Protein AF-A0A8T4DE59-F1 (afdb_monomer_lite)

Sequence (389 aa):
MNEKIITVAIAFISAFVLLTTVASVTTLDCDCGNLSVNETGGWHDGGDLNLSCTPISHAVDNATAGETICVHSGTYYENVNVNKQLILLSVGTGGGKPVVDADGIGSAIRRSHDDLVLAGFAAINASNISMADDVVDELPFTPVADGEPPEAPIISSPTHPDENLSYCNSSPVFSWTTPVNQSGIACYSYVLDNSASTTPDETCDTSENTSSYTNLTFDTWYFHVRAKDDAENWGPAAHFRVQIANCDTHDGCYVYDDGCEDRDYYCSEGTCTYNYSNRHTDYYDGYVYYCSGDTVRKHQIFHDFYCDGGVCTEHTSWAEDQLVENCSDYDGWYCNGDLREYRDYYCSGGNCTYTVVSSDNCSDNDGCYVYGDGCEVRDYYCFEGSCTY

Radius of gyration: 52.92 Å; chains: 1; bounding box: 104×30×157 Å

pLDDT: mean 84.37, std 18.25, range [32.94, 98.75]

Foldseek 3Di:
DDDDDDDDDDDPPPPPPPPPPPPPPPQDADPDWQKEWECQAIAGGRGDGDGDLQHQQVRLVPDDAATEYEYEADERADAHENQGHYEYHYAYPPRAFYEQEPCQEAWSYHYNDDHYHYPRYHYDNHNDDDDDDDDNVCPPPPPPLLPPWFAEWDKAWPLFGDLPDEWQAQKTKMFTDQTDDSQGFDAKFKDKDQDQQDEGDLDGPGRHRMDMDHDHDQAKMKIKMWTAGPSGDIYTIDIGIYGHHAQQVVFFWDDDDQAIWTWGWDHDSGHIDTDIDPDDHKDWDDWDWDDDKQWIKIWIKIWHWYGDPRYTDTDIDIDDIGTDDRQQVVFAWDDDKQKIFTWRWGDDRRDIDTDTPDIDRLQVPFDWPDDDPGTDTFRWGDDPRDTHD

Structure (mmCIF, N/CA/C/O backbone):
data_AF-A0A8T4DE59-F1
#
_entry.id   AF-A0A8T4DE59-F1
#
loop_
_atom_site.group_PDB
_atom_site.id
_atom_site.type_symbol
_atom_site.label_atom_id
_atom_site.label_alt_id
_atom_site.label_comp_id
_atom_site.label_asym_id
_atom_site.label_entity_id
_atom_site.label_seq_id
_atom_site.pdbx_PDB_ins_code
_atom_site.Cartn_x
_atom_site.Cartn_y
_atom_site.Cartn_z
_atom_site.occupancy
_atom_site.B_iso_or_equiv
_atom_site.auth_seq_id
_atom_site.auth_comp_id
_atom_site.auth_asym_id
_atom_site.auth_atom_id
_atom_site.pdbx_PDB_model_num
ATOM 1 N N . MET A 1 1 ? 44.472 -5.633 50.986 1.00 38.28 1 MET A N 1
ATOM 2 C CA . MET A 1 1 ? 43.961 -6.711 50.114 1.00 38.28 1 MET A CA 1
ATOM 3 C C . MET A 1 1 ? 43.182 -5.986 49.022 1.00 38.28 1 MET A C 1
ATOM 5 O O . MET A 1 1 ? 42.167 -5.399 49.352 1.00 38.28 1 MET A O 1
ATOM 9 N N . ASN A 1 2 ? 43.817 -5.590 47.908 1.00 36.78 2 ASN A N 1
ATOM 10 C CA . ASN A 1 2 ? 43.907 -6.345 46.636 1.00 36.78 2 ASN A CA 1
ATOM 11 C C . ASN A 1 2 ? 42.568 -7.048 46.340 1.00 36.78 2 ASN A C 1
ATOM 13 O O . ASN A 1 2 ? 42.151 -7.849 47.161 1.00 36.78 2 ASN A O 1
ATOM 17 N N . GLU A 1 3 ? 41.836 -6.761 45.261 1.00 40.12 3 GLU A N 1
ATOM 18 C CA . GLU A 1 3 ? 42.236 -6.907 43.850 1.00 40.12 3 GLU A CA 1
ATOM 19 C C . GLU A 1 3 ? 41.445 -5.943 42.929 1.00 40.12 3 GLU A C 1
ATOM 21 O O . GLU A 1 3 ? 40.238 -5.789 43.052 1.00 40.12 3 GLU A O 1
ATOM 26 N N . LYS A 1 4 ? 42.156 -5.118 42.147 1.00 37.50 4 LYS A N 1
ATOM 27 C CA . LYS A 1 4 ? 42.242 -5.120 40.666 1.00 37.50 4 LYS A CA 1
ATOM 28 C C . LYS A 1 4 ? 40.920 -4.933 39.894 1.00 37.50 4 LYS A C 1
ATOM 30 O O . LYS A 1 4 ? 40.255 -5.887 39.513 1.00 37.50 4 LYS A O 1
ATOM 35 N N . ILE A 1 5 ? 40.658 -3.674 39.538 1.00 38.25 5 ILE A N 1
ATOM 36 C CA . ILE A 1 5 ? 39.778 -3.263 38.435 1.00 38.25 5 ILE A CA 1
ATOM 37 C C . ILE A 1 5 ? 40.467 -3.656 37.119 1.00 38.25 5 ILE A C 1
ATOM 39 O O . ILE A 1 5 ? 41.569 -3.186 36.830 1.00 38.25 5 ILE A O 1
ATOM 43 N N . ILE A 1 6 ? 39.846 -4.551 36.350 1.00 38.75 6 ILE A N 1
ATOM 44 C CA . ILE A 1 6 ? 40.306 -4.954 35.018 1.00 38.75 6 ILE A CA 1
ATOM 45 C C . ILE A 1 6 ? 39.776 -3.931 34.010 1.00 38.75 6 ILE A C 1
ATOM 47 O O . ILE A 1 6 ? 38.591 -3.899 33.693 1.00 38.75 6 ILE A O 1
ATOM 51 N N . THR A 1 7 ? 40.677 -3.087 33.514 1.00 36.16 7 THR A N 1
ATOM 52 C CA . THR A 1 7 ? 40.467 -2.237 32.340 1.00 36.16 7 THR A CA 1
ATOM 53 C C . THR A 1 7 ? 40.368 -3.122 31.097 1.00 36.16 7 THR A C 1
ATOM 55 O O . THR A 1 7 ? 41.347 -3.761 30.712 1.00 36.16 7 THR A O 1
ATOM 58 N N . VAL A 1 8 ? 39.199 -3.162 30.457 1.00 36.31 8 VAL A N 1
ATOM 59 C CA . VAL A 1 8 ? 39.017 -3.772 29.133 1.00 36.31 8 VAL A CA 1
ATOM 60 C C . VAL A 1 8 ? 39.560 -2.794 28.091 1.00 36.31 8 VAL A C 1
ATOM 62 O O . VAL A 1 8 ? 38.918 -1.805 27.752 1.00 36.31 8 VAL A O 1
ATOM 65 N N . ALA A 1 9 ? 40.777 -3.047 27.613 1.00 35.31 9 ALA A N 1
ATOM 66 C CA . ALA A 1 9 ? 41.328 -2.389 26.436 1.00 35.31 9 ALA A CA 1
ATOM 67 C C . ALA A 1 9 ? 40.810 -3.118 25.187 1.00 35.31 9 ALA A C 1
ATOM 69 O O . ALA A 1 9 ? 41.221 -4.242 24.902 1.00 35.31 9 ALA A O 1
ATOM 70 N N . ILE A 1 10 ? 39.892 -2.488 24.453 1.00 38.97 10 ILE A N 1
ATOM 71 C CA . ILE A 1 10 ? 39.489 -2.936 23.117 1.00 38.97 10 ILE A CA 1
ATOM 72 C C . ILE A 1 10 ? 40.647 -2.602 22.172 1.00 38.97 10 ILE A C 1
ATOM 74 O O . ILE A 1 10 ? 40.880 -1.443 21.831 1.00 38.97 10 ILE A O 1
ATOM 78 N N . ALA A 1 11 ? 41.414 -3.621 21.794 1.00 35.56 11 ALA A N 1
ATOM 79 C CA . ALA A 1 11 ? 42.428 -3.514 20.761 1.00 35.56 11 ALA A CA 1
ATOM 80 C C . ALA A 1 11 ? 41.736 -3.415 19.392 1.00 35.56 11 ALA A C 1
ATOM 82 O O . ALA A 1 11 ? 41.232 -4.409 18.873 1.00 35.56 11 ALA A O 1
ATOM 83 N N . PHE A 1 12 ? 41.721 -2.222 18.793 1.00 37.38 12 PHE A N 1
ATOM 84 C CA . PHE A 1 12 ? 41.472 -2.075 17.361 1.00 37.38 12 PHE A CA 1
ATOM 85 C C . PHE A 1 12 ? 42.681 -2.641 16.611 1.00 37.38 12 PHE A C 1
ATOM 87 O O . PHE A 1 12 ? 43.674 -1.951 16.376 1.00 37.38 12 PHE A O 1
ATOM 94 N N . ILE A 1 13 ? 42.616 -3.924 16.258 1.00 39.75 13 ILE A N 1
ATOM 95 C CA . ILE A 1 13 ? 43.500 -4.502 15.248 1.00 39.75 13 ILE A CA 1
ATOM 96 C C . ILE A 1 13 ? 43.056 -3.901 13.913 1.00 39.75 13 ILE A C 1
ATOM 98 O O . ILE A 1 13 ? 42.116 -4.372 13.279 1.00 39.75 13 ILE A O 1
ATOM 102 N N . SER A 1 14 ? 43.718 -2.818 13.512 1.00 44.12 14 SER A N 1
ATOM 103 C CA . SER A 1 14 ? 43.707 -2.324 12.138 1.00 44.12 14 SER A CA 1
ATOM 104 C C . SER A 1 14 ? 44.373 -3.383 11.259 1.00 44.12 14 SER A C 1
ATOM 106 O O . SER A 1 14 ? 45.581 -3.341 11.018 1.00 44.12 14 SER A O 1
ATOM 108 N N . ALA A 1 15 ? 43.589 -4.359 10.807 1.00 40.25 15 ALA A N 1
ATOM 109 C CA . ALA A 1 15 ? 43.963 -5.231 9.710 1.00 40.25 15 ALA A CA 1
ATOM 110 C C . ALA A 1 15 ? 43.989 -4.377 8.438 1.00 40.25 15 ALA A C 1
ATOM 112 O O . ALA A 1 15 ? 42.977 -4.180 7.770 1.00 40.25 15 ALA A O 1
ATOM 113 N N . PHE A 1 16 ? 45.160 -3.818 8.142 1.00 38.88 16 PHE A N 1
ATOM 114 C CA . PHE A 1 16 ? 45.462 -3.240 6.844 1.00 38.88 16 PHE A CA 1
ATOM 115 C C . PHE A 1 16 ? 45.519 -4.411 5.858 1.00 38.88 16 PHE A C 1
ATOM 117 O O . PHE A 1 16 ? 46.558 -5.046 5.678 1.00 38.88 16 PHE A O 1
ATOM 124 N N . VAL A 1 17 ? 44.361 -4.778 5.305 1.00 39.94 17 VAL A N 1
ATOM 125 C CA . VAL A 1 17 ? 44.288 -5.685 4.163 1.00 39.94 17 VAL A CA 1
ATOM 126 C C . VAL A 1 17 ? 45.012 -4.960 3.039 1.00 39.94 17 VAL A C 1
ATOM 128 O O . VAL A 1 17 ? 44.520 -3.957 2.525 1.00 39.94 17 VAL A O 1
ATOM 131 N N . LEU A 1 18 ? 46.217 -5.430 2.704 1.00 39.25 18 LEU A N 1
ATOM 132 C CA . LEU A 1 18 ? 46.866 -5.082 1.448 1.00 39.25 18 LEU A CA 1
ATOM 133 C C . LEU A 1 18 ? 45.937 -5.607 0.349 1.00 39.25 18 LEU A C 1
ATOM 135 O O . LEU A 1 18 ? 45.992 -6.776 -0.026 1.00 39.25 18 LEU A O 1
ATOM 139 N N . LEU A 1 19 ? 45.026 -4.754 -0.114 1.00 39.47 19 LEU A N 1
ATOM 140 C CA . LEU A 1 19 ? 44.291 -4.978 -1.341 1.00 39.47 19 LEU A CA 1
ATOM 141 C C . LEU A 1 19 ? 45.320 -4.806 -2.455 1.00 39.47 19 LEU A C 1
ATOM 143 O O . LEU A 1 19 ? 45.540 -3.710 -2.965 1.00 39.47 19 LEU A O 1
ATOM 147 N N . THR A 1 20 ? 46.032 -5.884 -2.774 1.00 40.06 20 THR A N 1
ATOM 148 C CA . THR A 1 20 ? 46.725 -5.975 -4.050 1.00 40.06 20 THR A CA 1
ATOM 149 C C . THR A 1 20 ? 45.625 -5.951 -5.096 1.00 40.06 20 THR A C 1
ATOM 151 O O . THR A 1 20 ? 44.969 -6.964 -5.335 1.00 40.06 20 THR A O 1
ATOM 154 N N . THR A 1 21 ? 45.364 -4.777 -5.666 1.00 32.94 21 THR A N 1
ATOM 155 C CA . THR A 1 21 ? 44.641 -4.679 -6.924 1.00 32.94 21 THR A CA 1
ATOM 156 C C . THR A 1 21 ? 45.405 -5.558 -7.899 1.00 32.94 21 THR A C 1
ATOM 158 O O . THR A 1 21 ? 46.524 -5.226 -8.294 1.00 32.94 21 THR A O 1
ATOM 161 N N . VAL A 1 22 ? 44.843 -6.715 -8.239 1.00 45.47 22 VAL A N 1
ATOM 162 C CA . VAL A 1 22 ? 45.206 -7.354 -9.494 1.00 45.47 22 VAL A CA 1
ATOM 163 C C . VAL A 1 22 ? 44.694 -6.357 -10.521 1.00 45.47 22 VAL A C 1
ATOM 165 O O . VAL A 1 22 ? 43.486 -6.206 -10.686 1.00 45.47 22 VAL A O 1
ATOM 168 N N . ALA A 1 23 ? 45.596 -5.559 -11.092 1.00 38.31 23 ALA A N 1
ATOM 169 C CA . ALA A 1 23 ? 45.271 -4.891 -12.333 1.00 38.31 23 ALA A CA 1
ATOM 170 C C . ALA A 1 23 ? 44.889 -6.028 -13.277 1.00 38.31 23 ALA A C 1
ATOM 172 O O . ALA A 1 23 ? 45.709 -6.915 -13.525 1.00 38.31 23 ALA A O 1
ATOM 173 N N . SER A 1 24 ? 43.627 -6.070 -13.698 1.00 42.12 24 SER A N 1
ATOM 174 C CA . SER A 1 24 ? 43.241 -6.886 -14.835 1.00 42.12 24 SER A CA 1
ATOM 175 C C . SER A 1 24 ? 44.161 -6.446 -15.963 1.00 42.12 24 SER A C 1
ATOM 177 O O . SER A 1 24 ? 44.066 -5.308 -16.422 1.00 42.12 24 SER A O 1
ATOM 179 N N . VAL A 1 25 ? 45.130 -7.291 -16.315 1.00 38.31 25 VAL A N 1
ATOM 180 C CA . VAL A 1 25 ? 45.929 -7.080 -17.514 1.00 38.31 25 VAL A CA 1
ATOM 181 C C . VAL A 1 25 ? 44.910 -7.159 -18.634 1.00 38.31 25 VAL A C 1
ATOM 183 O O . VAL A 1 25 ? 44.333 -8.219 -18.869 1.00 38.31 25 VAL A O 1
ATOM 186 N N . THR A 1 26 ? 44.585 -6.015 -19.226 1.00 43.47 26 THR A N 1
ATOM 187 C CA . THR A 1 26 ? 43.787 -5.955 -20.444 1.00 43.47 26 THR A CA 1
ATOM 188 C C . THR A 1 26 ? 44.668 -6.540 -21.532 1.00 43.47 26 THR A C 1
ATOM 190 O O . THR A 1 26 ? 45.462 -5.827 -22.142 1.00 43.47 26 THR A O 1
ATOM 193 N N . THR A 1 27 ? 44.625 -7.859 -21.678 1.00 49.62 27 THR A N 1
ATOM 194 C CA . THR A 1 27 ? 45.273 -8.551 -22.783 1.00 49.62 27 THR A CA 1
ATOM 195 C C . THR A 1 27 ? 44.619 -8.057 -24.060 1.00 49.62 27 THR A C 1
ATOM 197 O O . THR A 1 27 ? 43.392 -8.061 -24.164 1.00 49.62 27 THR A O 1
ATOM 200 N N . LEU A 1 28 ? 45.429 -7.551 -24.982 1.00 56.38 28 LEU A N 1
ATOM 201 C CA . LEU A 1 28 ? 44.932 -6.960 -26.211 1.00 56.38 28 LEU A CA 1
ATOM 202 C C . LEU A 1 28 ? 44.722 -8.104 -27.213 1.00 56.38 28 LEU A C 1
ATOM 204 O O . LEU A 1 28 ? 45.680 -8.759 -27.623 1.00 56.38 28 LEU A O 1
ATOM 208 N N . ASP A 1 29 ? 43.459 -8.406 -27.502 1.00 63.09 29 ASP A N 1
ATOM 209 C CA . ASP A 1 29 ? 43.060 -9.521 -28.368 1.00 63.09 29 ASP A CA 1
ATOM 210 C C . ASP A 1 29 ? 43.244 -9.149 -29.853 1.00 63.09 29 ASP A C 1
ATOM 212 O O . ASP A 1 29 ? 43.315 -7.964 -30.207 1.00 63.09 29 ASP A O 1
ATOM 216 N N . CYS A 1 30 ? 43.388 -10.149 -30.721 1.00 62.72 30 CYS A N 1
ATOM 217 C CA . CYS A 1 30 ? 43.500 -9.978 -32.170 1.00 62.72 30 CYS A CA 1
ATOM 218 C C . CYS A 1 30 ? 42.405 -10.783 -32.892 1.00 62.72 30 CYS A C 1
ATOM 220 O O . CYS A 1 30 ? 42.607 -11.939 -33.251 1.00 62.72 30 CYS A O 1
ATOM 222 N N . ASP A 1 31 ? 41.281 -10.146 -33.221 1.00 62.50 31 ASP A N 1
ATOM 223 C CA . ASP A 1 31 ? 40.097 -10.839 -33.769 1.00 62.50 31 ASP A CA 1
ATOM 224 C C . ASP A 1 31 ? 40.214 -11.284 -35.248 1.00 62.50 31 ASP A C 1
ATOM 226 O O . ASP A 1 31 ? 39.308 -11.907 -35.800 1.00 62.50 31 ASP A O 1
ATOM 230 N N . CYS A 1 32 ? 41.322 -10.976 -35.929 1.00 62.62 32 CYS A N 1
ATOM 231 C CA . CYS A 1 32 ? 41.485 -11.190 -37.377 1.00 62.62 32 CYS A CA 1
ATOM 232 C C . CYS A 1 32 ? 42.859 -11.734 -37.802 1.00 62.62 32 CYS A C 1
ATOM 234 O O . CYS A 1 32 ? 43.121 -11.883 -39.000 1.00 62.62 32 CYS A O 1
ATOM 236 N N . GLY A 1 33 ? 43.758 -12.012 -36.853 1.00 65.19 33 GLY A N 1
ATOM 237 C CA . GLY A 1 33 ? 45.136 -12.414 -37.138 1.00 65.19 33 GLY A CA 1
ATOM 238 C C . GLY A 1 33 ? 45.972 -12.612 -35.875 1.00 65.19 33 GLY A C 1
ATOM 239 O O . GLY A 1 33 ? 45.460 -12.565 -34.767 1.00 65.19 33 GLY A O 1
ATOM 240 N N . ASN A 1 34 ? 47.278 -12.831 -36.035 1.00 73.06 34 ASN A N 1
ATOM 241 C CA . ASN A 1 34 ? 48.183 -13.138 -34.916 1.00 73.06 34 ASN A CA 1
ATOM 242 C C . ASN A 1 34 ? 48.934 -11.905 -34.393 1.00 73.06 34 ASN A C 1
ATOM 244 O O . ASN A 1 34 ? 49.609 -11.992 -33.365 1.00 73.06 34 ASN A O 1
ATOM 248 N N . LEU A 1 35 ? 48.874 -10.791 -35.124 1.00 85.94 35 LEU A N 1
ATOM 249 C CA . LEU A 1 35 ? 49.543 -9.534 -34.810 1.00 85.94 35 LEU A CA 1
ATOM 250 C C . LEU A 1 35 ? 48.634 -8.373 -35.221 1.00 85.94 35 LEU A C 1
ATOM 252 O O . LEU A 1 35 ? 48.229 -8.301 -36.379 1.00 85.94 35 LEU A O 1
ATOM 256 N N . SER A 1 36 ? 48.349 -7.459 -34.300 1.00 87.06 36 SER A N 1
ATOM 257 C CA . SER A 1 36 ? 47.531 -6.267 -34.541 1.00 87.06 36 SER A CA 1
ATOM 258 C C . SER A 1 36 ? 48.337 -4.988 -34.358 1.00 87.06 36 SER A C 1
ATOM 260 O O . SER A 1 36 ? 49.342 -4.964 -33.645 1.00 87.06 36 SER A O 1
ATOM 262 N N . VAL A 1 37 ? 47.921 -3.927 -35.049 1.00 89.69 37 VAL A N 1
ATOM 263 C CA . VAL A 1 37 ? 48.642 -2.655 -35.143 1.00 89.69 37 VAL A CA 1
ATOM 264 C C . VAL A 1 37 ? 47.668 -1.484 -35.141 1.00 89.69 37 VAL A C 1
ATOM 266 O O . VAL A 1 37 ? 46.731 -1.445 -35.936 1.00 89.69 37 VAL A O 1
ATOM 269 N N . ASN A 1 38 ? 47.945 -0.470 -34.325 1.00 87.56 38 ASN A N 1
ATOM 270 C CA . ASN A 1 38 ? 47.283 0.836 -34.356 1.00 87.56 38 ASN A CA 1
ATOM 271 C C . ASN A 1 38 ? 48.324 1.961 -34.536 1.00 87.56 38 ASN A C 1
ATOM 273 O O . ASN A 1 38 ? 49.518 1.693 -34.659 1.00 87.56 38 ASN A O 1
ATOM 277 N N . GLU A 1 39 ? 47.898 3.224 -34.521 1.00 88.56 39 GLU A N 1
ATOM 278 C CA . GLU A 1 39 ? 48.786 4.392 -34.690 1.00 88.56 39 GLU A CA 1
ATOM 279 C C . GLU A 1 39 ? 49.876 4.518 -33.604 1.00 88.56 39 GLU A C 1
ATOM 281 O O . GLU A 1 39 ? 50.824 5.285 -33.762 1.00 88.56 39 GLU A O 1
ATOM 286 N N . THR A 1 40 ? 49.760 3.779 -32.495 1.00 87.19 40 THR A N 1
ATOM 287 C CA . THR A 1 40 ? 50.682 3.851 -31.350 1.00 87.19 40 THR A CA 1
ATOM 288 C C . THR A 1 40 ? 51.681 2.697 -31.279 1.00 87.19 40 THR A C 1
ATOM 290 O O . THR A 1 40 ? 52.700 2.824 -30.597 1.00 87.19 40 THR A O 1
ATOM 293 N N . GLY A 1 41 ? 51.428 1.572 -31.954 1.00 88.00 41 GLY A N 1
ATOM 294 C CA . GLY A 1 41 ? 52.251 0.369 -31.825 1.00 88.00 41 GLY A CA 1
ATOM 295 C C . GLY A 1 41 ? 51.571 -0.906 -32.321 1.00 88.00 41 GLY A C 1
ATOM 296 O O . GLY A 1 41 ? 50.494 -0.856 -32.912 1.00 88.00 41 GLY A O 1
ATOM 297 N N . GLY A 1 42 ? 52.203 -2.053 -32.063 1.00 89.25 42 GLY A N 1
ATOM 298 C CA . GLY A 1 42 ? 51.656 -3.371 -32.399 1.00 89.25 42 GLY A CA 1
ATOM 299 C C . GLY A 1 42 ? 51.774 -4.388 -31.264 1.00 89.25 42 GLY A C 1
ATOM 300 O O . GLY A 1 42 ? 52.626 -4.245 -30.389 1.00 89.25 42 GLY A O 1
ATOM 301 N N . TRP A 1 43 ? 50.915 -5.401 -31.268 1.00 89.38 43 TRP A N 1
ATOM 302 C CA . TRP A 1 43 ? 50.847 -6.455 -30.252 1.00 89.38 43 TRP A CA 1
ATOM 303 C C . TRP A 1 43 ? 50.463 -7.788 -30.886 1.00 89.38 43 TRP A C 1
ATOM 305 O O . TRP A 1 43 ? 49.755 -7.826 -31.890 1.00 89.38 43 TRP A O 1
ATOM 315 N N . HIS A 1 44 ? 50.938 -8.883 -30.298 1.00 86.75 44 HIS A N 1
ATOM 316 C CA . HIS A 1 44 ? 50.432 -10.219 -30.608 1.00 86.75 44 HIS A CA 1
ATOM 317 C C . HIS A 1 44 ? 49.192 -10.521 -29.771 1.00 86.75 44 HIS A C 1
ATOM 319 O O . HIS A 1 44 ? 49.004 -9.906 -28.721 1.00 86.75 44 HIS A O 1
ATOM 325 N N . ASP A 1 45 ? 48.395 -11.490 -30.215 1.00 80.56 45 ASP A N 1
ATOM 326 C CA . ASP A 1 45 ? 47.235 -11.974 -29.468 1.00 80.56 45 ASP A CA 1
ATOM 327 C C . ASP A 1 45 ? 47.601 -12.319 -28.009 1.00 80.56 45 ASP A C 1
ATOM 329 O O . ASP A 1 45 ? 48.585 -13.017 -27.735 1.00 80.56 45 ASP A O 1
ATOM 333 N N . GLY A 1 46 ? 46.847 -11.755 -27.065 1.00 71.56 46 GLY A N 1
ATOM 334 C CA . GLY A 1 46 ? 47.073 -11.898 -25.629 1.00 71.56 46 GLY A CA 1
ATOM 335 C C . GLY A 1 46 ? 48.326 -11.192 -25.087 1.00 71.56 46 GLY A C 1
ATOM 336 O O . GLY A 1 46 ? 48.654 -11.356 -23.910 1.00 71.56 46 GLY A O 1
ATOM 337 N N . GLY A 1 47 ? 49.046 -10.445 -25.927 1.00 81.12 47 GLY A N 1
ATOM 338 C CA . GLY A 1 47 ? 50.320 -9.797 -25.619 1.00 81.12 47 GLY A CA 1
ATOM 339 C C . GLY A 1 47 ? 50.211 -8.324 -25.215 1.00 81.12 47 GLY A C 1
ATOM 340 O O . GLY A 1 47 ? 49.153 -7.700 -25.293 1.00 81.12 47 GLY A O 1
ATOM 341 N N . ASP A 1 48 ? 51.345 -7.758 -24.792 1.00 84.19 48 ASP A N 1
ATOM 342 C CA . ASP A 1 48 ? 51.473 -6.336 -24.458 1.00 84.19 48 ASP A CA 1
ATOM 343 C C . ASP A 1 48 ? 51.707 -5.472 -25.712 1.00 84.19 48 ASP A C 1
ATOM 345 O O . ASP A 1 48 ? 52.385 -5.884 -26.660 1.00 84.19 48 ASP A O 1
ATOM 349 N N . LEU A 1 49 ? 51.207 -4.230 -25.684 1.00 85.19 49 LEU A N 1
ATOM 350 C CA . LEU A 1 49 ? 51.434 -3.232 -26.732 1.00 85.19 49 LEU A CA 1
ATOM 351 C C . LEU A 1 49 ? 52.913 -2.831 -26.816 1.00 85.19 49 LEU A C 1
ATOM 353 O O . LEU A 1 49 ? 53.470 -2.242 -25.887 1.00 85.19 49 LEU A O 1
ATOM 357 N N . ASN A 1 50 ? 53.525 -3.064 -27.975 1.00 86.88 50 ASN A N 1
ATOM 358 C CA . ASN A 1 50 ? 54.863 -2.588 -28.292 1.00 86.88 50 ASN A CA 1
ATOM 359 C C . ASN A 1 50 ? 54.786 -1.260 -29.058 1.00 86.88 50 ASN A C 1
ATOM 361 O O . ASN A 1 50 ? 54.388 -1.221 -30.226 1.00 86.88 50 ASN A O 1
ATOM 365 N N . LEU A 1 51 ? 55.140 -0.168 -28.374 1.00 88.94 51 LEU A N 1
ATOM 366 C CA . LEU A 1 51 ? 55.035 1.193 -28.896 1.00 88.94 51 LEU A CA 1
ATOM 367 C C . LEU A 1 51 ? 56.019 1.448 -30.042 1.00 88.94 51 LEU A C 1
ATOM 369 O O . LEU A 1 51 ? 57.211 1.159 -29.933 1.00 88.94 51 LEU A O 1
ATOM 373 N N . SER A 1 52 ? 55.535 2.070 -31.114 1.00 88.50 52 SER A N 1
ATOM 374 C CA . SER A 1 52 ? 56.352 2.406 -32.279 1.00 88.50 52 SER A CA 1
ATOM 375 C C . SER A 1 52 ? 55.809 3.635 -33.000 1.00 88.50 52 SER A C 1
ATOM 377 O O . SER A 1 52 ? 54.607 3.762 -33.202 1.00 88.50 52 SER A O 1
ATOM 379 N N . CYS A 1 53 ? 56.711 4.513 -33.446 1.00 85.75 53 CYS A N 1
ATOM 380 C CA . CYS A 1 53 ? 56.370 5.637 -34.326 1.00 85.75 53 CYS A CA 1
ATOM 381 C C . CYS A 1 53 ? 56.222 5.217 -35.801 1.00 85.75 53 CYS A C 1
ATOM 383 O O . CYS A 1 53 ? 55.814 6.026 -36.625 1.00 85.75 53 CYS A O 1
ATOM 385 N N . THR A 1 54 ? 56.582 3.975 -36.134 1.00 89.12 54 THR A N 1
ATOM 386 C CA . THR A 1 54 ? 56.383 3.336 -37.447 1.00 89.12 54 THR A CA 1
ATOM 387 C C . THR A 1 54 ? 55.756 1.961 -37.203 1.00 89.12 54 THR A C 1
ATOM 389 O O . THR A 1 54 ? 56.450 0.934 -37.234 1.00 89.12 54 THR A O 1
ATOM 392 N N . PRO A 1 55 ? 54.497 1.926 -36.748 1.00 90.94 55 PRO A N 1
ATOM 393 C CA . PRO A 1 55 ? 53.930 0.745 -36.118 1.00 90.94 55 PRO A CA 1
ATOM 394 C C . PRO A 1 55 ? 53.635 -0.374 -37.126 1.00 90.94 55 PRO A C 1
ATOM 396 O O . PRO A 1 55 ? 53.846 -1.538 -36.782 1.00 90.94 55 PRO A O 1
ATOM 399 N N . ILE A 1 56 ? 53.279 -0.067 -38.383 1.00 89.12 56 ILE A N 1
ATOM 400 C CA . ILE A 1 56 ? 53.095 -1.097 -39.418 1.00 89.12 56 ILE A CA 1
ATOM 401 C C . ILE A 1 56 ? 54.448 -1.688 -39.805 1.00 89.12 56 ILE A C 1
ATOM 403 O O . ILE A 1 56 ? 54.587 -2.907 -39.872 1.00 89.12 56 ILE A O 1
ATOM 407 N N . SER A 1 57 ? 55.474 -0.857 -40.001 1.00 90.69 57 SER A N 1
ATOM 408 C CA . SER A 1 57 ? 56.827 -1.341 -40.309 1.00 90.69 57 SER A CA 1
ATOM 409 C C . SER A 1 57 ? 57.383 -2.209 -39.180 1.00 90.69 57 SER A C 1
ATOM 411 O O . SER A 1 57 ? 57.932 -3.280 -39.423 1.00 90.69 57 SER A O 1
ATOM 413 N N . HIS A 1 58 ? 57.165 -1.791 -37.932 1.00 89.62 58 HIS A N 1
ATOM 414 C CA . HIS A 1 58 ? 57.570 -2.551 -36.755 1.00 89.62 58 HIS A CA 1
ATOM 415 C C . HIS A 1 58 ? 56.863 -3.911 -36.679 1.00 89.62 58 HIS A C 1
ATOM 417 O O . HIS A 1 58 ? 57.480 -4.922 -36.343 1.00 89.62 58 HIS A O 1
ATOM 423 N N . ALA A 1 59 ? 55.578 -3.966 -37.021 1.00 89.75 59 ALA A N 1
ATOM 424 C CA . ALA A 1 59 ? 54.841 -5.219 -37.094 1.00 89.75 59 ALA A CA 1
ATOM 425 C C . ALA A 1 59 ? 55.344 -6.122 -38.230 1.00 89.75 59 ALA A C 1
ATOM 427 O O . ALA A 1 59 ? 55.584 -7.308 -38.013 1.00 89.75 59 ALA A O 1
ATOM 428 N N . VAL A 1 60 ? 55.596 -5.556 -39.413 1.00 88.62 60 VAL A N 1
ATOM 429 C CA . VAL A 1 60 ? 56.188 -6.275 -40.549 1.00 88.62 60 VAL A CA 1
ATOM 430 C C . VAL A 1 60 ? 57.534 -6.881 -40.166 1.00 88.62 60 VAL A C 1
ATOM 432 O O . VAL A 1 60 ? 57.770 -8.047 -40.473 1.00 88.62 60 VAL A O 1
ATOM 435 N N . ASP A 1 61 ? 58.400 -6.144 -39.470 1.00 89.00 61 ASP A N 1
ATOM 436 C CA . ASP A 1 61 ? 59.724 -6.618 -39.057 1.00 89.00 61 ASP A CA 1
ATOM 437 C C . ASP A 1 61 ? 59.651 -7.781 -38.061 1.00 89.00 61 ASP A C 1
ATOM 439 O O . ASP A 1 61 ? 60.414 -8.743 -38.199 1.00 89.00 61 ASP A O 1
ATOM 443 N N . ASN A 1 62 ? 58.698 -7.742 -37.128 1.00 85.25 62 ASN A N 1
ATOM 444 C CA . ASN A 1 62 ? 58.529 -8.770 -36.100 1.00 85.25 62 ASN A CA 1
ATOM 445 C C . ASN A 1 62 ? 57.722 -9.992 -36.557 1.00 85.25 62 ASN A C 1
ATOM 447 O O . ASN A 1 62 ? 57.897 -11.066 -35.989 1.00 85.25 62 ASN A O 1
ATOM 451 N N . ALA A 1 63 ? 56.893 -9.861 -37.594 1.00 87.06 63 ALA A N 1
ATOM 452 C CA . ALA A 1 63 ? 56.067 -10.961 -38.074 1.00 87.06 63 ALA A CA 1
ATOM 453 C C . ALA A 1 63 ? 56.896 -12.126 -38.648 1.00 87.06 63 ALA A C 1
ATOM 455 O O . ALA A 1 63 ? 57.907 -11.932 -39.343 1.00 87.06 63 ALA A O 1
ATOM 456 N N . THR A 1 64 ? 56.436 -13.352 -38.417 1.00 87.19 64 THR A N 1
ATOM 457 C CA . THR A 1 64 ? 56.947 -14.547 -39.102 1.00 87.19 64 THR A CA 1
ATOM 458 C C . THR A 1 64 ? 56.438 -14.576 -40.545 1.00 87.19 64 THR A C 1
ATOM 460 O O . THR A 1 64 ? 55.337 -14.121 -40.845 1.00 87.19 64 THR A O 1
ATOM 463 N N . ALA A 1 65 ? 57.226 -15.120 -41.478 1.00 83.44 65 ALA A N 1
ATOM 464 C CA . ALA A 1 65 ? 56.768 -15.288 -42.857 1.00 83.44 65 ALA A CA 1
ATOM 465 C C . ALA A 1 65 ? 55.491 -16.156 -42.912 1.00 83.44 65 ALA A C 1
ATOM 467 O O . ALA A 1 65 ? 55.459 -17.251 -42.353 1.00 83.44 65 ALA A O 1
ATOM 468 N N . GLY A 1 66 ? 54.463 -15.659 -43.596 1.00 76.81 66 GLY A N 1
ATOM 469 C CA . GLY A 1 66 ? 53.132 -16.252 -43.71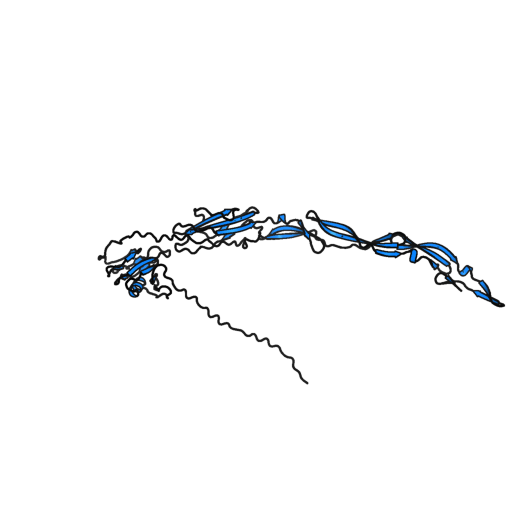1 1.00 76.81 66 GLY A CA 1
ATOM 470 C C . GLY A 1 66 ? 52.116 -15.746 -42.682 1.00 76.81 66 GLY A C 1
ATOM 471 O O . GLY A 1 66 ? 50.949 -16.114 -42.780 1.00 76.81 66 GLY A O 1
ATOM 472 N N . GLU A 1 67 ? 52.519 -14.915 -41.715 1.00 83.56 67 GLU A N 1
ATOM 473 C CA . GLU A 1 67 ? 51.591 -14.347 -40.732 1.00 83.56 67 GLU A CA 1
ATOM 474 C C . GLU A 1 67 ? 50.653 -13.291 -41.331 1.00 83.56 67 GLU A C 1
ATOM 476 O O . GLU A 1 67 ? 50.944 -12.642 -42.343 1.00 83.56 67 GLU A O 1
ATOM 481 N N . THR A 1 68 ? 49.512 -13.125 -40.660 1.00 83.38 68 THR A N 1
ATOM 482 C CA . THR A 1 68 ? 48.540 -12.063 -40.931 1.00 83.38 68 THR A CA 1
ATOM 483 C C . THR A 1 68 ? 48.698 -10.951 -39.905 1.00 83.38 68 THR A C 1
ATOM 485 O O . THR A 1 68 ? 48.645 -11.209 -38.700 1.00 83.38 68 THR A O 1
ATOM 488 N N . ILE A 1 69 ? 48.882 -9.729 -40.401 1.00 87.19 69 ILE A N 1
ATOM 489 C CA . ILE A 1 69 ? 48.969 -8.495 -39.626 1.00 87.19 69 ILE A CA 1
ATOM 490 C C . ILE A 1 69 ? 47.674 -7.709 -39.823 1.00 87.19 69 ILE A C 1
ATOM 492 O O . ILE A 1 69 ? 47.354 -7.298 -40.942 1.00 87.19 69 ILE A O 1
ATOM 496 N N . CYS A 1 70 ? 46.960 -7.473 -38.731 1.00 86.06 70 CYS A N 1
ATOM 497 C CA . CYS A 1 70 ? 45.760 -6.658 -38.680 1.00 86.06 70 CYS A CA 1
ATOM 498 C C . CYS A 1 70 ? 46.108 -5.194 -38.410 1.00 86.06 70 CYS A C 1
ATOM 500 O O . CYS A 1 70 ? 46.794 -4.879 -37.441 1.00 86.06 70 CYS A O 1
ATOM 502 N N . VAL A 1 71 ? 45.635 -4.281 -39.251 1.00 86.88 71 VAL A N 1
ATOM 503 C CA . VAL A 1 71 ? 45.915 -2.847 -39.122 1.00 86.88 71 VAL A CA 1
ATOM 504 C C . VAL A 1 71 ? 44.612 -2.094 -38.898 1.00 86.88 71 VAL A C 1
ATOM 506 O O . VAL A 1 71 ? 43.718 -2.131 -39.741 1.00 86.88 71 VAL A O 1
ATOM 509 N N . HIS A 1 72 ? 44.509 -1.429 -37.752 1.00 85.88 72 HIS A N 1
ATOM 510 C CA . HIS A 1 72 ? 43.321 -0.695 -37.322 1.00 85.88 72 HIS A CA 1
ATOM 511 C C . HIS A 1 72 ? 43.135 0.600 -38.128 1.00 85.88 72 HIS A C 1
ATOM 513 O O . HIS A 1 72 ? 44.063 1.099 -38.768 1.00 85.88 72 HIS A O 1
ATOM 519 N N . SER A 1 73 ? 41.930 1.171 -38.093 1.00 80.50 73 SER A N 1
ATOM 520 C CA . SER A 1 73 ? 41.665 2.487 -38.679 1.00 80.50 73 SER A CA 1
ATOM 521 C C . SER A 1 73 ? 42.616 3.547 -38.102 1.00 80.50 73 SER A C 1
ATOM 523 O O . SER A 1 73 ? 42.755 3.658 -36.886 1.00 80.50 73 SER A O 1
ATOM 525 N N . GLY A 1 74 ? 43.238 4.352 -38.967 1.00 83.19 74 GLY A N 1
ATOM 526 C CA . GLY A 1 74 ? 44.188 5.394 -38.564 1.00 83.19 74 GLY A CA 1
ATOM 527 C C . GLY A 1 74 ? 45.006 5.937 -39.736 1.00 83.19 74 GLY A C 1
ATOM 528 O O . GLY A 1 74 ? 44.950 5.388 -40.841 1.00 83.19 74 GLY A O 1
ATOM 529 N N . THR A 1 75 ? 45.759 7.014 -39.499 1.00 86.19 75 THR A N 1
ATOM 530 C CA . THR A 1 75 ? 46.736 7.565 -40.451 1.00 86.19 75 THR A CA 1
ATOM 531 C C . THR A 1 75 ? 48.156 7.299 -39.963 1.00 86.19 75 THR A C 1
ATOM 533 O O . THR A 1 75 ? 48.601 7.795 -38.932 1.00 86.19 75 THR A O 1
ATOM 536 N N . TYR A 1 76 ? 48.892 6.529 -40.749 1.00 88.94 76 TYR A N 1
ATOM 537 C CA . TYR A 1 76 ? 50.214 6.015 -40.445 1.00 88.94 76 TYR A CA 1
ATOM 538 C C . TYR A 1 76 ? 51.255 6.761 -41.272 1.00 88.94 76 TYR A C 1
ATOM 540 O O . TYR A 1 76 ? 51.364 6.549 -42.478 1.00 88.94 76 TYR A O 1
ATOM 548 N N . TYR A 1 77 ? 52.021 7.638 -40.628 1.00 89.12 77 TYR A N 1
ATOM 549 C CA . TYR A 1 77 ? 53.068 8.433 -41.275 1.00 89.12 77 TYR A CA 1
ATOM 550 C C . TYR A 1 77 ? 54.376 7.641 -41.367 1.00 89.12 77 TYR A C 1
ATOM 552 O O . TYR A 1 77 ? 55.278 7.800 -40.543 1.00 89.12 77 TYR A O 1
ATOM 560 N N . GLU A 1 78 ? 54.466 6.738 -42.341 1.00 88.88 78 GLU A N 1
ATOM 561 C CA . GLU A 1 78 ? 55.611 5.844 -42.500 1.00 88.88 78 GLU A CA 1
ATOM 562 C C . GLU A 1 78 ? 55.799 5.338 -43.941 1.00 88.88 78 GLU A C 1
ATOM 564 O O . GLU A 1 78 ? 54.927 5.451 -44.802 1.00 88.88 78 GLU A O 1
ATOM 569 N N . ASN A 1 79 ? 56.967 4.744 -44.206 1.00 85.00 79 ASN A N 1
ATOM 570 C CA . ASN A 1 79 ? 57.267 4.048 -45.456 1.00 85.00 79 ASN A CA 1
ATOM 571 C C . ASN A 1 79 ? 57.385 2.543 -45.188 1.00 85.00 79 ASN A C 1
ATOM 573 O O . ASN A 1 79 ? 58.437 2.060 -44.764 1.00 85.00 79 ASN A O 1
ATOM 577 N N . VAL A 1 80 ? 56.321 1.792 -45.464 1.00 86.62 80 VAL A N 1
ATOM 578 C CA . VAL A 1 80 ? 56.243 0.360 -45.156 1.00 86.62 80 VAL A CA 1
ATOM 579 C C . VAL A 1 80 ? 56.928 -0.455 -46.248 1.00 86.62 80 VAL A C 1
ATOM 581 O O . VAL A 1 80 ? 56.537 -0.399 -47.412 1.00 86.62 80 VAL A O 1
ATOM 584 N N . ASN A 1 81 ? 57.929 -1.262 -45.891 1.00 84.88 81 ASN A N 1
ATOM 585 C CA . ASN A 1 81 ? 58.595 -2.171 -46.824 1.00 84.88 81 ASN A CA 1
ATOM 586 C C . ASN A 1 81 ? 58.328 -3.631 -46.458 1.00 84.88 81 ASN A C 1
ATOM 588 O O . ASN A 1 81 ? 58.917 -4.153 -45.515 1.00 84.88 81 ASN A O 1
ATOM 592 N N . VAL A 1 82 ? 57.499 -4.314 -47.245 1.00 81.56 82 VAL A N 1
ATOM 593 C CA . VAL A 1 82 ? 57.187 -5.722 -46.999 1.00 81.56 82 VAL A CA 1
ATOM 594 C C . VAL A 1 82 ? 58.166 -6.612 -47.754 1.00 81.56 82 VAL A C 1
ATOM 596 O O . VAL A 1 82 ? 58.076 -6.788 -48.969 1.00 81.56 82 VAL A O 1
ATOM 599 N N . ASN A 1 83 ? 59.140 -7.143 -47.017 1.00 79.44 83 ASN A N 1
ATOM 600 C CA . ASN A 1 83 ? 60.275 -7.916 -47.532 1.00 79.44 83 ASN A CA 1
ATOM 601 C C . ASN A 1 83 ? 60.137 -9.440 -47.358 1.00 79.44 83 ASN A C 1
ATOM 603 O O . ASN A 1 83 ? 61.043 -10.182 -47.736 1.00 79.44 83 ASN A O 1
ATOM 607 N N . LYS A 1 84 ? 59.023 -9.904 -46.790 1.00 80.81 84 LYS A N 1
ATOM 608 C CA . LYS A 1 84 ? 58.722 -11.314 -46.519 1.00 80.81 84 LYS A CA 1
ATOM 609 C C . LYS A 1 84 ? 57.254 -11.600 -46.867 1.00 80.81 84 LYS A C 1
ATOM 611 O O . LYS A 1 84 ? 56.459 -10.666 -46.948 1.00 80.81 84 LYS A O 1
ATOM 616 N N . GLN A 1 85 ? 56.897 -12.864 -47.100 1.00 81.00 85 GLN A N 1
ATOM 617 C CA . GLN A 1 85 ? 55.505 -13.256 -47.361 1.00 81.00 85 GLN A CA 1
ATOM 618 C C . GLN A 1 85 ? 54.639 -12.913 -46.144 1.00 81.00 85 GLN A C 1
ATOM 620 O O . GLN A 1 85 ? 54.929 -13.403 -45.060 1.00 81.00 85 GLN A O 1
ATOM 625 N N . LEU A 1 86 ? 53.614 -12.077 -46.313 1.00 79.94 86 LEU A N 1
ATOM 626 C CA . LEU A 1 86 ? 52.694 -11.643 -45.255 1.00 79.94 86 LEU A CA 1
ATOM 627 C C . LEU A 1 86 ? 51.318 -11.339 -45.848 1.00 79.94 86 LEU A C 1
ATOM 629 O O . LEU A 1 86 ? 51.196 -11.049 -47.043 1.00 79.94 86 LEU A O 1
ATOM 633 N N . ILE A 1 87 ? 50.310 -11.336 -44.981 1.00 79.00 87 ILE A N 1
ATOM 634 C CA . ILE A 1 87 ? 48.982 -10.794 -45.268 1.00 79.00 87 ILE A CA 1
ATOM 635 C C . ILE A 1 87 ? 48.802 -9.541 -44.410 1.00 79.00 87 ILE A C 1
ATOM 637 O O . ILE A 1 87 ? 48.904 -9.613 -43.191 1.00 79.00 87 ILE A O 1
ATOM 641 N N . LEU A 1 88 ? 48.553 -8.391 -45.035 1.00 80.94 88 LEU A N 1
ATOM 642 C CA . LEU A 1 88 ? 48.161 -7.157 -44.350 1.00 80.94 88 LEU A CA 1
ATOM 643 C C . LEU A 1 88 ? 46.658 -6.961 -44.542 1.00 80.94 88 LEU A C 1
ATOM 645 O O . LEU A 1 88 ? 46.191 -6.806 -45.675 1.00 80.94 88 LEU A O 1
ATOM 649 N N . LEU A 1 89 ? 45.917 -6.970 -43.436 1.00 78.25 89 LEU A N 1
ATOM 650 C CA . LEU A 1 89 ? 44.460 -6.900 -43.411 1.00 78.25 89 LEU A CA 1
ATOM 651 C C . LEU A 1 89 ? 44.001 -5.649 -42.658 1.00 78.25 89 LEU A C 1
ATOM 653 O O . LEU A 1 89 ? 44.423 -5.410 -41.530 1.00 78.25 89 LEU A O 1
ATOM 657 N N . SER A 1 90 ? 43.131 -4.847 -43.267 1.00 75.75 90 SER A N 1
ATOM 658 C CA . SER A 1 90 ? 42.505 -3.711 -42.586 1.00 75.75 90 SER A CA 1
ATOM 659 C C . SER A 1 90 ? 41.433 -4.162 -41.588 1.00 75.75 90 SER A C 1
ATOM 661 O O . SER A 1 90 ? 40.600 -4.999 -41.938 1.00 75.75 90 SER A O 1
ATOM 663 N N . VAL A 1 91 ? 41.372 -3.523 -40.420 1.00 70.75 91 VAL A N 1
ATOM 664 C CA . VAL A 1 91 ? 40.308 -3.679 -39.416 1.00 70.75 91 VAL A CA 1
ATOM 665 C C . VAL A 1 91 ? 39.632 -2.333 -39.193 1.00 70.75 91 VAL A C 1
ATOM 667 O O . VAL A 1 91 ? 40.295 -1.341 -38.887 1.00 70.75 91 VAL A O 1
ATOM 670 N N . GLY A 1 92 ? 38.312 -2.288 -39.365 1.00 63.81 92 GLY A N 1
ATOM 671 C CA . GLY A 1 92 ? 37.527 -1.088 -39.100 1.00 63.81 92 GLY A CA 1
ATOM 672 C C . GLY A 1 92 ? 37.311 -0.904 -37.601 1.00 63.81 92 GLY A C 1
ATOM 673 O O . GLY A 1 92 ? 36.708 -1.756 -36.967 1.00 63.81 92 GLY A O 1
ATOM 674 N N . THR A 1 93 ? 37.769 0.213 -37.041 1.00 59.97 93 THR A N 1
ATOM 675 C CA . THR A 1 93 ? 37.544 0.576 -35.627 1.00 59.97 93 THR A CA 1
ATOM 676 C C . THR A 1 93 ? 36.851 1.938 -35.497 1.00 59.97 93 THR A C 1
ATOM 678 O O . THR A 1 93 ? 37.158 2.719 -34.600 1.00 59.97 93 THR A O 1
ATOM 681 N N . GLY A 1 94 ? 35.968 2.269 -36.448 1.00 51.09 94 GLY A N 1
ATOM 682 C CA . GLY A 1 94 ? 35.200 3.525 -36.475 1.00 51.09 94 GLY A CA 1
ATOM 683 C C . GLY A 1 94 ? 35.863 4.716 -37.189 1.00 51.09 94 GLY A C 1
ATOM 684 O O . GLY A 1 94 ? 35.274 5.791 -37.238 1.00 51.09 94 GLY A O 1
ATOM 685 N N . GLY A 1 95 ? 37.063 4.553 -37.772 1.00 54.62 95 GLY A N 1
ATOM 686 C CA . GLY A 1 95 ? 37.830 5.640 -38.418 1.00 54.62 95 GLY A CA 1
ATOM 687 C C . GLY A 1 95 ? 37.977 5.558 -39.947 1.00 54.62 95 GLY A C 1
ATOM 688 O O . GLY A 1 95 ? 38.707 6.355 -40.532 1.00 54.62 95 GLY A O 1
ATOM 689 N N . GLY A 1 96 ? 37.322 4.599 -40.611 1.00 66.31 96 GLY A N 1
ATOM 690 C CA . GLY A 1 96 ? 37.506 4.319 -42.045 1.00 66.31 96 GLY A CA 1
ATOM 691 C C . GLY A 1 96 ? 38.676 3.367 -42.345 1.00 66.31 96 GLY A C 1
ATOM 692 O O . GLY A 1 96 ? 39.194 2.700 -41.450 1.00 66.31 96 GLY A O 1
ATOM 693 N N . LYS A 1 97 ? 39.080 3.253 -43.618 1.00 68.94 97 LYS A N 1
ATOM 694 C CA . LYS A 1 97 ? 40.202 2.387 -44.035 1.00 68.94 97 LYS A CA 1
ATOM 695 C C . LYS A 1 97 ? 41.543 2.940 -43.509 1.00 68.94 97 LYS A C 1
ATOM 697 O O . LYS A 1 97 ? 41.716 4.158 -43.550 1.00 68.94 97 LYS A O 1
ATOM 702 N N . PRO A 1 98 ? 42.500 2.099 -43.075 1.00 81.31 98 PRO A N 1
ATOM 703 C CA . PRO A 1 98 ? 43.840 2.550 -42.696 1.00 81.31 98 PRO A CA 1
ATOM 704 C C . PRO A 1 98 ? 44.530 3.301 -43.843 1.00 81.31 98 PRO A C 1
ATOM 706 O O . PRO A 1 98 ? 44.512 2.845 -44.991 1.00 81.31 98 PRO A O 1
ATOM 709 N N . VAL A 1 99 ? 45.154 4.439 -43.535 1.00 84.38 99 VAL A N 1
ATOM 710 C CA . VAL A 1 99 ? 45.856 5.297 -44.499 1.00 84.38 99 VAL A CA 1
ATOM 711 C C . VAL A 1 99 ? 47.348 5.284 -44.192 1.00 84.38 99 VAL A C 1
ATOM 713 O O . VAL A 1 99 ? 47.747 5.697 -43.113 1.00 84.38 99 VAL A O 1
ATOM 716 N N . VAL A 1 100 ? 48.187 4.861 -45.134 1.00 84.19 100 VAL A N 1
ATOM 717 C CA . VAL A 1 100 ? 49.648 4.984 -45.041 1.00 84.19 100 VAL A CA 1
ATOM 718 C C . VAL A 1 100 ? 50.089 6.229 -45.806 1.00 84.19 100 VAL A C 1
ATOM 720 O O . VAL A 1 100 ? 49.930 6.313 -47.025 1.00 84.19 100 VAL A O 1
ATOM 723 N N . ASP A 1 101 ? 50.624 7.209 -45.090 1.00 83.94 101 ASP A N 1
ATOM 724 C CA . ASP A 1 101 ? 51.063 8.500 -45.608 1.00 83.94 101 ASP A CA 1
ATOM 725 C C . ASP A 1 101 ? 52.597 8.550 -45.686 1.00 83.94 101 ASP A C 1
ATOM 727 O O . ASP A 1 101 ? 53.291 8.438 -44.678 1.00 83.94 101 ASP A O 1
ATOM 731 N N . ALA A 1 102 ? 53.134 8.721 -46.898 1.00 81.56 102 ALA A N 1
ATOM 732 C CA . ALA A 1 102 ? 54.576 8.799 -47.138 1.00 81.56 102 ALA A CA 1
ATOM 733 C C . ALA A 1 102 ? 55.194 10.185 -46.867 1.00 81.56 102 ALA A C 1
ATOM 735 O O . ALA A 1 102 ? 56.392 10.357 -47.097 1.00 81.56 102 ALA A O 1
ATOM 736 N N . ASP A 1 103 ? 54.402 11.182 -46.463 1.00 85.75 103 ASP A N 1
ATOM 737 C CA . ASP A 1 103 ? 54.847 12.546 -46.128 1.00 85.75 103 ASP A CA 1
ATOM 738 C C . ASP A 1 103 ? 55.727 13.210 -47.213 1.00 85.75 103 ASP A C 1
ATOM 740 O O . ASP A 1 103 ? 56.670 13.959 -46.959 1.00 85.75 103 ASP A O 1
ATOM 744 N N . GLY A 1 104 ? 55.465 12.897 -48.485 1.00 77.62 104 GLY A N 1
ATOM 745 C CA . GLY A 1 104 ? 56.222 13.424 -49.621 1.00 77.62 104 GLY A CA 1
ATOM 746 C C . GLY A 1 104 ? 57.592 12.774 -49.839 1.00 77.62 104 GLY A C 1
ATOM 747 O O . GLY A 1 104 ? 58.350 13.243 -50.692 1.00 77.62 104 GLY A O 1
ATOM 748 N N . ILE A 1 105 ? 57.948 11.699 -49.129 1.00 75.81 105 ILE A N 1
ATOM 749 C CA . ILE A 1 105 ? 59.258 11.036 -49.218 1.00 75.81 105 ILE A CA 1
ATOM 750 C C . ILE A 1 105 ? 59.085 9.552 -49.568 1.00 75.81 105 ILE A C 1
ATOM 752 O O . ILE A 1 105 ? 58.504 8.775 -48.824 1.00 75.81 105 ILE A O 1
ATOM 756 N N . GLY A 1 106 ? 59.644 9.120 -50.703 1.00 75.38 106 GLY A N 1
ATOM 757 C CA . GLY A 1 106 ? 59.680 7.702 -51.074 1.00 75.38 106 GLY A CA 1
ATOM 758 C C . GLY A 1 106 ? 58.318 7.149 -51.503 1.00 75.38 106 GLY A C 1
ATOM 759 O O . GLY A 1 106 ? 57.562 7.830 -52.197 1.00 75.38 106 GLY A O 1
ATOM 760 N N . SER A 1 107 ? 58.040 5.896 -51.145 1.00 78.31 107 SER A N 1
ATOM 761 C CA . SER A 1 107 ? 56.772 5.204 -51.414 1.00 78.31 107 SER A CA 1
ATOM 762 C C . SER A 1 107 ? 56.097 4.858 -50.087 1.00 78.31 107 SER A C 1
ATOM 764 O O . SER A 1 107 ? 56.784 4.453 -49.152 1.00 78.31 107 SER A O 1
ATOM 766 N N . ALA A 1 108 ? 54.773 4.999 -50.002 1.00 77.81 108 ALA A N 1
ATOM 767 C CA . ALA A 1 108 ? 54.014 4.704 -48.781 1.00 77.81 108 ALA A CA 1
ATOM 768 C C . ALA A 1 108 ? 54.072 3.213 -48.421 1.00 77.81 108 ALA A C 1
ATOM 770 O O . ALA A 1 108 ? 54.426 2.857 -47.303 1.00 77.81 108 ALA A O 1
ATOM 771 N N . ILE A 1 109 ? 53.815 2.333 -49.394 1.00 80.75 109 ILE A N 1
ATOM 772 C CA . ILE A 1 109 ? 53.956 0.882 -49.235 1.00 80.75 109 ILE A CA 1
ATOM 773 C C . ILE A 1 109 ? 54.785 0.345 -50.398 1.00 80.75 109 ILE A C 1
ATOM 775 O O . ILE A 1 109 ? 54.491 0.605 -51.565 1.00 80.75 109 ILE A O 1
ATOM 779 N N . ARG A 1 110 ? 55.833 -0.413 -50.082 1.00 78.81 110 ARG A N 1
ATOM 780 C CA . ARG A 1 110 ? 56.718 -1.062 -51.044 1.00 78.81 110 ARG A CA 1
ATOM 781 C C . ARG A 1 110 ? 56.625 -2.576 -50.896 1.00 78.81 110 ARG A C 1
ATOM 783 O O . ARG A 1 110 ? 56.962 -3.128 -49.850 1.00 78.81 110 ARG A O 1
ATOM 790 N N . ARG A 1 111 ? 56.232 -3.247 -51.981 1.00 72.06 111 ARG A N 1
ATOM 791 C CA . ARG A 1 111 ? 56.308 -4.709 -52.103 1.00 72.06 111 ARG A CA 1
ATOM 792 C C . ARG A 1 111 ? 57.738 -5.091 -52.492 1.00 72.06 111 ARG A C 1
ATOM 794 O O . ARG A 1 111 ? 58.227 -4.653 -53.530 1.00 72.06 111 ARG A O 1
ATOM 801 N N . SER A 1 112 ? 58.410 -5.878 -51.657 1.00 70.12 112 SER A N 1
ATOM 802 C CA . SER A 1 112 ? 59.755 -6.419 -51.921 1.00 70.12 112 SER A CA 1
ATOM 803 C C . SER A 1 112 ? 59.787 -7.956 -51.870 1.00 70.12 112 SER A C 1
ATOM 805 O O . SER A 1 112 ? 60.866 -8.542 -51.817 1.00 70.12 112 SER A O 1
ATOM 807 N N . HIS A 1 113 ? 58.614 -8.599 -51.889 1.00 67.94 113 HIS A N 1
ATOM 808 C CA . HIS A 1 113 ? 58.412 -10.047 -51.959 1.00 67.94 113 HIS A CA 1
ATOM 809 C C . HIS A 1 113 ? 57.157 -10.341 -52.803 1.00 67.94 113 HIS A C 1
ATOM 811 O O . HIS A 1 113 ? 56.188 -9.581 -52.739 1.00 67.94 113 HIS A O 1
ATOM 817 N N . ASP A 1 114 ? 57.168 -11.426 -53.579 1.00 59.59 114 ASP A N 1
ATOM 818 C CA . ASP A 1 114 ? 56.186 -11.656 -54.654 1.00 59.59 114 ASP A CA 1
ATOM 819 C C . ASP A 1 114 ? 54.756 -11.958 -54.131 1.00 59.59 114 ASP A C 1
ATOM 821 O O . ASP A 1 114 ? 53.768 -11.550 -54.745 1.00 59.59 114 ASP A O 1
ATOM 825 N N . ASP A 1 115 ? 54.640 -12.529 -52.926 1.00 64.06 115 ASP A N 1
ATOM 826 C CA . ASP A 1 115 ? 53.383 -13.019 -52.324 1.00 64.06 115 ASP A CA 1
ATOM 827 C C . ASP A 1 115 ? 52.769 -12.126 -51.213 1.00 64.06 115 ASP A C 1
ATOM 829 O O . ASP A 1 115 ? 52.153 -12.635 -50.278 1.00 64.06 115 ASP A O 1
ATOM 833 N N . LEU A 1 116 ? 52.939 -10.797 -51.252 1.00 66.12 116 LEU A N 1
ATOM 834 C CA . LEU A 1 116 ? 52.224 -9.895 -50.324 1.00 66.12 116 LEU A CA 1
ATOM 835 C C . LEU A 1 116 ? 50.738 -9.740 -50.707 1.00 66.12 116 LEU A C 1
ATOM 837 O O . LEU A 1 116 ? 50.441 -9.206 -51.775 1.00 66.12 116 LEU A O 1
ATOM 841 N N . VAL A 1 117 ? 49.818 -10.083 -49.810 1.00 65.31 117 VAL A N 1
ATOM 842 C CA . VAL A 1 117 ? 48.393 -9.732 -49.943 1.00 65.31 117 VAL A CA 1
ATOM 843 C C . VAL A 1 117 ? 48.117 -8.453 -49.149 1.00 65.31 117 VAL A C 1
ATOM 845 O O . VAL A 1 117 ? 48.400 -8.403 -47.953 1.00 65.31 117 VAL A O 1
ATOM 848 N N . LEU A 1 118 ? 47.587 -7.418 -49.808 1.00 67.25 118 LEU A N 1
ATOM 849 C CA . LEU A 1 118 ? 47.231 -6.135 -49.193 1.00 67.25 118 LEU A CA 1
ATOM 850 C C . LEU A 1 118 ? 45.728 -5.892 -49.386 1.00 67.25 118 LEU A C 1
ATOM 852 O O . LEU A 1 118 ? 45.284 -5.752 -50.523 1.00 67.25 118 LEU A O 1
ATOM 856 N N . ALA A 1 119 ? 44.947 -5.844 -48.305 1.00 63.81 119 ALA A N 1
ATOM 857 C CA . ALA A 1 119 ? 43.490 -5.707 -48.382 1.00 63.81 119 ALA A CA 1
ATOM 858 C C . ALA A 1 119 ? 42.985 -4.505 -47.569 1.00 63.81 119 ALA A C 1
ATOM 860 O O . ALA A 1 119 ? 43.170 -4.457 -46.357 1.00 63.81 119 ALA A O 1
ATOM 861 N N . GLY A 1 120 ? 42.326 -3.547 -48.236 1.00 65.56 120 GLY A N 1
ATOM 862 C CA . GLY A 1 120 ? 41.576 -2.474 -47.567 1.00 65.56 120 GLY A CA 1
ATOM 863 C C . GLY A 1 120 ? 42.381 -1.263 -47.075 1.00 65.56 120 GLY A C 1
ATOM 864 O O . GLY A 1 120 ? 41.932 -0.586 -46.158 1.00 65.56 120 GLY A O 1
ATOM 865 N N . PHE A 1 121 ? 43.519 -0.942 -47.698 1.00 74.62 121 PHE A N 1
ATOM 866 C CA . PHE A 1 121 ? 44.383 0.191 -47.325 1.00 74.62 121 PHE A CA 1
ATOM 867 C C . PHE A 1 121 ? 44.293 1.353 -48.316 1.00 74.62 121 PHE A C 1
ATOM 869 O O . PHE A 1 121 ? 44.089 1.149 -49.513 1.00 74.62 121 PHE A O 1
ATOM 876 N N . ALA A 1 122 ? 44.527 2.568 -47.830 1.00 79.69 122 ALA A N 1
ATOM 877 C CA . ALA A 1 122 ? 44.860 3.722 -48.655 1.00 79.69 122 ALA A CA 1
ATOM 878 C C . ALA A 1 122 ? 46.351 4.051 -48.507 1.00 79.69 122 ALA A C 1
ATOM 880 O O . ALA A 1 122 ? 46.912 3.937 -47.423 1.00 79.69 122 ALA A O 1
ATOM 881 N N . ALA A 1 123 ? 46.994 4.480 -49.590 1.00 78.88 123 ALA A N 1
ATOM 882 C CA . ALA A 1 123 ? 48.394 4.892 -49.600 1.00 78.88 123 ALA A CA 1
ATOM 883 C C . ALA A 1 123 ? 48.508 6.267 -50.275 1.00 78.88 123 ALA A C 1
ATOM 885 O O . ALA A 1 123 ? 48.067 6.420 -51.416 1.00 78.88 123 ALA A O 1
ATOM 886 N N . ILE A 1 124 ? 49.058 7.271 -49.583 1.00 78.25 124 ILE A N 1
ATOM 887 C CA . ILE A 1 124 ? 49.045 8.679 -50.025 1.00 78.25 124 ILE A CA 1
ATOM 888 C C . ILE A 1 124 ? 50.429 9.355 -49.944 1.00 78.25 124 ILE A C 1
ATOM 890 O O . ILE A 1 124 ? 51.361 8.837 -49.334 1.00 78.25 124 ILE A O 1
ATOM 894 N N . ASN A 1 125 ? 50.560 10.513 -50.608 1.00 75.88 125 ASN A N 1
ATOM 895 C CA . ASN A 1 125 ? 51.713 11.432 -50.569 1.00 75.88 125 ASN A CA 1
ATOM 896 C C . ASN A 1 125 ? 53.103 10.827 -50.883 1.00 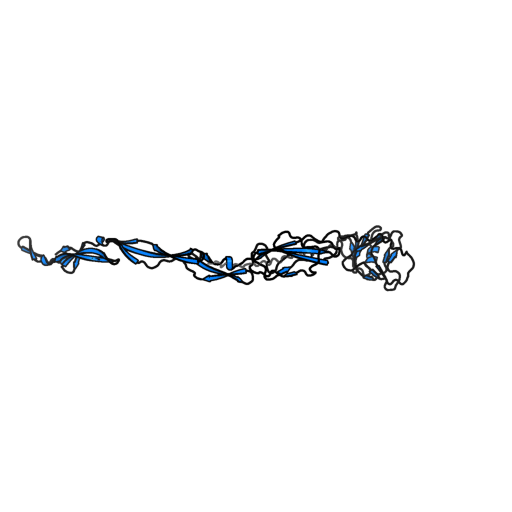75.88 125 ASN A C 1
ATOM 898 O O . ASN A 1 125 ? 54.115 11.293 -50.369 1.00 75.88 125 ASN A O 1
ATOM 902 N N . ALA A 1 126 ? 53.201 9.823 -51.756 1.00 76.56 126 ALA A N 1
ATOM 903 C CA . ALA A 1 126 ? 54.490 9.286 -52.218 1.00 76.56 126 ALA A CA 1
ATOM 904 C C . ALA A 1 126 ? 55.187 10.214 -53.241 1.00 76.56 126 ALA A C 1
ATOM 906 O O . ALA A 1 126 ? 54.538 10.722 -54.156 1.00 76.56 126 ALA A O 1
ATOM 907 N N . SER A 1 127 ? 56.515 10.394 -53.151 1.00 74.19 127 SER A N 1
ATOM 908 C CA . SER A 1 127 ? 57.313 11.158 -54.138 1.00 74.19 127 SER A CA 1
ATOM 909 C C . SER A 1 127 ? 57.992 10.312 -55.215 1.00 74.19 127 SER A C 1
ATOM 911 O O . SER A 1 127 ? 58.428 10.862 -56.226 1.00 74.19 127 SER A O 1
ATOM 913 N N . ASN A 1 128 ? 58.046 8.987 -55.046 1.00 65.62 128 ASN A N 1
ATOM 914 C CA . ASN A 1 128 ? 58.500 8.047 -56.072 1.00 65.62 128 ASN A CA 1
ATOM 915 C C . ASN A 1 128 ? 57.373 7.065 -56.427 1.00 65.62 128 ASN A C 1
ATOM 917 O O . ASN A 1 128 ? 57.079 6.141 -55.667 1.00 65.62 128 ASN A O 1
ATOM 921 N N . ILE A 1 129 ? 56.781 7.234 -57.613 1.00 56.47 129 ILE A N 1
ATOM 922 C CA . ILE A 1 129 ? 55.942 6.220 -58.269 1.00 56.47 129 ILE A CA 1
ATOM 923 C C . ILE A 1 129 ? 56.868 5.400 -59.177 1.00 56.47 129 ILE A C 1
ATOM 925 O O . ILE A 1 129 ? 57.088 5.746 -60.335 1.00 56.47 129 ILE A O 1
ATOM 929 N N . SER A 1 130 ? 57.473 4.331 -58.653 1.00 44.41 130 SER A N 1
ATOM 930 C CA . SER A 1 130 ? 58.132 3.317 -59.488 1.00 44.41 130 SER A CA 1
ATOM 931 C C . SER A 1 130 ? 57.634 1.917 -59.123 1.00 44.41 130 SER A C 1
ATOM 933 O O . SER A 1 130 ? 58.178 1.255 -58.245 1.00 44.41 130 SER A O 1
ATOM 935 N N . MET A 1 131 ? 56.549 1.548 -59.804 1.00 46.44 131 MET A N 1
ATOM 936 C CA . MET A 1 131 ? 56.012 0.219 -60.131 1.00 46.44 131 MET A CA 1
ATOM 937 C C . MET A 1 131 ? 56.449 -0.974 -59.257 1.00 46.44 131 MET A C 1
ATOM 939 O O . M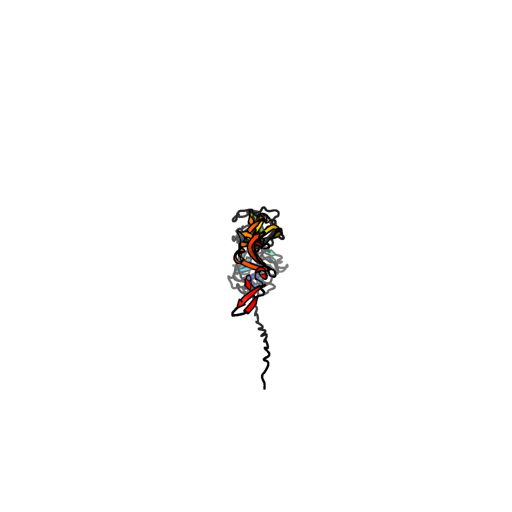ET A 1 131 ? 57.421 -1.662 -59.556 1.00 46.44 131 MET A O 1
ATOM 943 N N . ALA A 1 132 ? 55.629 -1.284 -58.257 1.00 41.31 132 ALA A N 1
ATOM 944 C CA . ALA A 1 132 ? 54.723 -2.429 -58.377 1.00 41.31 132 ALA A CA 1
ATOM 945 C C . ALA A 1 132 ? 53.304 -1.824 -58.341 1.00 41.31 132 ALA A C 1
ATOM 947 O O . ALA A 1 132 ? 52.918 -1.267 -57.321 1.00 41.31 132 ALA A O 1
ATOM 948 N N . ASP A 1 133 ? 52.723 -1.540 -59.511 1.00 43.59 133 ASP A N 1
ATOM 949 C CA . ASP A 1 133 ? 51.531 -2.270 -59.983 1.00 43.59 133 ASP A CA 1
ATOM 950 C C . ASP A 1 133 ? 50.359 -2.012 -59.015 1.00 43.59 133 ASP A C 1
ATOM 952 O O . ASP A 1 133 ? 50.208 -2.687 -58.007 1.00 43.59 133 ASP A O 1
ATOM 956 N N . ASP A 1 134 ? 49.634 -0.895 -59.092 1.00 45.03 134 ASP A N 1
ATOM 957 C CA . ASP A 1 134 ? 48.590 -0.571 -60.086 1.00 45.03 134 ASP A CA 1
ATOM 958 C C . ASP A 1 134 ? 47.761 -1.752 -60.616 1.00 45.03 134 ASP A C 1
ATOM 960 O O . ASP A 1 134 ? 47.267 -1.702 -61.730 1.00 45.03 134 ASP A O 1
ATOM 964 N N . VAL A 1 135 ? 47.562 -2.783 -59.793 1.00 42.47 135 VAL A N 1
ATOM 965 C CA . VAL A 1 135 ? 46.285 -3.489 -59.655 1.00 42.47 135 VAL A CA 1
ATOM 966 C C . VAL A 1 135 ? 46.230 -3.915 -58.191 1.00 42.47 135 VAL A C 1
ATOM 968 O O . VAL A 1 135 ? 46.814 -4.918 -57.785 1.00 42.47 135 VAL A O 1
ATOM 971 N N . VAL A 1 136 ? 45.537 -3.124 -57.370 1.00 45.81 136 VAL A N 1
ATOM 972 C CA . VAL A 1 136 ? 44.830 -3.710 -56.232 1.00 45.81 136 VAL A CA 1
ATOM 973 C C . VAL A 1 136 ? 43.937 -4.737 -56.910 1.00 45.81 136 VAL A C 1
ATOM 975 O O . VAL A 1 136 ? 43.017 -4.343 -57.630 1.00 45.81 136 VAL A O 1
ATOM 978 N N . ASP A 1 137 ? 44.272 -6.027 -56.840 1.00 41.56 137 ASP A N 1
ATOM 979 C CA . ASP A 1 137 ? 43.280 -7.040 -57.163 1.00 41.56 137 ASP A CA 1
ATOM 980 C C . ASP A 1 137 ? 42.256 -6.837 -56.053 1.00 41.56 137 ASP A C 1
ATOM 982 O O . ASP A 1 137 ? 42.408 -7.320 -54.931 1.00 41.56 137 ASP A O 1
ATOM 986 N N . GLU A 1 138 ? 41.293 -5.956 -56.324 1.00 43.25 138 GLU A N 1
ATOM 987 C CA . GLU A 1 138 ? 40.029 -5.877 -55.629 1.00 43.25 138 GLU A CA 1
ATOM 988 C C . GLU A 1 138 ? 39.390 -7.242 -55.905 1.00 43.25 138 GLU A C 1
ATOM 990 O O . GLU A 1 138 ? 38.444 -7.376 -56.681 1.00 43.25 138 GLU A O 1
ATOM 995 N N . LEU A 1 139 ? 39.901 -8.290 -55.237 1.00 40.16 139 LEU A N 1
ATOM 996 C CA . LEU A 1 139 ? 39.004 -9.267 -54.661 1.00 40.16 139 LEU A CA 1
ATOM 997 C C . LEU A 1 139 ? 37.936 -8.393 -54.027 1.00 40.16 139 LEU A C 1
ATOM 999 O O . LEU A 1 139 ? 38.322 -7.532 -53.224 1.00 40.16 139 LEU A O 1
ATOM 1003 N N . PRO A 1 140 ? 36.666 -8.490 -54.465 1.00 38.00 140 PRO A N 1
ATOM 1004 C CA . PRO A 1 140 ? 35.633 -7.650 -53.911 1.00 38.00 140 PRO A CA 1
ATOM 1005 C C . PRO A 1 140 ? 35.813 -7.768 -52.414 1.00 38.00 140 PRO A C 1
ATOM 1007 O O . PRO A 1 140 ? 35.744 -8.871 -51.865 1.00 38.00 140 PRO A O 1
ATOM 1010 N N . PHE A 1 141 ? 36.142 -6.646 -51.777 1.00 39.09 141 PHE A N 1
ATOM 1011 C CA . PHE A 1 141 ? 35.894 -6.510 -50.369 1.00 39.09 141 PHE A CA 1
ATOM 1012 C C . PHE A 1 141 ? 34.383 -6.680 -50.305 1.00 39.09 141 PHE A C 1
ATOM 1014 O O . PHE A 1 141 ? 33.622 -5.731 -50.460 1.00 39.09 141 PHE A O 1
ATOM 1021 N N . THR A 1 142 ? 33.928 -7.925 -50.165 1.00 36.41 142 THR A N 1
ATOM 1022 C CA . THR A 1 142 ? 32.827 -8.156 -49.271 1.00 36.41 142 THR A CA 1
ATOM 1023 C C . THR A 1 142 ? 33.364 -7.516 -48.003 1.00 36.41 142 THR A C 1
ATOM 1025 O O . THR A 1 142 ? 34.353 -8.046 -47.474 1.00 36.41 142 THR A O 1
ATOM 1028 N N . PRO A 1 143 ? 32.828 -6.364 -47.540 1.00 44.38 143 PRO A N 1
ATOM 1029 C CA . PRO A 1 143 ? 32.943 -6.095 -46.120 1.00 44.38 143 PRO A CA 1
ATOM 1030 C C . PRO A 1 143 ? 32.696 -7.434 -45.450 1.00 44.38 143 PRO A C 1
ATOM 1032 O O . PRO A 1 143 ? 31.828 -8.191 -45.910 1.00 44.38 143 PRO A O 1
ATOM 1035 N N . VAL A 1 144 ? 33.517 -7.800 -44.467 1.00 44.38 144 VAL A N 1
ATOM 1036 C CA . VAL A 1 144 ? 33.003 -8.757 -43.498 1.00 44.38 144 VAL A CA 1
ATOM 1037 C C . VAL A 1 144 ? 31.723 -8.072 -43.054 1.00 44.38 144 VAL A C 1
ATOM 1039 O O . VAL A 1 144 ? 31.777 -7.035 -42.401 1.00 44.38 144 VAL A O 1
ATOM 1042 N N . ALA A 1 145 ? 30.604 -8.502 -43.642 1.00 48.56 145 ALA A N 1
ATOM 1043 C CA . ALA A 1 145 ? 29.301 -8.103 -43.215 1.00 48.56 145 ALA A CA 1
ATOM 1044 C C . ALA A 1 145 ? 29.365 -8.603 -41.795 1.00 48.56 145 ALA A C 1
ATOM 1046 O O . ALA A 1 145 ? 29.475 -9.814 -41.576 1.00 48.56 145 ALA A O 1
ATOM 1047 N N . ASP A 1 146 ? 29.480 -7.664 -40.867 1.00 54.88 146 ASP A N 1
ATOM 1048 C CA . ASP A 1 146 ? 29.037 -7.931 -39.531 1.00 54.88 146 ASP A CA 1
ATOM 1049 C C . ASP A 1 146 ? 27.608 -8.424 -39.729 1.00 54.88 146 ASP A C 1
ATOM 1051 O O . ASP A 1 146 ? 26.722 -7.679 -40.132 1.00 54.88 146 ASP A O 1
ATOM 1055 N N . GLY A 1 147 ? 27.461 -9.743 -39.749 1.00 62.78 147 GLY A N 1
ATOM 1056 C CA . GLY A 1 147 ? 26.175 -10.403 -39.851 1.00 62.78 147 GLY A CA 1
ATOM 1057 C C . GLY A 1 147 ? 25.617 -10.625 -38.458 1.00 62.78 147 GLY A C 1
ATOM 1058 O O . GLY A 1 147 ? 24.565 -11.251 -38.337 1.00 62.78 147 GLY A O 1
ATOM 1059 N N . GLU A 1 148 ? 26.343 -10.191 -37.423 1.00 79.12 148 GLU A N 1
ATOM 1060 C CA . GLU A 1 148 ? 25.922 -10.301 -36.050 1.00 79.12 148 GLU A CA 1
ATOM 1061 C C . GLU A 1 148 ? 25.166 -9.025 -35.674 1.00 79.12 148 GLU A C 1
ATOM 1063 O O . GLU A 1 148 ? 25.763 -7.965 -35.490 1.00 79.12 148 GLU A O 1
ATOM 1068 N N . PRO A 1 149 ? 23.829 -9.097 -35.573 1.00 85.00 149 PRO A N 1
ATOM 1069 C CA . PRO A 1 149 ? 23.064 -7.959 -35.109 1.00 85.00 149 PRO A CA 1
ATOM 1070 C C . PRO A 1 149 ? 23.475 -7.589 -33.675 1.00 85.00 149 PRO A C 1
ATOM 1072 O O . PRO A 1 149 ? 23.890 -8.461 -32.905 1.00 85.00 149 PRO A O 1
ATOM 1075 N N . PRO A 1 150 ? 23.317 -6.318 -33.273 1.00 89.69 150 PRO A N 1
ATOM 1076 C CA . PRO A 1 150 ? 23.669 -5.882 -31.928 1.00 89.69 150 PRO A CA 1
ATOM 1077 C C . PRO A 1 150 ? 22.847 -6.625 -30.867 1.00 89.69 150 PRO A C 1
ATOM 1079 O O . PRO A 1 150 ? 21.698 -7.002 -31.106 1.00 89.69 150 PRO A O 1
ATOM 1082 N N . GLU A 1 151 ? 23.408 -6.797 -29.666 1.00 89.88 151 GLU A N 1
ATOM 1083 C CA . GLU A 1 151 ? 22.660 -7.340 -28.526 1.00 89.88 151 GLU A CA 1
ATOM 1084 C C . GLU A 1 151 ? 21.478 -6.434 -28.123 1.00 89.88 151 GLU A C 1
ATOM 1086 O O . GLU A 1 151 ? 21.400 -5.255 -28.482 1.00 89.88 151 GLU A O 1
ATOM 1091 N N . ALA A 1 152 ? 20.542 -6.979 -27.339 1.00 93.06 152 ALA A N 1
ATOM 1092 C CA . ALA A 1 152 ? 19.429 -6.200 -26.803 1.00 93.06 152 ALA A CA 1
ATOM 1093 C C . ALA A 1 152 ? 19.937 -5.092 -25.851 1.00 93.06 152 ALA A C 1
ATOM 1095 O O . ALA A 1 152 ? 20.747 -5.376 -24.964 1.00 93.06 152 ALA A O 1
ATOM 1096 N N . PRO A 1 153 ? 19.436 -3.846 -25.957 1.00 95.75 153 PRO A N 1
ATOM 1097 C CA . PRO A 1 153 ? 19.712 -2.808 -24.965 1.00 95.75 153 PRO A CA 1
ATOM 1098 C C . PRO A 1 153 ? 19.251 -3.210 -23.558 1.00 95.75 153 PRO A C 1
ATOM 1100 O O . PRO A 1 153 ? 18.227 -3.866 -23.396 1.00 95.75 153 PRO A O 1
ATOM 1103 N N . ILE A 1 154 ? 19.943 -2.759 -22.512 1.00 96.38 154 ILE A N 1
ATOM 1104 C CA . ILE A 1 154 ? 19.479 -2.945 -21.130 1.00 96.38 154 ILE A CA 1
ATOM 1105 C C . ILE A 1 154 ? 18.691 -1.704 -20.728 1.00 96.38 154 ILE A C 1
ATOM 1107 O O . ILE A 1 154 ? 19.255 -0.613 -20.664 1.00 96.38 154 ILE A O 1
ATOM 1111 N N . ILE A 1 155 ? 17.395 -1.866 -20.461 1.00 98.38 155 ILE A N 1
ATOM 1112 C CA . ILE A 1 155 ? 16.489 -0.770 -20.102 1.00 98.38 155 ILE A CA 1
ATOM 1113 C C . ILE A 1 155 ? 16.493 -0.549 -18.584 1.00 98.38 155 ILE A C 1
ATOM 1115 O O . ILE A 1 155 ? 16.559 -1.486 -17.793 1.00 98.38 155 ILE A O 1
ATOM 1119 N N . SER A 1 156 ? 16.372 0.710 -18.177 1.00 97.62 156 SER A N 1
ATOM 1120 C CA . SER A 1 156 ? 16.130 1.153 -16.807 1.00 97.62 156 SER A CA 1
ATOM 1121 C C . SER A 1 156 ? 15.157 2.334 -16.795 1.00 97.62 156 SER A C 1
ATOM 1123 O O . SER A 1 156 ? 15.020 3.059 -17.785 1.00 97.62 156 SER A O 1
ATOM 1125 N N . SER A 1 157 ? 14.495 2.572 -15.663 1.00 98.12 157 SER A N 1
ATOM 1126 C CA . SER A 1 157 ? 13.677 3.770 -15.467 1.00 98.12 157 SER A CA 1
ATOM 1127 C C . SER A 1 157 ? 14.022 4.454 -14.144 1.00 98.12 157 SER A C 1
ATOM 1129 O O . SER A 1 157 ? 13.817 3.862 -13.088 1.00 98.12 157 SER A O 1
ATOM 1131 N N . PRO A 1 158 ? 14.481 5.720 -14.143 1.00 96.44 158 PRO A N 1
ATOM 1132 C CA . PRO A 1 158 ? 14.679 6.465 -12.897 1.00 96.44 158 PRO A CA 1
ATOM 1133 C C . PRO A 1 158 ? 13.359 6.773 -12.174 1.00 96.44 158 PRO A C 1
ATOM 1135 O O . PRO A 1 158 ? 13.346 6.967 -10.964 1.00 96.44 158 PRO A O 1
ATOM 1138 N N . THR A 1 159 ? 12.247 6.826 -12.910 1.00 96.50 159 THR A N 1
ATOM 1139 C CA . THR A 1 159 ? 10.904 7.089 -12.363 1.00 96.50 159 THR A CA 1
ATOM 1140 C C . THR A 1 159 ? 10.171 5.832 -11.895 1.00 96.50 159 THR A C 1
ATOM 1142 O O . THR A 1 159 ? 9.293 5.937 -11.046 1.00 96.50 159 THR A O 1
ATOM 1145 N N . HIS A 1 160 ? 10.514 4.673 -12.464 1.00 96.94 160 HIS A N 1
ATOM 1146 C CA . HIS A 1 160 ? 9.878 3.376 -12.223 1.00 96.94 160 HIS A CA 1
ATOM 1147 C C . HIS A 1 160 ? 10.964 2.290 -12.090 1.00 96.94 160 HIS A C 1
ATOM 1149 O O . HIS A 1 160 ? 11.070 1.420 -12.951 1.00 96.94 160 HIS A O 1
ATOM 1155 N N . PRO A 1 161 ? 11.842 2.374 -11.074 1.00 96.50 161 PRO A N 1
ATOM 1156 C CA . PRO A 1 161 ? 13.067 1.573 -11.020 1.00 96.50 161 PRO A CA 1
ATOM 1157 C C . PRO A 1 161 ? 12.852 0.066 -10.844 1.00 96.50 161 PRO A C 1
ATOM 1159 O O . PRO A 1 161 ? 13.757 -0.696 -11.173 1.00 96.50 161 PRO A O 1
ATOM 1162 N N . ASP A 1 162 ? 11.698 -0.366 -10.329 1.00 96.06 162 ASP A N 1
ATOM 1163 C CA . ASP A 1 162 ? 11.377 -1.781 -10.124 1.00 96.06 162 ASP A CA 1
ATOM 1164 C C . ASP A 1 162 ? 10.124 -2.173 -10.914 1.00 96.06 162 ASP A C 1
ATOM 1166 O O . ASP A 1 162 ? 9.017 -1.707 -10.637 1.00 96.06 162 ASP A O 1
ATOM 1170 N N . GLU A 1 163 ? 10.296 -3.082 -11.871 1.00 97.12 163 GLU A N 1
ATOM 1171 C CA . GLU A 1 163 ? 9.233 -3.604 -12.734 1.00 97.12 163 GLU A CA 1
ATOM 1172 C C . GLU A 1 163 ? 8.144 -4.380 -11.973 1.00 97.12 163 GLU A C 1
ATOM 1174 O O . GLU A 1 163 ? 7.071 -4.644 -12.525 1.00 97.12 163 GLU A O 1
ATOM 1179 N N . ASN A 1 164 ? 8.394 -4.772 -10.719 1.00 95.12 164 ASN A N 1
ATOM 1180 C CA . ASN A 1 164 ? 7.448 -5.512 -9.881 1.00 95.12 164 ASN A CA 1
ATOM 1181 C C . ASN A 1 164 ? 6.570 -4.603 -9.014 1.00 95.12 164 ASN A C 1
ATOM 1183 O O . ASN A 1 164 ? 5.602 -5.085 -8.421 1.00 95.12 164 ASN A O 1
ATOM 1187 N N . LEU A 1 165 ? 6.880 -3.307 -8.941 1.00 94.50 165 LEU A N 1
ATOM 1188 C CA . LEU A 1 165 ? 6.136 -2.343 -8.137 1.00 94.50 165 LEU A CA 1
ATOM 1189 C C . LEU A 1 165 ? 5.125 -1.556 -8.974 1.00 94.50 165 LEU A C 1
ATOM 1191 O O . LEU A 1 165 ? 5.247 -1.409 -10.188 1.00 94.50 165 LEU A O 1
ATOM 1195 N N . SER A 1 166 ? 4.095 -1.060 -8.290 1.00 94.88 166 SER A N 1
ATOM 1196 C CA . SER A 1 166 ? 3.098 -0.153 -8.862 1.00 94.88 166 SER A CA 1
ATOM 1197 C C . SER A 1 166 ? 3.399 1.276 -8.441 1.00 94.88 166 SER A C 1
ATOM 1199 O O . SER A 1 166 ? 3.675 1.534 -7.270 1.00 94.88 166 SER A O 1
ATOM 1201 N N . TYR A 1 167 ? 3.304 2.199 -9.388 1.00 96.56 167 TYR A N 1
ATOM 1202 C CA . TYR A 1 167 ? 3.566 3.618 -9.189 1.00 96.56 167 TYR A CA 1
ATOM 1203 C C . TYR A 1 167 ? 2.341 4.415 -9.608 1.00 96.56 167 TYR A C 1
ATOM 1205 O O . TYR A 1 167 ? 1.611 4.016 -10.506 1.00 96.56 167 TYR A O 1
ATOM 1213 N N . CYS A 1 168 ? 2.115 5.566 -8.991 1.00 96.81 168 CYS A N 1
ATOM 1214 C CA . CYS A 1 168 ? 1.054 6.475 -9.432 1.00 96.81 168 CYS A CA 1
ATOM 1215 C C . CYS A 1 168 ? 1.568 7.553 -10.393 1.00 96.81 168 CYS A C 1
ATOM 1217 O O . CYS A 1 168 ? 0.792 8.349 -10.920 1.00 96.81 168 CYS A O 1
ATOM 1219 N N . ASN A 1 169 ? 2.884 7.586 -10.630 1.00 97.06 169 ASN A N 1
ATOM 1220 C CA . ASN A 1 169 ? 3.492 8.471 -11.610 1.00 97.06 169 ASN A CA 1
ATOM 1221 C C . ASN A 1 169 ? 3.066 8.073 -13.032 1.00 97.06 169 ASN A C 1
ATOM 1223 O O . ASN A 1 169 ? 3.554 7.099 -13.590 1.00 97.06 169 ASN A O 1
ATOM 1227 N N . SER A 1 170 ? 2.206 8.870 -13.661 1.00 97.12 170 SER A N 1
ATOM 1228 C CA . SER A 1 170 ? 1.751 8.644 -15.040 1.00 97.12 170 SER A CA 1
ATOM 1229 C C . SER A 1 170 ? 2.732 9.127 -16.119 1.00 97.12 170 SER A C 1
ATOM 1231 O O . SER A 1 170 ? 2.392 9.156 -17.303 1.00 97.12 170 SER A O 1
ATOM 1233 N N . SER A 1 171 ? 3.937 9.549 -15.725 1.00 97.31 171 SER A N 1
ATOM 1234 C CA . SER A 1 171 ? 4.951 10.133 -16.608 1.00 97.31 171 SER A CA 1
ATOM 1235 C C . SER A 1 171 ? 6.285 9.383 -16.500 1.00 97.31 171 SER A C 1
ATOM 1237 O O . SER A 1 171 ? 7.219 9.867 -15.849 1.00 97.31 171 SER A O 1
ATOM 1239 N N . PRO A 1 172 ? 6.390 8.168 -17.073 1.00 97.75 172 PRO A N 1
ATOM 1240 C CA . PRO A 1 172 ? 7.618 7.395 -17.021 1.00 97.75 172 PRO A CA 1
ATOM 1241 C C . PRO A 1 172 ? 8.714 7.999 -17.904 1.00 97.75 172 PRO A C 1
ATOM 1243 O O . PRO A 1 172 ? 8.472 8.491 -19.008 1.00 97.75 172 PRO A O 1
ATOM 1246 N N . VAL A 1 173 ? 9.944 7.890 -17.415 1.00 98.12 173 VAL A N 1
ATOM 1247 C CA . VAL A 1 173 ? 11.178 8.158 -18.154 1.00 98.12 173 VAL A CA 1
ATOM 1248 C C . VAL A 1 173 ? 11.935 6.848 -18.292 1.00 98.12 173 VAL A C 1
ATOM 1250 O O . VAL A 1 173 ? 12.128 6.145 -17.300 1.00 98.12 173 VAL A O 1
ATOM 1253 N N . PHE A 1 174 ? 12.384 6.533 -19.497 1.00 98.50 174 PHE A N 1
ATOM 1254 C CA . PHE A 1 174 ? 13.178 5.350 -19.802 1.00 98.50 174 PHE A CA 1
ATOM 1255 C C . PHE A 1 174 ? 14.580 5.764 -20.243 1.00 98.50 174 PHE A C 1
ATOM 1257 O O . PHE A 1 174 ? 14.769 6.790 -20.902 1.00 98.50 174 PHE A O 1
ATOM 1264 N N . SER A 1 175 ? 15.563 4.959 -19.861 1.00 97.56 175 SER A N 1
ATOM 1265 C CA . SER A 1 175 ? 16.954 5.073 -20.286 1.00 97.56 175 SER A CA 1
ATOM 1266 C C . SER A 1 175 ? 17.491 3.682 -20.583 1.00 97.56 175 SER A C 1
ATOM 1268 O O . SER A 1 175 ? 17.138 2.735 -19.880 1.00 97.56 175 SER A O 1
ATOM 1270 N N . TRP A 1 176 ? 18.331 3.533 -21.599 1.00 98.25 176 TRP A N 1
ATOM 1271 C CA . TRP A 1 176 ? 18.904 2.235 -21.953 1.00 98.25 176 TRP A CA 1
ATOM 1272 C C . TRP A 1 176 ? 20.385 2.319 -22.294 1.00 98.25 176 TRP A C 1
ATOM 1274 O O . TRP A 1 176 ? 20.891 3.357 -22.714 1.00 98.25 176 TRP A O 1
ATOM 1284 N N . THR A 1 177 ? 21.100 1.212 -22.117 1.00 91.81 177 THR A N 1
ATOM 1285 C CA . THR A 1 177 ? 22.521 1.121 -22.470 1.00 91.81 177 THR A CA 1
ATOM 1286 C C . THR A 1 177 ? 22.716 1.027 -23.980 1.00 91.81 177 THR A C 1
ATOM 1288 O O . THR A 1 177 ? 21.883 0.456 -24.680 1.00 91.81 177 THR A O 1
ATOM 1291 N N . THR A 1 178 ? 23.852 1.517 -24.473 1.00 90.88 178 THR A N 1
ATOM 1292 C CA . THR A 1 178 ? 24.333 1.210 -25.827 1.00 90.88 178 THR A CA 1
ATOM 1293 C C . THR A 1 178 ? 24.948 -0.193 -25.826 1.00 90.88 178 THR A C 1
ATOM 1295 O O . THR A 1 178 ? 25.921 -0.396 -25.094 1.00 90.88 178 THR A O 1
ATOM 1298 N N . PRO A 1 179 ? 24.390 -1.169 -26.569 1.00 85.38 179 PRO A N 1
ATOM 1299 C CA . PRO A 1 179 ? 24.971 -2.505 -26.682 1.00 85.38 179 PRO A CA 1
ATOM 1300 C C . PRO A 1 179 ? 26.372 -2.460 -27.296 1.00 85.38 179 PRO A C 1
ATOM 1302 O O . PRO A 1 179 ? 26.675 -1.583 -28.107 1.00 85.38 179 PRO A O 1
ATOM 1305 N N . VAL A 1 180 ? 27.218 -3.421 -26.931 1.00 74.81 180 VAL A N 1
ATOM 1306 C CA . VAL A 1 180 ? 28.505 -3.615 -27.607 1.00 74.81 180 VAL A CA 1
ATOM 1307 C C . VAL A 1 180 ? 28.233 -4.306 -28.942 1.00 74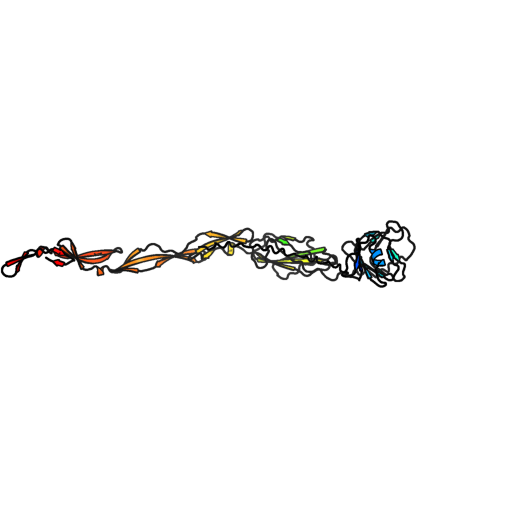.81 180 VAL A C 1
ATOM 1309 O O . VAL A 1 180 ? 27.564 -5.333 -28.983 1.00 74.81 180 VAL A O 1
ATOM 1312 N N . ASN A 1 181 ? 28.737 -3.738 -30.032 1.00 76.56 181 ASN A N 1
ATOM 1313 C CA . ASN A 1 181 ? 28.703 -4.335 -31.364 1.00 76.56 181 ASN A CA 1
ATOM 1314 C C . ASN A 1 181 ? 29.949 -3.877 -32.138 1.00 76.56 181 ASN A C 1
ATOM 1316 O O . ASN A 1 181 ? 30.414 -2.751 -31.940 1.00 76.56 181 ASN A O 1
ATOM 1320 N N . GLN A 1 182 ? 30.505 -4.755 -32.976 1.00 65.12 182 GLN A N 1
ATOM 1321 C CA . GLN A 1 182 ? 31.767 -4.511 -33.686 1.00 65.12 182 GLN A CA 1
ATOM 1322 C C . GLN A 1 182 ? 31.652 -3.373 -34.708 1.00 65.12 182 GLN A C 1
ATOM 1324 O O . GLN A 1 182 ? 32.610 -2.624 -34.902 1.00 65.12 182 GLN A O 1
ATOM 1329 N N . SER A 1 183 ? 30.475 -3.205 -35.312 1.00 71.12 183 SER A N 1
ATOM 1330 C CA . SER A 1 183 ? 30.186 -2.130 -36.263 1.00 71.12 183 SER A CA 1
ATOM 1331 C C . SER A 1 183 ? 29.815 -0.804 -35.600 1.00 71.12 183 SER A C 1
ATOM 1333 O O . SER A 1 183 ? 29.886 0.226 -36.258 1.00 71.12 183 SER A O 1
ATOM 1335 N N . GLY A 1 184 ? 29.474 -0.800 -34.308 1.00 78.75 184 GLY A N 1
ATOM 1336 C CA . GLY A 1 184 ? 28.900 0.366 -33.633 1.00 78.75 184 GLY A CA 1
ATOM 1337 C C . GLY A 1 184 ? 27.379 0.451 -33.797 1.00 78.75 184 GLY A C 1
ATOM 1338 O O . GLY A 1 184 ? 26.775 -0.301 -34.557 1.00 78.75 184 GLY A O 1
ATOM 1339 N N . ILE A 1 185 ? 26.735 1.339 -33.034 1.00 88.56 185 ILE A N 1
ATOM 1340 C CA . ILE A 1 185 ? 25.271 1.490 -33.025 1.00 88.56 185 ILE A CA 1
ATOM 1341 C C . ILE A 1 185 ? 24.871 2.754 -33.784 1.00 88.56 185 ILE A C 1
ATOM 1343 O O . ILE A 1 185 ? 25.209 3.861 -33.366 1.00 88.56 185 ILE A O 1
ATOM 1347 N N . ALA A 1 186 ? 24.086 2.579 -34.846 1.00 87.88 186 ALA A N 1
ATOM 1348 C CA . ALA A 1 186 ? 23.587 3.662 -35.683 1.00 87.88 186 ALA A CA 1
ATOM 1349 C C . ALA A 1 186 ? 22.392 4.387 -35.045 1.00 87.88 186 ALA A C 1
ATOM 1351 O O . ALA A 1 186 ? 22.328 5.618 -35.034 1.00 87.88 186 ALA A O 1
ATOM 1352 N N . CYS A 1 187 ? 21.399 3.632 -34.559 1.00 92.31 187 CYS A N 1
ATOM 1353 C CA . CYS A 1 187 ? 20.152 4.188 -34.027 1.00 92.31 187 CYS A CA 1
ATOM 1354 C C . CYS A 1 187 ? 19.361 3.176 -33.180 1.00 92.31 187 CYS A C 1
ATOM 1356 O O . CYS A 1 187 ? 19.698 1.993 -33.109 1.00 92.31 187 CYS A O 1
ATOM 1358 N N . TYR A 1 188 ? 18.256 3.641 -32.595 1.00 97.94 188 TYR A N 1
ATOM 1359 C CA . TYR A 1 188 ? 17.274 2.818 -31.894 1.00 97.94 188 TYR A CA 1
ATOM 1360 C C . TYR A 1 188 ? 15.873 2.996 -32.484 1.00 97.94 188 TYR A C 1
ATOM 1362 O O . TYR A 1 188 ? 15.512 4.093 -32.919 1.00 97.94 188 TYR A O 1
ATOM 1370 N N . SER A 1 189 ? 15.075 1.929 -32.429 1.00 98.50 189 SER A N 1
ATOM 1371 C CA . SER A 1 189 ? 13.617 1.985 -32.581 1.00 98.50 189 SER A CA 1
ATOM 1372 C C . SER A 1 189 ? 12.956 1.600 -31.268 1.00 98.50 189 SER A C 1
ATOM 1374 O O . SER A 1 189 ? 13.418 0.663 -30.603 1.00 98.50 189 SER A O 1
ATOM 1376 N N . TYR A 1 190 ? 11.893 2.305 -30.886 1.00 98.44 190 TYR A N 1
ATOM 1377 C CA . TYR A 1 190 ? 11.178 2.032 -29.646 1.00 98.44 190 TYR A CA 1
ATOM 1378 C C . TYR A 1 190 ? 9.668 2.242 -29.751 1.00 98.44 190 TYR A C 1
ATOM 1380 O O . TYR A 1 190 ? 9.167 3.083 -30.488 1.00 98.44 190 TYR A O 1
ATOM 1388 N N . VAL A 1 191 ? 8.924 1.490 -28.944 1.00 98.44 191 VAL A N 1
ATOM 1389 C CA . VAL A 1 191 ? 7.469 1.619 -28.826 1.00 98.44 191 VAL A CA 1
ATOM 1390 C C . VAL A 1 191 ? 7.042 1.380 -27.381 1.00 98.44 191 VAL A C 1
ATOM 1392 O O . VAL A 1 191 ? 7.659 0.598 -26.661 1.00 98.44 191 VAL A O 1
ATOM 1395 N N . LEU A 1 192 ? 5.998 2.085 -26.950 1.00 98.56 192 LEU A N 1
ATOM 1396 C CA . LEU A 1 192 ? 5.348 1.890 -25.659 1.00 98.56 192 LEU A CA 1
ATOM 1397 C C . LEU A 1 192 ? 3.910 1.440 -25.910 1.00 98.56 192 LEU A C 1
ATOM 1399 O O . LEU A 1 192 ? 3.137 2.172 -26.531 1.00 98.56 192 LEU A O 1
ATOM 1403 N N . ASP A 1 193 ? 3.551 0.259 -25.422 1.00 98.38 193 ASP A N 1
ATOM 1404 C CA . ASP A 1 193 ? 2.198 -0.282 -25.544 1.00 98.38 193 ASP A CA 1
ATOM 1405 C C . ASP A 1 193 ? 1.835 -1.186 -24.347 1.00 98.38 193 ASP A C 1
ATOM 1407 O O . ASP A 1 193 ? 2.495 -1.153 -23.309 1.00 98.38 193 ASP A O 1
ATOM 1411 N N . ASN A 1 194 ? 0.745 -1.952 -24.451 1.00 97.94 194 ASN A N 1
ATOM 1412 C CA . ASN A 1 194 ? 0.268 -2.862 -23.400 1.00 97.94 194 ASN A CA 1
ATOM 1413 C C . ASN A 1 194 ? 0.594 -4.346 -23.679 1.00 97.94 194 ASN A C 1
ATOM 1415 O O . ASN A 1 194 ? 0.047 -5.237 -23.028 1.00 97.94 194 ASN A O 1
ATOM 1419 N N . SER A 1 195 ? 1.446 -4.642 -24.660 1.00 98.00 195 SER A N 1
ATOM 1420 C CA . SER A 1 195 ? 1.796 -5.992 -25.099 1.00 98.00 195 SER A CA 1
ATOM 1421 C C . SER A 1 195 ? 3.215 -6.340 -24.661 1.00 98.00 195 SER A C 1
ATOM 1423 O O . SER A 1 195 ? 4.190 -5.803 -25.158 1.00 98.00 195 SER A O 1
ATOM 1425 N N . ALA A 1 196 ? 3.356 -7.326 -23.776 1.00 97.31 196 ALA A N 1
ATOM 1426 C CA . ALA A 1 196 ? 4.647 -7.673 -23.173 1.00 97.31 196 ALA A CA 1
ATOM 1427 C C . ALA A 1 196 ? 5.755 -8.096 -24.161 1.00 97.31 196 ALA A C 1
ATOM 1429 O O . ALA A 1 196 ? 6.921 -8.137 -23.777 1.00 97.31 196 ALA A O 1
ATOM 1430 N N . SER A 1 197 ? 5.406 -8.448 -25.401 1.00 96.25 197 SER A N 1
ATOM 1431 C CA . SER A 1 197 ? 6.325 -9.019 -26.390 1.00 96.25 197 SER A CA 1
ATOM 1432 C C . SER A 1 197 ? 6.382 -8.235 -27.701 1.00 96.25 197 SER A C 1
ATOM 1434 O O . SER A 1 197 ? 6.789 -8.795 -28.722 1.00 96.25 197 SER A O 1
ATOM 1436 N N . THR A 1 198 ? 5.928 -6.977 -27.728 1.00 98.25 198 THR A N 1
ATOM 1437 C CA . THR A 1 198 ? 5.989 -6.189 -28.963 1.00 98.25 198 THR A CA 1
ATOM 1438 C C . THR A 1 198 ? 7.440 -5.999 -29.392 1.00 98.25 198 THR A C 1
ATOM 1440 O O . THR A 1 198 ? 8.311 -5.638 -28.602 1.00 98.25 198 THR A O 1
ATOM 1443 N N . THR A 1 199 ? 7.699 -6.259 -30.671 1.00 97.94 199 THR A N 1
ATOM 1444 C CA . THR A 1 199 ? 8.967 -5.919 -31.318 1.00 97.94 199 THR A CA 1
ATOM 1445 C C . THR A 1 199 ? 8.773 -4.578 -32.034 1.00 97.94 199 THR A C 1
ATOM 1447 O O . THR A 1 199 ? 7.857 -4.502 -32.857 1.00 97.94 199 THR A O 1
ATOM 1450 N N . PRO A 1 200 ? 9.570 -3.532 -31.727 1.00 98.25 200 PRO A N 1
ATOM 1451 C CA . PRO A 1 200 ? 9.540 -2.262 -32.462 1.00 98.25 200 PRO A CA 1
ATOM 1452 C C . PRO A 1 200 ? 9.764 -2.469 -33.967 1.00 98.25 200 PRO A C 1
ATOM 1454 O O . PRO A 1 200 ? 10.265 -3.518 -34.367 1.00 98.25 200 PRO A O 1
ATOM 1457 N N . ASP A 1 201 ? 9.415 -1.498 -34.812 1.00 97.56 201 ASP A N 1
ATOM 1458 C CA . ASP A 1 201 ? 9.612 -1.610 -36.265 1.00 97.56 201 ASP A CA 1
ATOM 1459 C C . ASP A 1 201 ? 11.065 -1.313 -36.696 1.00 97.56 201 ASP A C 1
ATOM 1461 O O . ASP A 1 201 ? 11.953 -1.156 -35.857 1.00 97.56 201 ASP A O 1
ATOM 1465 N N . GLU A 1 202 ? 11.386 -1.467 -37.987 1.00 96.38 202 GLU A N 1
ATOM 1466 C CA . GLU A 1 202 ? 12.759 -1.328 -38.529 1.00 96.38 202 GLU A CA 1
ATOM 1467 C C . GLU A 1 202 ? 13.069 0.110 -38.974 1.00 96.38 202 GLU A C 1
ATOM 1469 O O . GLU A 1 202 ? 13.835 0.335 -39.915 1.00 96.38 202 GLU A O 1
ATOM 1474 N N . THR A 1 203 ? 12.475 1.094 -38.299 1.00 95.81 203 THR A N 1
ATOM 1475 C CA . THR A 1 203 ? 12.671 2.521 -38.558 1.00 95.81 203 THR A CA 1
ATOM 1476 C C . THR A 1 203 ? 13.395 3.167 -37.385 1.00 95.81 203 THR A C 1
ATOM 1478 O O . THR A 1 203 ? 13.010 3.006 -36.235 1.00 95.81 203 THR A O 1
ATOM 1481 N N . CYS A 1 204 ? 14.454 3.927 -37.662 1.00 94.44 204 CYS A N 1
ATOM 1482 C CA . CYS A 1 204 ? 15.144 4.682 -36.619 1.00 94.44 204 CYS A CA 1
ATOM 1483 C C . CYS A 1 204 ? 14.232 5.772 -36.034 1.00 94.44 204 CYS A C 1
ATOM 1485 O O . CYS A 1 204 ? 13.822 6.678 -36.763 1.00 94.44 204 CYS A O 1
ATOM 1487 N N . ASP A 1 205 ? 14.007 5.733 -34.721 1.00 97.00 205 ASP A N 1
ATOM 1488 C CA . ASP A 1 205 ? 13.270 6.760 -33.977 1.00 97.00 205 ASP A CA 1
ATOM 1489 C C . ASP A 1 205 ? 14.213 7.793 -33.341 1.00 97.00 205 ASP A C 1
ATOM 1491 O O . ASP A 1 205 ? 13.893 8.980 -33.266 1.00 97.00 205 ASP A O 1
ATOM 1495 N N . THR A 1 206 ? 15.383 7.355 -32.858 1.00 95.56 206 THR A N 1
ATOM 1496 C CA . THR A 1 206 ? 16.345 8.219 -32.156 1.00 95.56 206 THR A CA 1
ATOM 1497 C C . THR A 1 206 ? 17.776 7.675 -32.204 1.00 95.56 206 THR A C 1
ATOM 1499 O O . THR A 1 206 ? 17.988 6.475 -32.371 1.00 95.56 206 THR A O 1
ATOM 1502 N N . SER A 1 207 ? 18.759 8.556 -32.011 1.00 92.69 207 SER A N 1
ATOM 1503 C CA . SER A 1 207 ? 20.152 8.204 -31.686 1.00 92.69 207 SER A CA 1
ATOM 1504 C C . SER A 1 207 ? 20.471 8.358 -30.193 1.00 92.69 207 SER A C 1
ATOM 1506 O O . SER A 1 207 ? 21.552 7.987 -29.752 1.00 92.69 207 SER A O 1
ATOM 1508 N N . GLU A 1 208 ? 19.555 8.941 -29.418 1.00 94.69 208 GLU A N 1
ATOM 1509 C CA . GLU A 1 208 ? 19.699 9.135 -27.975 1.00 94.69 208 GLU A CA 1
ATOM 1510 C C . GLU A 1 208 ? 19.337 7.861 -27.201 1.00 94.69 208 GLU A C 1
ATOM 1512 O O . GLU A 1 208 ? 18.580 7.017 -27.674 1.00 94.69 208 GLU A O 1
ATOM 1517 N N . ASN A 1 209 ? 19.806 7.765 -25.959 1.00 95.06 209 ASN A N 1
ATOM 1518 C CA . ASN A 1 209 ? 19.577 6.618 -25.076 1.00 95.06 209 ASN A CA 1
ATOM 1519 C C . ASN A 1 209 ? 18.426 6.832 -24.073 1.00 95.06 209 ASN A C 1
ATOM 1521 O O . ASN A 1 209 ? 18.431 6.254 -22.986 1.00 95.06 209 ASN A O 1
ATOM 1525 N N . THR A 1 210 ? 17.462 7.704 -24.383 1.00 97.25 210 THR A N 1
ATOM 1526 C CA . THR A 1 210 ? 16.359 8.036 -23.470 1.00 97.25 210 THR A CA 1
ATOM 1527 C C . THR A 1 210 ? 15.063 8.387 -24.194 1.00 97.25 210 THR A C 1
ATOM 1529 O O . THR A 1 210 ? 15.072 8.895 -25.315 1.00 97.25 210 THR A O 1
ATOM 1532 N N . SER A 1 211 ? 13.935 8.135 -23.528 1.00 97.62 211 SER A N 1
ATOM 1533 C CA . SER A 1 211 ? 12.598 8.549 -23.957 1.00 97.62 211 SER A CA 1
ATOM 1534 C C . SER A 1 211 ? 11.720 8.858 -22.740 1.00 97.62 211 SER A C 1
ATOM 1536 O O . SER A 1 211 ? 11.936 8.313 -21.654 1.00 97.62 211 SER A O 1
ATOM 1538 N N . SER A 1 212 ? 10.738 9.750 -22.891 1.00 97.56 212 SER A N 1
ATOM 1539 C CA . SER A 1 212 ? 9.800 10.096 -21.817 1.00 97.56 212 SER A CA 1
ATOM 1540 C C . SER A 1 212 ? 8.368 10.229 -22.318 1.00 97.56 212 SER A C 1
ATOM 1542 O O . SER A 1 212 ? 8.116 10.639 -23.451 1.00 97.56 212 SER A O 1
ATOM 1544 N N . TYR A 1 213 ? 7.428 9.886 -21.441 1.00 97.94 213 TYR A N 1
ATOM 1545 C CA . TYR A 1 213 ? 5.992 9.953 -21.687 1.00 97.94 213 TYR A CA 1
ATOM 1546 C C . TYR A 1 213 ? 5.312 10.736 -20.568 1.00 97.94 213 TYR A C 1
ATOM 1548 O O . TYR A 1 213 ? 5.870 10.913 -19.486 1.00 97.94 213 TYR A O 1
ATOM 1556 N N . THR A 1 214 ? 4.096 11.217 -20.824 1.00 97.44 214 THR A N 1
ATOM 1557 C CA . THR A 1 214 ? 3.285 11.932 -19.829 1.00 97.44 214 THR A CA 1
ATOM 1558 C C . THR A 1 214 ? 1.829 11.514 -19.929 1.00 97.44 214 THR A C 1
ATOM 1560 O O . THR A 1 214 ? 1.362 11.164 -21.013 1.00 97.44 214 THR A O 1
ATOM 1563 N N . ASN A 1 215 ? 1.105 11.604 -18.811 1.00 94.81 215 ASN A N 1
ATOM 1564 C CA . ASN A 1 215 ? -0.338 11.360 -18.737 1.00 94.81 215 ASN A CA 1
ATOM 1565 C C . ASN A 1 215 ? -0.772 9.992 -19.292 1.00 94.81 215 ASN A C 1
ATOM 1567 O O . ASN A 1 215 ? -1.819 9.884 -19.934 1.00 94.81 215 ASN A O 1
ATOM 1571 N N . LEU A 1 216 ? 0.025 8.950 -19.054 1.00 97.06 216 LEU A N 1
ATOM 1572 C CA . LEU A 1 216 ? -0.389 7.586 -19.360 1.00 97.06 216 LEU A CA 1
ATOM 1573 C C . LEU A 1 216 ? -1.574 7.177 -18.483 1.00 97.06 216 LEU A C 1
ATOM 1575 O O . LEU A 1 216 ? -1.692 7.583 -17.325 1.00 97.06 216 LEU A O 1
ATOM 1579 N N . THR A 1 217 ? -2.459 6.359 -19.044 1.00 97.44 217 THR A N 1
ATOM 1580 C CA . THR A 1 217 ? -3.588 5.802 -18.299 1.00 97.44 217 THR A CA 1
ATOM 1581 C C . THR A 1 217 ? -3.109 4.790 -17.263 1.00 97.44 217 THR A C 1
ATOM 1583 O O . THR A 1 217 ? -2.060 4.164 -17.435 1.00 97.44 217 THR A O 1
ATOM 1586 N N . PHE A 1 218 ? -3.909 4.605 -16.209 1.00 96.44 218 PHE A N 1
ATOM 1587 C CA . PHE A 1 218 ? -3.691 3.569 -15.201 1.00 96.44 218 PHE A CA 1
ATOM 1588 C C . PHE A 1 218 ? -3.821 2.183 -15.837 1.00 96.44 218 PHE A C 1
ATOM 1590 O O . PHE A 1 218 ? -4.930 1.712 -16.084 1.00 96.44 218 PHE A O 1
ATOM 1597 N N . ASP A 1 219 ? -2.687 1.571 -16.157 1.00 97.31 219 ASP A N 1
ATOM 1598 C CA . ASP A 1 219 ? -2.596 0.238 -16.739 1.00 97.31 219 ASP A CA 1
ATOM 1599 C C . ASP A 1 219 ? -1.161 -0.301 -16.605 1.00 97.31 219 ASP A C 1
ATOM 1601 O O . ASP A 1 219 ? -0.259 0.362 -16.076 1.00 97.31 219 ASP A O 1
ATOM 1605 N N . THR A 1 220 ? -0.949 -1.515 -17.099 1.00 97.88 220 THR A N 1
ATOM 1606 C CA . THR A 1 220 ? 0.372 -2.088 -17.340 1.00 97.88 220 THR A CA 1
ATOM 1607 C C . THR A 1 220 ? 0.873 -1.644 -18.703 1.00 97.88 220 THR A C 1
ATOM 1609 O O . THR A 1 220 ? 0.260 -1.961 -19.721 1.00 97.88 220 THR A O 1
ATOM 1612 N N . TRP A 1 221 ? 2.013 -0.970 -18.730 1.00 98.44 221 TRP A N 1
ATOM 1613 C CA . TRP A 1 221 ? 2.690 -0.580 -19.958 1.00 98.44 221 TRP A CA 1
ATOM 1614 C C . TRP A 1 221 ? 4.014 -1.319 -20.095 1.00 98.44 221 TRP A C 1
ATOM 1616 O O . TRP A 1 221 ? 4.671 -1.637 -19.102 1.00 98.44 221 TRP A O 1
ATOM 1626 N N . TYR A 1 222 ? 4.417 -1.559 -21.334 1.00 98.56 222 TYR A N 1
ATOM 1627 C CA . TYR A 1 222 ? 5.687 -2.161 -21.686 1.00 98.56 222 TYR A CA 1
ATOM 1628 C C . TYR A 1 222 ? 6.416 -1.240 -22.654 1.00 98.56 222 TYR A C 1
ATOM 1630 O O . TYR A 1 222 ? 5.903 -0.891 -23.717 1.00 98.56 222 TYR A O 1
ATOM 1638 N N . PHE A 1 223 ? 7.603 -0.799 -22.248 1.00 98.75 223 PHE A N 1
ATOM 1639 C CA . PHE A 1 223 ? 8.513 -0.067 -23.111 1.00 98.75 223 PHE A CA 1
ATOM 1640 C C . PHE A 1 223 ? 9.417 -1.056 -23.829 1.00 98.75 223 PHE A C 1
ATOM 1642 O O . PHE A 1 223 ? 9.990 -1.953 -23.205 1.00 98.75 223 PHE A O 1
ATOM 1649 N N . HIS A 1 224 ? 9.548 -0.881 -25.134 1.00 98.69 224 HIS A N 1
ATOM 1650 C CA . HIS A 1 224 ? 10.309 -1.760 -26.000 1.00 98.69 224 HIS A CA 1
ATOM 1651 C C . HIS A 1 224 ? 11.338 -0.962 -26.762 1.00 98.69 224 HIS A C 1
ATOM 1653 O O . HIS A 1 224 ? 10.993 0.064 -27.336 1.00 98.69 224 HIS A O 1
ATOM 1659 N N . VAL A 1 225 ? 12.576 -1.443 -26.810 1.00 98.62 225 VAL A N 1
ATOM 1660 C CA . VAL A 1 225 ? 13.632 -0.814 -27.605 1.00 98.62 225 VAL A CA 1
ATOM 1661 C C . VAL A 1 225 ? 14.528 -1.869 -28.231 1.00 98.62 225 VAL A C 1
ATOM 1663 O O . VAL A 1 225 ? 14.820 -2.898 -27.621 1.00 98.62 225 VAL A O 1
ATOM 1666 N N . ARG A 1 226 ? 14.973 -1.608 -29.456 1.00 97.81 226 ARG A N 1
ATOM 1667 C CA . ARG A 1 226 ? 16.007 -2.387 -30.139 1.00 97.81 226 ARG A CA 1
ATOM 1668 C C . ARG A 1 226 ? 16.974 -1.472 -30.872 1.00 97.81 226 ARG A C 1
ATOM 1670 O O . ARG A 1 226 ? 16.613 -0.351 -31.232 1.00 97.81 226 ARG A O 1
ATOM 1677 N N . ALA A 1 227 ? 18.188 -1.959 -31.081 1.00 96.69 227 ALA A N 1
ATOM 1678 C CA . ALA A 1 227 ? 19.256 -1.219 -31.738 1.00 96.69 227 ALA A CA 1
ATOM 1679 C C . ALA A 1 227 ? 19.433 -1.660 -33.199 1.00 96.69 227 ALA A C 1
ATOM 1681 O O . ALA A 1 227 ? 19.224 -2.831 -33.526 1.00 96.69 227 ALA A O 1
ATOM 1682 N N . LYS A 1 228 ? 19.846 -0.715 -34.045 1.00 93.94 228 LYS A N 1
ATOM 1683 C CA . LYS A 1 228 ? 20.378 -0.946 -35.390 1.00 93.94 228 LYS A CA 1
ATOM 1684 C C . LYS A 1 228 ? 21.869 -0.628 -35.369 1.00 93.94 228 LYS A C 1
ATOM 1686 O O . LYS A 1 228 ? 22.242 0.437 -34.873 1.00 93.94 228 LYS A O 1
ATOM 1691 N N . ASP A 1 229 ? 22.702 -1.518 -35.889 1.00 85.75 229 ASP A N 1
ATOM 1692 C CA . ASP A 1 229 ? 24.131 -1.243 -36.066 1.00 85.75 229 ASP A CA 1
ATOM 1693 C C . ASP A 1 229 ? 24.417 -0.405 -37.334 1.00 85.75 229 ASP A C 1
ATOM 1695 O O . ASP A 1 229 ? 23.525 -0.138 -38.149 1.00 85.75 229 ASP A O 1
ATOM 1699 N N . ASP A 1 230 ? 25.666 0.033 -37.506 1.00 83.31 230 ASP A N 1
ATOM 1700 C CA . ASP A 1 230 ? 26.110 0.755 -38.712 1.00 83.31 230 ASP A CA 1
ATOM 1701 C C . ASP A 1 230 ? 26.182 -0.138 -39.973 1.00 83.31 230 ASP A C 1
ATOM 1703 O O . ASP A 1 230 ? 26.261 0.378 -41.092 1.00 83.31 230 ASP A O 1
ATOM 1707 N N . ALA A 1 231 ? 26.111 -1.466 -39.815 1.00 80.06 231 ALA A N 1
ATOM 1708 C CA . ALA A 1 231 ? 26.024 -2.453 -40.898 1.00 80.06 231 ALA A CA 1
ATOM 1709 C C . ALA A 1 231 ? 24.573 -2.746 -41.344 1.00 80.06 231 ALA A C 1
ATOM 1711 O O . ALA A 1 231 ? 24.338 -3.551 -42.245 1.00 80.06 231 ALA A O 1
ATOM 1712 N N . GLU A 1 232 ? 23.610 -2.025 -40.770 1.00 85.56 232 GLU A N 1
ATOM 1713 C CA . GLU A 1 232 ? 22.172 -2.119 -40.994 1.00 85.56 232 GLU A CA 1
ATOM 1714 C C . GLU A 1 232 ? 21.448 -3.357 -40.452 1.00 85.56 232 GLU A C 1
ATOM 1716 O O . GLU A 1 232 ? 20.296 -3.599 -40.828 1.00 85.56 232 GLU A O 1
ATOM 1721 N N . ASN A 1 233 ? 22.042 -4.090 -39.513 1.00 87.69 233 ASN A N 1
ATOM 1722 C CA . ASN A 1 233 ? 21.373 -5.197 -38.841 1.00 87.69 233 ASN A CA 1
ATOM 1723 C C . ASN A 1 233 ? 20.601 -4.728 -37.605 1.00 87.69 233 ASN A C 1
ATOM 1725 O O . ASN A 1 233 ? 21.064 -3.904 -36.813 1.00 87.69 233 ASN A O 1
ATOM 1729 N N . TRP A 1 234 ? 19.416 -5.309 -37.410 1.00 94.62 234 TRP A N 1
ATOM 1730 C CA . TRP A 1 234 ? 18.572 -5.062 -36.244 1.00 94.62 234 TRP A CA 1
ATOM 1731 C C . TRP A 1 234 ? 18.743 -6.145 -35.184 1.00 94.62 234 TRP A C 1
ATOM 1733 O O . TRP A 1 234 ? 18.560 -7.333 -35.451 1.00 94.62 234 TRP A O 1
ATOM 1743 N N . GLY A 1 235 ? 19.027 -5.703 -33.961 1.00 93.38 235 GLY A N 1
ATOM 1744 C CA . GLY A 1 235 ? 19.078 -6.538 -32.768 1.00 93.38 235 GLY A CA 1
ATOM 1745 C C . GLY A 1 235 ? 17.706 -7.006 -32.271 1.00 93.38 235 GLY A C 1
ATOM 1746 O O . GLY A 1 235 ? 16.659 -6.500 -32.703 1.00 93.38 235 GLY A O 1
ATOM 1747 N N . PRO A 1 236 ? 17.686 -7.960 -31.322 1.00 96.25 236 PRO A N 1
ATOM 1748 C CA . PRO A 1 236 ? 16.475 -8.326 -30.602 1.00 96.25 236 PRO A CA 1
ATOM 1749 C C . PRO A 1 236 ? 15.935 -7.150 -29.771 1.00 96.25 236 PRO A C 1
ATOM 1751 O O . PRO A 1 236 ? 16.664 -6.233 -29.390 1.00 96.25 236 PRO A O 1
ATOM 1754 N N . ALA A 1 237 ? 14.635 -7.191 -29.472 1.00 97.75 237 ALA A N 1
ATOM 1755 C CA . ALA A 1 237 ? 13.994 -6.211 -28.605 1.00 97.75 237 ALA A CA 1
ATOM 1756 C C . ALA A 1 237 ? 14.255 -6.511 -27.127 1.00 97.75 237 ALA A C 1
ATOM 1758 O O . ALA A 1 237 ? 14.155 -7.652 -26.677 1.00 97.75 237 ALA A O 1
ATOM 1759 N N . ALA A 1 238 ? 14.542 -5.457 -26.373 1.00 98.19 238 ALA A N 1
ATOM 1760 C CA . ALA A 1 238 ? 14.420 -5.441 -24.928 1.00 98.19 238 ALA A CA 1
ATOM 1761 C C . ALA A 1 238 ? 13.028 -4.945 -24.534 1.00 98.19 238 ALA A C 1
ATOM 1763 O O . ALA A 1 238 ? 12.415 -4.153 -25.254 1.00 98.19 238 ALA A O 1
ATOM 1764 N N . HIS A 1 239 ? 12.539 -5.384 -23.377 1.00 98.38 239 HIS A N 1
ATOM 1765 C CA . HIS A 1 239 ? 11.223 -5.021 -22.859 1.00 98.38 239 HIS A CA 1
ATOM 1766 C C . HIS A 1 239 ? 11.356 -4.603 -21.387 1.00 98.38 239 HIS A C 1
ATOM 1768 O O . HIS A 1 239 ? 12.121 -5.222 -20.652 1.00 98.38 239 HIS A O 1
ATOM 1774 N N . PHE A 1 240 ? 10.625 -3.569 -20.965 1.00 98.44 240 PHE A N 1
ATOM 1775 C CA . PHE A 1 240 ? 10.599 -3.084 -19.582 1.00 98.44 240 PHE A CA 1
ATOM 1776 C C . PHE A 1 240 ? 9.168 -2.764 -19.160 1.00 98.44 240 PHE A C 1
ATOM 1778 O O . PHE A 1 240 ? 8.493 -1.955 -19.802 1.00 98.44 240 PHE A O 1
ATOM 1785 N N . ARG A 1 241 ? 8.694 -3.393 -18.088 1.00 98.56 241 ARG A N 1
ATOM 1786 C CA . ARG A 1 241 ? 7.333 -3.231 -17.572 1.00 98.56 241 ARG A CA 1
ATOM 1787 C C . ARG A 1 241 ? 7.246 -2.048 -16.610 1.00 98.56 241 ARG A C 1
ATOM 1789 O O . ARG A 1 241 ? 8.031 -1.932 -15.677 1.00 98.56 241 ARG A O 1
ATOM 1796 N N . VAL A 1 242 ? 6.201 -1.236 -16.752 1.00 97.94 242 VAL A N 1
ATOM 1797 C CA . VAL A 1 242 ? 5.775 -0.269 -15.730 1.00 97.94 242 VAL A CA 1
ATOM 1798 C C . VAL A 1 242 ? 4.302 -0.466 -15.397 1.00 97.94 242 VAL A C 1
ATOM 1800 O O . VAL A 1 242 ? 3.459 -0.605 -16.281 1.00 97.94 242 VAL A O 1
ATOM 1803 N N . GLN A 1 243 ? 3.982 -0.485 -14.105 1.00 97.19 243 GLN A N 1
ATOM 1804 C CA . GLN A 1 243 ? 2.607 -0.560 -13.624 1.00 97.19 243 GLN A CA 1
ATOM 1805 C C . GLN A 1 243 ? 2.183 0.803 -13.085 1.00 97.19 243 GLN A C 1
ATOM 1807 O O . GLN A 1 243 ? 2.720 1.258 -12.074 1.00 97.19 243 GLN A O 1
ATOM 1812 N N . ILE A 1 244 ? 1.194 1.420 -13.733 1.00 97.00 244 ILE A N 1
ATOM 1813 C CA . ILE A 1 244 ? 0.645 2.711 -13.317 1.00 97.00 244 ILE A CA 1
ATOM 1814 C C . ILE A 1 244 ? -0.689 2.459 -12.616 1.00 97.00 244 ILE A C 1
ATOM 1816 O O . ILE A 1 244 ? -1.618 1.910 -13.209 1.00 97.00 244 ILE A O 1
ATOM 1820 N N . ALA A 1 245 ? -0.778 2.823 -11.342 1.00 95.56 245 ALA A N 1
ATOM 1821 C CA . ALA A 1 245 ? -1.923 2.561 -10.482 1.00 95.56 245 ALA A CA 1
ATOM 1822 C C . ALA A 1 245 ? -2.628 3.854 -10.070 1.00 95.56 245 ALA A C 1
ATOM 1824 O O . ALA A 1 245 ? -1.998 4.892 -9.863 1.00 95.56 245 ALA A O 1
ATOM 1825 N N . ASN A 1 246 ? -3.948 3.762 -9.920 1.00 95.75 246 ASN A N 1
ATOM 1826 C CA . ASN A 1 246 ? -4.745 4.817 -9.318 1.00 95.75 246 ASN A CA 1
ATOM 1827 C C . ASN A 1 246 ? -4.682 4.679 -7.789 1.00 95.75 246 ASN A C 1
ATOM 1829 O O . ASN A 1 246 ? -5.027 3.623 -7.261 1.00 95.75 246 ASN A O 1
ATOM 1833 N N . CYS A 1 247 ? -4.229 5.710 -7.076 1.00 95.56 247 CYS A N 1
ATOM 1834 C CA . CYS A 1 247 ? -4.160 5.647 -5.614 1.00 95.56 247 CYS A CA 1
ATOM 1835 C C . CYS A 1 247 ? -5.553 5.660 -4.991 1.00 95.56 247 CYS A C 1
ATOM 1837 O O . CYS A 1 247 ? -5.796 4.845 -4.108 1.00 95.56 247 CYS A O 1
ATOM 1839 N N . ASP A 1 248 ? -6.469 6.447 -5.552 1.00 93.94 248 ASP A N 1
ATOM 1840 C CA . ASP A 1 248 ? -7.834 6.658 -5.064 1.00 93.94 248 ASP A CA 1
ATOM 1841 C C . ASP A 1 248 ? -8.655 5.351 -4.993 1.00 93.94 248 ASP A C 1
ATOM 1843 O O . ASP A 1 248 ? -9.650 5.247 -4.284 1.00 93.94 248 ASP A O 1
ATOM 1847 N N . THR A 1 249 ? -8.256 4.285 -5.704 1.00 94.81 249 THR A N 1
ATOM 1848 C CA . THR A 1 249 ? -8.916 2.969 -5.563 1.00 94.81 249 THR A CA 1
ATOM 1849 C C . THR A 1 249 ? -8.646 2.297 -4.216 1.00 94.81 249 THR A C 1
ATOM 1851 O O . THR A 1 249 ? -9.251 1.268 -3.923 1.00 94.81 249 THR A O 1
ATOM 1854 N N . HIS A 1 250 ? -7.707 2.832 -3.439 1.00 93.69 250 HIS A N 1
ATOM 1855 C CA . HIS A 1 250 ? -7.402 2.412 -2.075 1.00 93.69 250 HIS A CA 1
ATOM 1856 C C . HIS A 1 250 ? -8.128 3.279 -1.040 1.00 93.69 250 HIS A C 1
ATOM 1858 O O . HIS A 1 250 ? -7.949 3.066 0.154 1.00 93.69 250 HIS A O 1
ATOM 1864 N N . ASP A 1 251 ? -8.942 4.246 -1.464 1.00 96.31 251 ASP A N 1
ATOM 1865 C CA . ASP A 1 251 ? -9.718 5.053 -0.534 1.00 96.31 251 ASP A CA 1
ATOM 1866 C C . ASP A 1 251 ? -10.711 4.187 0.230 1.00 96.31 251 ASP A C 1
ATOM 1868 O O . ASP A 1 251 ? -11.415 3.342 -0.336 1.00 96.31 251 ASP A O 1
ATOM 1872 N N . GLY A 1 252 ? -10.788 4.431 1.532 1.00 96.62 252 GLY A N 1
ATOM 1873 C CA . GLY A 1 252 ? -11.778 3.804 2.387 1.00 96.62 252 GLY A CA 1
ATOM 1874 C C . GLY A 1 252 ? -11.283 3.561 3.799 1.00 96.62 252 GLY A C 1
ATOM 1875 O O . GLY A 1 252 ? -10.273 4.100 4.250 1.00 96.62 252 GLY A O 1
ATOM 1876 N N . CYS A 1 253 ? -12.036 2.733 4.504 1.00 98.00 253 CYS A N 1
ATOM 1877 C CA . CYS A 1 253 ? -11.785 2.415 5.893 1.00 98.00 253 CYS A CA 1
ATOM 1878 C C . CYS A 1 253 ? -10.782 1.272 6.061 1.00 98.00 253 CYS A C 1
ATOM 1880 O O . CYS A 1 253 ? -10.854 0.239 5.389 1.00 98.00 253 CYS A O 1
ATOM 1882 N N . TYR A 1 254 ? -9.886 1.442 7.028 1.00 97.75 254 TYR A N 1
ATOM 1883 C CA . TYR A 1 254 ? -8.886 0.468 7.431 1.00 97.75 254 TYR A CA 1
ATOM 1884 C C . TYR A 1 254 ? -8.934 0.237 8.939 1.00 97.75 254 TYR A C 1
ATOM 1886 O O . TYR A 1 254 ? -9.232 1.142 9.715 1.00 97.75 254 TYR A O 1
ATOM 1894 N N . VAL A 1 255 ? -8.586 -0.981 9.354 1.00 97.31 255 VAL A N 1
ATOM 1895 C CA . VAL A 1 255 ? -8.417 -1.313 10.773 1.00 97.31 255 VAL A CA 1
ATOM 1896 C C . VAL A 1 255 ? -7.280 -0.479 11.359 1.00 97.31 255 VAL A C 1
ATOM 1898 O O . VAL A 1 255 ? -6.197 -0.380 10.766 1.00 97.31 255 VAL A O 1
ATOM 1901 N N . TYR A 1 256 ? -7.529 0.086 12.535 1.00 96.75 256 TYR A N 1
ATOM 1902 C CA . TYR A 1 256 ? -6.563 0.845 13.314 1.00 96.75 256 TYR A CA 1
ATOM 1903 C C . TYR A 1 256 ? -6.660 0.407 14.779 1.00 96.75 256 TYR A C 1
ATOM 1905 O O . TYR A 1 256 ? -7.677 0.634 15.422 1.00 96.75 256 TYR A O 1
ATOM 1913 N N . ASP A 1 257 ? -5.602 -0.222 15.298 1.00 97.06 257 ASP A N 1
ATOM 1914 C CA . ASP A 1 257 ? -5.592 -0.872 16.616 1.00 97.06 257 ASP A CA 1
ATOM 1915 C C . ASP A 1 257 ? -6.756 -1.872 16.784 1.00 97.06 257 ASP A C 1
ATOM 1917 O O . ASP A 1 257 ? -6.808 -2.858 16.044 1.00 97.06 257 ASP A O 1
ATOM 1921 N N . ASP A 1 258 ? -7.650 -1.655 17.750 1.00 96.81 258 ASP A N 1
ATOM 1922 C CA . ASP A 1 258 ? -8.882 -2.428 17.942 1.00 96.81 258 ASP A CA 1
ATOM 1923 C C . ASP A 1 258 ? -10.105 -1.811 17.247 1.00 96.81 258 ASP A C 1
ATOM 1925 O O . ASP A 1 258 ? -11.137 -2.464 17.207 1.00 96.81 258 ASP A O 1
ATOM 1929 N N . GLY A 1 259 ? -9.966 -0.626 16.639 1.00 97.00 259 GLY A N 1
ATOM 1930 C CA . GLY A 1 259 ? -11.037 0.072 15.934 1.00 97.00 259 GLY A CA 1
ATOM 1931 C C . GLY A 1 259 ? -10.764 0.298 14.439 1.00 97.00 259 GLY A C 1
ATOM 1932 O O . GLY A 1 259 ? -10.276 -0.579 13.710 1.00 97.00 259 GLY A O 1
ATOM 1933 N N . CYS A 1 260 ? -11.056 1.510 13.953 1.00 98.06 260 CYS A N 1
ATOM 1934 C CA . CYS A 1 260 ? -10.938 1.866 12.539 1.00 98.06 260 CYS A CA 1
ATOM 1935 C C . CYS A 1 260 ? -10.508 3.313 12.259 1.00 98.06 260 CYS A C 1
ATOM 1937 O O . CYS A 1 260 ? -10.525 4.186 13.125 1.00 98.06 260 CYS A O 1
ATOM 1939 N N . GLU A 1 261 ? -10.109 3.567 11.012 1.00 97.94 261 GLU A N 1
ATOM 1940 C CA . GLU A 1 261 ? -9.867 4.902 10.466 1.00 97.94 261 GLU A CA 1
ATOM 1941 C C . GLU A 1 261 ? -10.194 4.975 8.973 1.00 97.94 261 GLU A C 1
ATOM 1943 O O . GLU A 1 261 ? -10.045 3.989 8.250 1.00 97.94 261 GLU A O 1
ATOM 1948 N N . ASP A 1 262 ? -10.548 6.164 8.493 1.00 97.81 262 ASP A N 1
ATOM 1949 C CA . ASP A 1 262 ? -10.734 6.434 7.068 1.00 97.81 262 ASP A CA 1
ATOM 1950 C C . ASP A 1 262 ? -9.424 6.948 6.456 1.00 97.81 262 ASP A C 1
ATOM 1952 O O . ASP A 1 262 ? -8.810 7.884 6.983 1.00 97.81 262 ASP A O 1
ATOM 1956 N N . ARG A 1 263 ? -8.997 6.356 5.336 1.00 97.94 263 ARG A N 1
ATOM 1957 C CA . ARG A 1 263 ? -7.800 6.741 4.578 1.00 97.94 263 ARG A CA 1
ATOM 1958 C C . ARG A 1 263 ? -8.176 7.225 3.182 1.00 97.94 263 ARG A C 1
ATOM 1960 O O . ARG A 1 263 ? -8.916 6.556 2.468 1.00 97.94 263 ARG A O 1
ATOM 1967 N N . ASP A 1 264 ? -7.613 8.368 2.814 1.00 96.94 264 ASP A N 1
ATOM 1968 C CA . ASP A 1 264 ? -7.738 9.007 1.501 1.00 96.94 264 ASP A CA 1
ATOM 1969 C C . ASP A 1 264 ? -6.354 8.972 0.839 1.00 96.94 264 ASP A C 1
ATOM 1971 O O . ASP A 1 264 ? -5.425 9.659 1.291 1.00 96.94 264 ASP A O 1
ATOM 1975 N N . TYR A 1 265 ? -6.191 8.070 -0.130 1.00 97.12 265 TYR A N 1
ATOM 1976 C CA . TYR A 1 265 ? -4.952 7.777 -0.832 1.00 97.12 265 TYR A CA 1
ATOM 1977 C C . TYR A 1 265 ? -4.814 8.656 -2.073 1.00 97.12 265 TYR A C 1
ATOM 1979 O O . TYR A 1 265 ? -5.620 8.624 -2.988 1.00 97.12 265 TYR A O 1
ATOM 1987 N N . TYR A 1 266 ? -3.688 9.350 -2.176 1.00 95.25 266 TYR A N 1
ATOM 1988 C CA . TYR A 1 266 ? -3.366 10.236 -3.283 1.00 95.25 266 TYR A CA 1
ATOM 1989 C C . TYR A 1 266 ? -1.947 9.988 -3.793 1.00 95.25 266 TYR A C 1
ATOM 1991 O O . TYR A 1 266 ? -1.074 9.439 -3.109 1.00 95.25 266 TYR A O 1
ATOM 1999 N N . CYS A 1 267 ? -1.695 10.424 -5.024 1.00 95.50 267 CYS A N 1
ATOM 2000 C CA . CYS A 1 267 ? -0.365 10.337 -5.603 1.00 95.50 267 CYS A CA 1
ATOM 2001 C C . CYS A 1 267 ? 0.548 11.448 -5.074 1.00 95.50 267 CYS A C 1
ATOM 2003 O O . CYS A 1 267 ? 0.262 12.633 -5.251 1.00 95.50 267 CYS A O 1
ATOM 2005 N N . SER A 1 268 ? 1.680 11.070 -4.480 1.00 94.38 268 SER A N 1
ATOM 2006 C CA . SER A 1 268 ? 2.718 12.001 -4.034 1.00 94.38 268 SER A CA 1
ATOM 2007 C C . SER A 1 268 ? 4.096 11.454 -4.379 1.00 94.38 268 SER A C 1
ATOM 2009 O O . SER A 1 268 ? 4.419 10.309 -4.070 1.00 94.38 268 SER A O 1
ATOM 2011 N N . GLU A 1 269 ? 4.906 12.267 -5.061 1.00 91.50 269 GLU A N 1
ATOM 2012 C CA . GLU A 1 269 ? 6.259 11.888 -5.507 1.00 91.50 269 GLU A CA 1
ATOM 2013 C C . GLU A 1 269 ? 6.300 10.557 -6.290 1.00 91.50 269 GLU A C 1
ATOM 2015 O O . GLU A 1 269 ? 7.269 9.807 -6.242 1.00 91.50 269 GLU A O 1
ATOM 2020 N N . GLY A 1 270 ? 5.226 10.248 -7.026 1.00 89.50 270 GLY A N 1
ATOM 2021 C CA . GLY A 1 270 ? 5.110 9.030 -7.831 1.00 89.50 270 GLY A CA 1
ATOM 2022 C C . GLY A 1 270 ? 4.746 7.758 -7.064 1.00 89.50 270 GLY A C 1
ATOM 2023 O O . GLY A 1 270 ? 4.653 6.690 -7.672 1.00 89.50 270 GLY A O 1
ATOM 2024 N N . THR A 1 271 ? 4.467 7.869 -5.765 1.00 91.50 271 THR A N 1
ATOM 2025 C CA . THR A 1 271 ? 4.023 6.764 -4.904 1.00 91.50 271 THR A CA 1
ATOM 2026 C C . THR A 1 271 ? 2.687 7.077 -4.233 1.00 91.50 271 THR A C 1
ATOM 2028 O O . THR A 1 271 ? 2.341 8.243 -4.030 1.00 91.50 271 THR A O 1
ATOM 2031 N N . CYS A 1 272 ? 1.915 6.043 -3.892 1.00 94.31 272 CYS A N 1
ATOM 2032 C CA . CYS A 1 272 ? 0.659 6.246 -3.177 1.00 94.31 272 CYS A CA 1
ATOM 2033 C C . CYS A 1 272 ? 0.923 6.557 -1.703 1.00 94.31 272 CYS A C 1
ATOM 2035 O O . CYS A 1 272 ? 1.530 5.767 -0.983 1.00 94.31 272 CYS A O 1
ATOM 2037 N N . THR A 1 273 ? 0.446 7.718 -1.271 1.00 95.44 273 THR A N 1
ATOM 2038 C CA . THR A 1 273 ? 0.474 8.208 0.112 1.00 95.44 273 THR A CA 1
ATOM 2039 C C . THR A 1 273 ? -0.962 8.441 0.564 1.00 95.44 273 THR A C 1
ATOM 2041 O O . THR A 1 273 ? -1.834 8.553 -0.285 1.00 95.44 273 THR A O 1
ATOM 2044 N N . TYR A 1 274 ? -1.237 8.509 1.868 1.00 97.06 274 TYR A N 1
ATOM 2045 C CA . TYR A 1 274 ? -2.588 8.776 2.357 1.00 97.06 274 TYR A CA 1
ATOM 2046 C C . TYR A 1 274 ? -2.624 9.783 3.503 1.00 97.06 274 TYR A C 1
ATOM 2048 O O . TYR A 1 274 ? -1.682 9.890 4.291 1.00 97.06 274 TYR A O 1
ATOM 2056 N N . ASN A 1 275 ? -3.748 10.487 3.608 1.00 97.50 275 ASN A N 1
ATOM 2057 C CA . ASN A 1 275 ? -4.160 11.182 4.822 1.00 97.50 275 ASN A CA 1
ATOM 2058 C C . ASN A 1 275 ? -5.169 10.313 5.571 1.00 97.50 275 ASN A C 1
ATOM 2060 O O . ASN A 1 275 ? -5.865 9.504 4.961 1.00 97.50 275 ASN A O 1
ATOM 2064 N N . TYR A 1 276 ? -5.254 10.482 6.889 1.00 97.00 276 TYR A N 1
ATOM 2065 C CA . TYR A 1 276 ? -6.227 9.767 7.710 1.00 97.00 276 TYR A CA 1
ATOM 2066 C C . TYR A 1 276 ? -7.222 10.727 8.361 1.00 97.00 276 TYR A C 1
ATOM 2068 O O . TYR A 1 276 ? -6.899 11.877 8.674 1.00 97.00 276 TYR A O 1
ATOM 2076 N N . SER A 1 277 ? -8.431 10.232 8.591 1.00 97.06 277 SER A N 1
ATOM 2077 C CA . SER A 1 277 ? -9.498 10.919 9.314 1.00 97.06 277 SER A CA 1
ATOM 2078 C C . SER A 1 277 ? -10.377 9.903 10.046 1.00 97.06 277 SER A C 1
ATOM 2080 O O . SER A 1 277 ? -10.170 8.701 9.894 1.00 97.06 277 SER A O 1
ATOM 2082 N N . ASN A 1 278 ? -11.316 10.381 10.873 1.00 96.06 278 ASN A N 1
ATOM 2083 C CA . ASN A 1 278 ? -12.304 9.527 11.547 1.00 96.06 278 ASN A CA 1
ATOM 2084 C C . ASN A 1 278 ? -11.671 8.311 12.262 1.00 96.06 278 ASN A C 1
ATOM 2086 O O . ASN A 1 278 ? -12.137 7.184 12.146 1.00 96.06 278 ASN A O 1
ATOM 2090 N N . ARG A 1 279 ? -10.531 8.536 12.928 1.00 97.69 279 ARG A N 1
ATOM 2091 C CA . ARG A 1 279 ? -9.760 7.490 13.605 1.00 97.69 279 ARG A CA 1
ATOM 2092 C C . ARG A 1 279 ? -10.310 7.269 15.006 1.00 97.69 279 ARG A C 1
ATOM 2094 O O . ARG A 1 279 ? -10.255 8.184 15.831 1.00 97.69 279 ARG A O 1
ATOM 2101 N N . HIS A 1 280 ? -10.737 6.045 15.278 1.00 97.50 280 HIS A N 1
ATOM 2102 C CA . HIS A 1 280 ? -11.321 5.630 16.543 1.00 97.50 280 HIS A CA 1
ATOM 2103 C C . HIS A 1 280 ? -10.782 4.268 16.985 1.00 97.50 280 HIS A C 1
ATOM 2105 O O . HIS A 1 280 ? -10.380 3.443 16.168 1.00 97.50 280 HIS A O 1
ATOM 2111 N N . THR A 1 281 ? -10.768 4.065 18.296 1.00 98.00 281 THR A N 1
ATOM 2112 C CA . THR A 1 281 ? -10.449 2.801 18.968 1.00 98.00 281 THR A CA 1
ATOM 2113 C C . THR A 1 281 ? -11.637 2.417 19.830 1.00 98.00 281 THR A C 1
ATOM 2115 O O . THR A 1 281 ? -12.367 3.304 20.289 1.00 98.00 281 THR A O 1
ATOM 2118 N N . ASP A 1 282 ? -11.802 1.131 20.089 1.00 97.81 282 ASP A N 1
ATOM 2119 C CA . ASP A 1 282 ? -12.912 0.633 20.891 1.00 97.81 282 ASP A CA 1
ATOM 2120 C C . ASP A 1 282 ? -12.803 1.118 22.339 1.00 97.81 282 ASP A C 1
ATOM 2122 O O . ASP A 1 282 ? -11.715 1.215 22.919 1.00 97.81 282 ASP A O 1
ATOM 2126 N N . TYR A 1 283 ? -13.940 1.444 22.957 1.00 97.31 283 TYR A N 1
ATOM 2127 C CA . TYR A 1 283 ? -13.950 1.849 24.361 1.00 97.31 283 TYR A CA 1
ATOM 2128 C C . TYR A 1 283 ? -15.277 1.570 25.062 1.00 97.31 283 TYR A C 1
ATOM 2130 O O . TYR A 1 283 ? -16.319 1.334 24.452 1.00 97.31 283 TYR A O 1
ATOM 2138 N N . TYR A 1 284 ? -15.222 1.611 26.392 1.00 97.75 284 TYR A N 1
ATOM 2139 C CA . TYR A 1 284 ? -16.391 1.519 27.253 1.00 97.75 284 TYR A CA 1
ATOM 2140 C C . TYR A 1 284 ? -16.704 2.874 27.880 1.00 97.75 284 TYR A C 1
ATOM 2142 O O . TYR A 1 284 ? -15.804 3.593 28.322 1.00 97.75 284 TYR A O 1
ATOM 2150 N N . ASP A 1 285 ? -17.992 3.178 27.966 1.00 97.69 285 ASP A N 1
ATOM 2151 C CA . ASP A 1 285 ? -18.516 4.269 28.779 1.00 97.69 285 ASP A CA 1
ATOM 2152 C C . ASP A 1 285 ? -18.477 3.926 30.282 1.00 97.69 285 ASP A C 1
ATOM 2154 O O . ASP A 1 285 ? -17.986 2.883 30.716 1.00 97.69 285 ASP A O 1
ATOM 2158 N N . GLY A 1 286 ? -19.020 4.818 31.114 1.00 95.94 286 GLY A N 1
ATOM 2159 C CA . GLY A 1 286 ? -19.222 4.550 32.537 1.00 95.94 286 GLY A CA 1
ATOM 2160 C C . GLY A 1 286 ? -20.367 3.567 32.819 1.00 95.94 286 GLY A C 1
ATOM 2161 O O . GLY A 1 286 ? -21.366 3.517 32.101 1.00 95.94 286 GLY A O 1
ATOM 2162 N N . TYR A 1 287 ? -20.258 2.834 33.932 1.00 97.88 287 TYR A N 1
ATOM 2163 C CA . TYR A 1 287 ? -21.334 1.964 34.411 1.00 97.88 287 TYR A CA 1
ATOM 2164 C C . TYR A 1 287 ? -22.602 2.747 34.774 1.00 97.88 287 TYR A C 1
ATOM 2166 O O . TYR A 1 287 ? -22.566 3.724 35.527 1.00 97.88 287 TYR A O 1
ATOM 2174 N N . VAL A 1 288 ? -23.738 2.226 34.321 1.00 97.31 288 VAL A N 1
ATOM 2175 C CA . VAL A 1 288 ? -25.088 2.626 34.716 1.00 97.31 288 VAL A CA 1
ATOM 2176 C C . VAL A 1 288 ? -25.661 1.561 35.647 1.00 97.31 288 VAL A C 1
ATOM 2178 O O . VAL A 1 288 ? -25.541 0.366 35.382 1.00 97.31 288 VAL A O 1
ATOM 2181 N N . TYR A 1 289 ? -26.282 1.997 36.742 1.00 97.62 289 TYR A N 1
ATOM 2182 C CA . TYR A 1 289 ? -26.903 1.119 37.733 1.00 97.62 289 TYR A CA 1
ATOM 2183 C C . TYR A 1 289 ? -28.412 1.056 37.505 1.00 97.62 289 TYR A C 1
ATOM 2185 O O . TYR A 1 289 ? -29.054 2.078 37.255 1.00 97.62 289 TYR A O 1
ATOM 2193 N N . TYR A 1 290 ? -28.990 -0.135 37.609 1.00 96.75 290 TYR A N 1
ATOM 2194 C CA . TYR A 1 290 ? -30.415 -0.363 37.400 1.00 96.75 290 TYR A CA 1
ATOM 2195 C C . TYR A 1 290 ? -30.944 -1.473 38.315 1.00 96.75 290 TYR A C 1
ATOM 2197 O O . TYR A 1 290 ? -30.179 -2.218 38.925 1.00 96.75 290 TYR A O 1
ATOM 2205 N N . CYS A 1 291 ? -32.269 -1.568 38.423 1.00 97.94 291 CYS A N 1
ATOM 2206 C CA . CYS A 1 291 ? -32.935 -2.576 39.244 1.00 97.94 291 CYS A CA 1
ATOM 2207 C C . CYS A 1 291 ? -33.469 -3.731 38.399 1.00 97.94 291 CYS A C 1
ATOM 2209 O O . CYS A 1 291 ? -34.131 -3.507 37.385 1.00 97.94 291 CYS A O 1
ATOM 2211 N N . SER A 1 292 ? -33.240 -4.960 38.860 1.00 96.88 292 SER A N 1
ATOM 2212 C CA . SER A 1 292 ? -33.886 -6.170 38.348 1.00 96.88 292 SER A CA 1
ATOM 2213 C C . SER A 1 292 ? -34.506 -6.924 39.523 1.00 96.88 292 SER A C 1
ATOM 2215 O O . SER A 1 292 ? -33.810 -7.621 40.267 1.00 96.88 292 SER A O 1
ATOM 2217 N N . GLY A 1 293 ? -35.807 -6.710 39.744 1.00 95.75 293 GLY A N 1
ATOM 2218 C CA . GLY A 1 293 ? -36.444 -7.054 41.020 1.00 95.75 293 GLY A CA 1
ATOM 2219 C C . GLY A 1 293 ? -35.782 -6.288 42.168 1.00 95.75 293 GLY A C 1
ATOM 2220 O O . GLY A 1 293 ? -35.502 -5.099 42.021 1.00 95.75 293 GLY A O 1
ATOM 2221 N N . ASP A 1 294 ? -35.458 -6.989 43.253 1.00 96.56 294 ASP A N 1
ATOM 2222 C CA . ASP A 1 294 ? -34.770 -6.419 44.419 1.00 96.56 294 ASP A CA 1
ATOM 2223 C C . ASP A 1 294 ? -33.243 -6.399 44.281 1.00 96.56 294 ASP A C 1
ATOM 2225 O O . ASP A 1 294 ? -32.539 -5.983 45.195 1.00 96.56 294 ASP A O 1
ATOM 2229 N N . THR A 1 295 ? -32.700 -6.796 43.126 1.00 97.69 295 THR A N 1
ATOM 2230 C CA . THR A 1 295 ? -31.255 -6.727 42.883 1.00 97.69 295 THR A CA 1
ATOM 2231 C C . THR A 1 295 ? -30.847 -5.425 42.208 1.00 97.69 295 THR A C 1
ATOM 2233 O O . THR A 1 295 ? -31.440 -5.018 41.204 1.00 97.69 295 THR A O 1
ATOM 2236 N N . VAL A 1 296 ? -29.785 -4.805 42.723 1.00 98.25 296 VAL A N 1
ATOM 2237 C CA . VAL A 1 296 ? -29.060 -3.736 42.035 1.00 98.25 296 VAL A CA 1
ATOM 2238 C C . VAL A 1 296 ? -28.070 -4.391 41.078 1.00 98.25 296 VAL A C 1
ATOM 2240 O O . VAL A 1 296 ? -27.247 -5.224 41.469 1.00 98.25 296 VAL A O 1
ATOM 2243 N N . ARG A 1 297 ? -28.138 -4.013 39.806 1.00 98.00 297 ARG A N 1
ATOM 2244 C CA . ARG A 1 297 ? -27.240 -4.473 38.743 1.00 98.00 297 ARG A CA 1
ATOM 2245 C C . ARG A 1 297 ? -26.567 -3.281 38.083 1.00 98.00 297 ARG A C 1
ATOM 2247 O O . ARG A 1 297 ? -27.047 -2.154 38.194 1.00 98.00 297 ARG A O 1
ATOM 2254 N N . LYS A 1 298 ? -25.465 -3.529 37.385 1.00 97.62 298 LYS A N 1
ATOM 2255 C CA . LYS A 1 298 ? -24.789 -2.526 36.563 1.00 97.62 298 LYS A CA 1
ATOM 2256 C C . LYS A 1 298 ? -24.405 -3.094 35.204 1.00 97.62 298 LYS A C 1
ATOM 2258 O O . LYS A 1 298 ? -24.118 -4.280 35.091 1.00 97.62 298 LYS A O 1
ATOM 2263 N N . HIS A 1 299 ? -24.371 -2.224 34.208 1.00 97.31 299 HIS A N 1
ATOM 2264 C CA . HIS A 1 299 ? -23.902 -2.491 32.848 1.00 97.31 299 HIS A CA 1
ATOM 2265 C C . HIS A 1 299 ? -23.286 -1.213 32.268 1.00 97.31 299 HIS A C 1
ATOM 2267 O O . HIS A 1 299 ? -23.502 -0.131 32.815 1.00 97.31 299 HIS A O 1
ATOM 2273 N N . GLN A 1 300 ? -22.509 -1.312 31.196 1.00 97.75 300 GLN A N 1
ATOM 2274 C CA . GLN A 1 300 ? -21.904 -0.154 30.525 1.00 97.75 300 GLN A CA 1
ATOM 2275 C C . GLN A 1 300 ? -22.090 -0.258 29.011 1.00 97.75 300 GLN A C 1
ATOM 2277 O O . GLN A 1 300 ? -22.332 -1.350 28.492 1.00 97.75 300 GLN A O 1
ATOM 2282 N N . ILE A 1 301 ? -22.029 0.871 28.306 1.00 97.94 301 ILE A N 1
ATOM 2283 C CA . ILE A 1 301 ? -22.085 0.884 26.840 1.00 97.94 301 ILE A CA 1
ATOM 2284 C C . ILE A 1 301 ? -20.687 0.564 26.310 1.00 97.94 301 ILE A C 1
ATOM 2286 O O . ILE A 1 301 ? -19.700 1.132 26.772 1.00 97.94 301 ILE A O 1
ATOM 2290 N N . PHE A 1 302 ? -20.616 -0.364 25.365 1.00 98.12 302 PHE A N 1
ATOM 2291 C CA . PHE A 1 302 ? -19.441 -0.651 24.560 1.00 98.12 302 PHE A CA 1
ATOM 2292 C C . PHE A 1 302 ? -19.600 0.010 23.193 1.00 98.12 302 PHE A C 1
ATOM 2294 O O . PHE A 1 302 ? -20.626 -0.191 22.533 1.00 98.12 302 PHE A O 1
ATOM 2301 N N . HIS A 1 303 ? -18.597 0.793 22.810 1.00 97.44 303 HIS A N 1
ATOM 2302 C CA . HIS A 1 303 ? -18.454 1.412 21.501 1.00 97.44 303 HIS A CA 1
ATOM 2303 C C . HIS A 1 303 ? -17.496 0.558 20.668 1.00 97.44 303 HIS A C 1
ATOM 2305 O O . HIS A 1 303 ? -16.316 0.465 21.002 1.00 97.44 303 HIS A O 1
ATOM 2311 N N . ASP A 1 304 ? -18.036 -0.063 19.621 1.00 97.69 304 ASP A N 1
ATOM 2312 C CA . ASP A 1 304 ? -17.337 -0.928 18.665 1.00 97.69 304 ASP A CA 1
ATOM 2313 C C . ASP A 1 304 ? -17.177 -0.159 17.347 1.00 97.69 304 ASP A C 1
ATOM 2315 O O . ASP A 1 304 ? -18.175 0.133 16.673 1.00 97.69 304 ASP A O 1
ATOM 2319 N N . PHE A 1 305 ? -15.948 0.240 17.020 1.00 98.25 305 PHE A N 1
ATOM 2320 C CA . PHE A 1 305 ? -15.619 0.984 15.809 1.00 98.25 305 PHE A CA 1
ATOM 2321 C C . PHE A 1 305 ? -15.039 0.043 14.761 1.00 98.25 305 PHE A C 1
ATOM 2323 O O . PHE A 1 305 ? -13.938 -0.474 14.898 1.00 98.25 305 PHE A O 1
ATOM 2330 N N . TYR A 1 306 ? -15.732 -0.126 13.642 1.00 97.31 306 TYR A N 1
ATOM 2331 C CA . TYR A 1 306 ? -15.277 -1.019 12.582 1.00 97.31 306 TYR A CA 1
ATOM 2332 C C . TYR A 1 306 ? -15.571 -0.464 11.195 1.00 97.31 306 TYR A C 1
ATOM 2334 O O . TYR A 1 306 ? -16.381 0.441 10.990 1.00 97.31 306 TYR A O 1
ATOM 2342 N N . CYS A 1 307 ? -14.888 -1.032 10.206 1.00 97.75 307 CYS A N 1
ATOM 2343 C CA . CYS A 1 307 ? -15.121 -0.691 8.815 1.00 97.75 307 CYS A CA 1
ATOM 2344 C C . CYS A 1 307 ? -16.390 -1.365 8.298 1.00 97.75 307 CYS A C 1
ATOM 2346 O O . CYS A 1 307 ? -16.430 -2.589 8.156 1.00 97.75 307 CYS A O 1
ATOM 2348 N N . ASP A 1 308 ? -17.382 -0.556 7.933 1.00 96.44 308 ASP A N 1
ATOM 2349 C CA . ASP A 1 308 ? -18.581 -1.000 7.228 1.00 96.44 308 ASP A CA 1
ATOM 2350 C C . ASP A 1 308 ? -18.794 -0.155 5.974 1.00 96.44 308 ASP A C 1
ATOM 2352 O O . ASP A 1 308 ? -18.673 1.068 5.990 1.00 96.44 308 ASP A O 1
ATOM 2356 N N . GLY A 1 309 ? -19.052 -0.810 4.843 1.00 92.56 309 GLY A N 1
ATOM 2357 C CA . GLY A 1 309 ? -19.260 -0.116 3.567 1.00 92.56 309 GLY A CA 1
ATOM 2358 C C . GLY A 1 309 ? -18.112 0.807 3.121 1.00 92.56 309 GLY A C 1
ATOM 2359 O O . GLY A 1 309 ? -18.352 1.713 2.328 1.00 92.56 309 GLY A O 1
ATOM 2360 N N . GLY A 1 310 ? -16.885 0.594 3.614 1.00 91.81 310 GLY A N 1
ATOM 2361 C CA . GLY A 1 310 ? -15.722 1.435 3.311 1.00 91.81 310 GLY A CA 1
ATOM 2362 C C . GLY A 1 310 ? -15.602 2.699 4.167 1.00 91.81 310 GLY A C 1
ATOM 2363 O O . GLY A 1 310 ? -14.745 3.522 3.866 1.00 91.81 310 GLY A O 1
ATOM 2364 N N . VAL A 1 311 ? -16.407 2.841 5.224 1.00 94.81 311 VAL A N 1
ATOM 2365 C CA . VAL A 1 311 ? -16.373 3.977 6.158 1.00 94.81 311 VAL A CA 1
ATOM 2366 C C . VAL A 1 311 ? -16.257 3.467 7.595 1.00 94.81 311 VAL A C 1
ATOM 2368 O O . VAL A 1 311 ? -16.873 2.463 7.964 1.00 94.81 311 VAL A O 1
ATOM 2371 N N . CYS A 1 312 ? -15.468 4.155 8.414 1.00 97.31 312 CYS A N 1
ATOM 2372 C CA . CYS A 1 312 ? -15.338 3.861 9.834 1.00 97.31 312 CYS A CA 1
ATOM 2373 C C . CYS A 1 312 ? -16.648 4.192 10.563 1.00 97.31 312 CYS A C 1
ATOM 2375 O O . CYS A 1 312 ? -17.105 5.340 10.582 1.00 97.31 312 CYS A O 1
ATOM 2377 N N . THR A 1 313 ? -17.276 3.154 11.111 1.00 96.69 313 THR A N 1
ATOM 2378 C CA . THR A 1 313 ? -18.638 3.173 11.645 1.00 96.69 313 THR A CA 1
ATOM 2379 C C . THR A 1 313 ? -18.643 2.711 13.094 1.00 96.69 313 THR A C 1
ATOM 2381 O O . THR A 1 313 ? -17.925 1.791 13.470 1.00 96.69 313 THR A O 1
ATOM 2384 N N . GLU A 1 314 ? -19.485 3.346 13.902 1.00 97.94 314 GLU A N 1
ATOM 2385 C CA . GLU A 1 314 ? -19.690 3.014 15.308 1.00 97.94 314 GLU A CA 1
ATOM 2386 C C . GLU A 1 314 ? -20.943 2.150 15.488 1.00 97.94 314 GLU A C 1
ATOM 2388 O O . GLU A 1 314 ? -22.020 2.464 14.968 1.00 97.94 314 GLU A O 1
ATOM 2393 N N . HIS A 1 315 ? -20.833 1.112 16.312 1.00 96.88 315 HIS A N 1
ATOM 2394 C CA . HIS A 1 315 ? -21.974 0.398 16.863 1.00 96.88 315 HIS A CA 1
ATOM 2395 C C . HIS A 1 315 ? -21.910 0.383 18.391 1.00 96.88 315 HIS A C 1
ATOM 2397 O O . HIS A 1 315 ? -20.916 -0.021 18.989 1.00 96.88 315 HIS A O 1
ATOM 2403 N N . THR A 1 316 ? -23.005 0.785 19.035 1.00 97.50 316 THR A N 1
ATOM 2404 C CA . THR A 1 316 ? -23.113 0.788 20.497 1.00 97.50 316 THR A CA 1
ATOM 2405 C C . THR A 1 316 ? -23.927 -0.395 20.995 1.00 97.50 316 THR A C 1
ATOM 2407 O O . THR A 1 316 ? -24.974 -0.743 20.445 1.00 97.50 316 THR A O 1
ATOM 2410 N N . SER A 1 317 ? -23.464 -1.027 22.072 1.00 96.94 317 SER A N 1
ATOM 2411 C CA . SER A 1 317 ? -24.182 -2.136 22.704 1.00 96.94 317 SER A CA 1
ATOM 2412 C C . SER A 1 317 ? -23.987 -2.158 24.218 1.00 96.94 317 SER A C 1
ATOM 2414 O O . SER A 1 317 ? -22.966 -1.713 24.729 1.00 96.94 317 SER A O 1
ATOM 2416 N N . TRP A 1 318 ? -24.974 -2.665 24.961 1.00 97.06 318 TRP A N 1
ATOM 2417 C CA . TRP A 1 318 ? -24.808 -2.894 26.397 1.00 97.06 318 TRP A CA 1
ATOM 2418 C C . TRP A 1 318 ? -23.922 -4.113 26.635 1.00 97.06 318 TRP A C 1
ATOM 2420 O O . TRP A 1 318 ? -24.207 -5.200 26.129 1.00 97.06 318 TRP A O 1
ATOM 2430 N N . ALA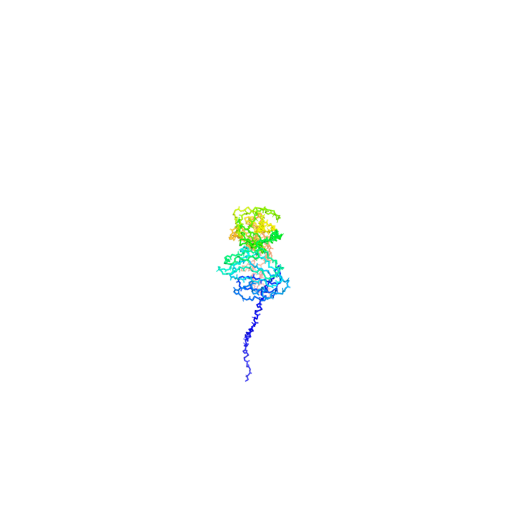 A 1 319 ? -22.899 -3.940 27.460 1.00 95.38 319 ALA A N 1
ATOM 2431 C CA . ALA A 1 319 ? -21.935 -4.965 27.812 1.00 95.38 319 ALA A CA 1
ATOM 2432 C C . ALA A 1 319 ? -21.734 -5.046 29.333 1.00 95.38 319 ALA A C 1
ATOM 2434 O O . ALA A 1 319 ? -22.155 -4.174 30.098 1.00 95.38 319 ALA A O 1
ATOM 2435 N N . GLU A 1 320 ? -21.079 -6.128 29.755 1.00 95.94 320 GLU A N 1
ATOM 2436 C CA . GLU A 1 320 ? -20.666 -6.370 31.142 1.00 95.94 320 GLU A CA 1
ATOM 2437 C C . GLU A 1 320 ? -21.783 -6.246 32.189 1.00 95.94 320 GLU A C 1
ATOM 2439 O O . GLU A 1 320 ? -21.631 -5.576 33.212 1.00 95.94 320 GLU A O 1
ATOM 2444 N N . ASP A 1 321 ? -22.909 -6.924 31.963 1.00 97.06 321 ASP A N 1
ATOM 2445 C CA . ASP A 1 321 ? -23.978 -6.972 32.957 1.00 97.06 321 ASP A CA 1
ATOM 2446 C C . ASP A 1 321 ? -23.548 -7.744 34.219 1.00 97.06 321 ASP A C 1
ATOM 2448 O O . ASP A 1 321 ? -23.222 -8.934 34.170 1.00 97.06 321 ASP A O 1
ATOM 2452 N N . GLN A 1 322 ? -23.547 -7.063 35.365 1.00 97.31 322 GLN A N 1
ATOM 2453 C CA . GLN A 1 322 ? -23.035 -7.569 36.640 1.00 97.31 322 GLN A CA 1
ATOM 2454 C C . GLN A 1 322 ? -24.034 -7.321 37.777 1.00 97.31 322 GLN A C 1
ATOM 2456 O O . GLN A 1 322 ? -24.650 -6.259 37.871 1.00 97.31 322 GLN A O 1
ATOM 2461 N N . LEU A 1 323 ? -24.167 -8.297 38.680 1.00 97.56 323 LEU A N 1
ATOM 2462 C CA . LEU A 1 323 ? -24.879 -8.126 39.951 1.00 97.56 323 LEU A CA 1
ATOM 2463 C C . LEU A 1 323 ? -24.011 -7.302 40.915 1.00 97.56 323 LEU A C 1
ATOM 2465 O O . LEU A 1 323 ? -22.838 -7.627 41.091 1.00 97.56 323 LEU A O 1
ATOM 2469 N N . VAL A 1 324 ? -24.587 -6.275 41.542 1.00 97.50 324 VAL A N 1
ATOM 2470 C CA . VAL A 1 324 ? -23.910 -5.439 42.548 1.00 97.50 324 VAL A CA 1
ATOM 2471 C C . VAL A 1 324 ? -24.268 -5.919 43.950 1.00 97.50 324 VAL A C 1
ATOM 2473 O O . VAL A 1 324 ? -23.385 -6.298 44.714 1.00 97.50 324 VAL A O 1
ATOM 2476 N N . GLU A 1 325 ? -25.560 -5.947 44.264 1.00 97.88 325 GLU A N 1
ATOM 2477 C CA . GLU A 1 325 ? -26.094 -6.343 45.570 1.00 97.88 325 GLU A CA 1
ATOM 2478 C C . GLU A 1 325 ? -27.550 -6.813 45.432 1.00 97.88 325 GLU A C 1
ATOM 2480 O O . GLU A 1 325 ? -28.234 -6.494 44.454 1.00 97.88 325 GLU A O 1
ATOM 2485 N N . ASN A 1 326 ? -28.019 -7.594 46.404 1.00 97.88 326 ASN A N 1
ATOM 2486 C CA . ASN A 1 326 ? -29.422 -7.967 46.545 1.00 97.88 326 ASN A CA 1
ATOM 2487 C C . ASN A 1 326 ? -30.005 -7.228 47.750 1.00 97.88 326 ASN A C 1
ATOM 2489 O O . ASN A 1 326 ? -29.563 -7.453 48.872 1.00 97.88 326 ASN A O 1
ATOM 2493 N N . CYS A 1 327 ? -30.982 -6.351 47.530 1.00 97.75 327 CYS A N 1
ATOM 2494 C CA . CYS A 1 327 ? -31.486 -5.482 48.586 1.00 97.75 327 CYS A CA 1
ATOM 2495 C C . CYS A 1 327 ? -32.173 -6.264 49.704 1.00 97.75 327 CYS A C 1
ATOM 2497 O O . CYS A 1 327 ? -31.989 -5.915 50.865 1.00 97.75 327 CYS A O 1
ATOM 2499 N N . SER A 1 328 ? -32.839 -7.372 49.380 1.00 96.25 328 SER A N 1
ATOM 2500 C CA . SER A 1 328 ? -33.490 -8.223 50.380 1.00 96.25 328 SER A CA 1
ATOM 2501 C C . SER A 1 328 ? -32.508 -8.888 51.353 1.00 96.25 328 SER A C 1
ATOM 2503 O O . SER A 1 328 ? -32.909 -9.363 52.412 1.00 96.25 328 SER A O 1
ATOM 2505 N N . ASP A 1 329 ? -31.205 -8.914 51.042 1.00 97.50 329 ASP A N 1
ATOM 2506 C CA . ASP A 1 329 ? -30.190 -9.392 51.990 1.00 97.50 329 ASP A CA 1
ATOM 2507 C C . ASP A 1 329 ? -30.049 -8.440 53.199 1.00 97.50 329 ASP A C 1
ATOM 2509 O O . ASP A 1 329 ? -29.485 -8.821 54.227 1.00 97.50 329 ASP A O 1
ATOM 2513 N N . TYR A 1 330 ? -30.571 -7.212 53.089 1.00 96.69 330 TYR A N 1
ATOM 2514 C CA . TYR A 1 330 ? -30.618 -6.210 54.155 1.00 96.69 330 TYR A CA 1
ATOM 2515 C C . TYR A 1 330 ? -31.948 -6.195 54.923 1.00 96.69 330 TYR A C 1
ATOM 2517 O O . TYR A 1 330 ? -32.121 -5.367 55.817 1.00 96.69 330 TYR A O 1
ATOM 2525 N N . ASP A 1 331 ? -32.888 -7.090 54.620 1.00 97.12 331 ASP A N 1
ATOM 2526 C CA . ASP A 1 331 ? -34.168 -7.135 55.326 1.00 97.12 331 ASP A CA 1
ATOM 2527 C C . ASP A 1 331 ? -33.975 -7.517 56.794 1.00 97.12 331 ASP A C 1
ATOM 2529 O O . ASP A 1 331 ? -33.347 -8.526 57.133 1.00 97.12 331 ASP A O 1
ATOM 2533 N N . GLY A 1 332 ? -34.555 -6.732 57.702 1.00 96.12 332 GLY A N 1
ATOM 2534 C CA . GLY A 1 332 ? -34.421 -7.025 59.122 1.00 96.12 332 GLY A CA 1
ATOM 2535 C C . GLY A 1 332 ? -34.855 -5.919 60.067 1.00 96.12 332 GLY A C 1
ATOM 2536 O O . GLY A 1 332 ? -35.338 -4.859 59.672 1.00 96.12 332 GLY A O 1
ATOM 2537 N N . TRP A 1 333 ? -34.676 -6.189 61.358 1.00 96.12 333 TRP A N 1
ATOM 2538 C CA . TRP A 1 333 ? -34.940 -5.236 62.429 1.00 96.12 333 TRP A CA 1
ATOM 2539 C C . TRP A 1 333 ? -33.727 -4.333 62.665 1.00 96.12 333 TRP A C 1
ATOM 2541 O O . TRP A 1 333 ? -32.619 -4.813 62.889 1.00 96.12 333 TRP A O 1
ATOM 2551 N N . TYR A 1 334 ? -33.955 -3.022 62.684 1.00 96.25 334 TYR A N 1
ATOM 2552 C CA . TYR A 1 334 ? -32.943 -1.997 62.928 1.00 96.25 334 TYR A CA 1
ATOM 2553 C C . TYR A 1 334 ? -33.387 -1.065 64.055 1.00 96.25 334 TYR A C 1
ATOM 2555 O O . TYR A 1 334 ? -34.573 -0.782 64.208 1.00 96.25 334 TYR A O 1
ATOM 2563 N N . CYS A 1 335 ? -32.430 -0.561 64.832 1.00 95.88 335 CYS A N 1
ATOM 2564 C CA . CYS A 1 335 ? -32.704 0.423 65.878 1.00 95.88 335 CYS A CA 1
ATOM 2565 C C . CYS A 1 335 ? -32.681 1.854 65.326 1.00 95.88 335 CYS A C 1
ATOM 2567 O O . CYS A 1 335 ? -31.789 2.224 64.558 1.00 95.88 335 CYS A O 1
ATOM 2569 N N . ASN A 1 336 ? -33.633 2.669 65.767 1.00 93.19 336 ASN A N 1
ATOM 2570 C CA . ASN A 1 336 ? -33.731 4.104 65.536 1.00 93.19 336 ASN A CA 1
ATOM 2571 C C . ASN A 1 336 ? -34.050 4.790 66.878 1.00 93.19 336 ASN A C 1
ATOM 2573 O O . ASN A 1 336 ? -35.203 5.082 67.195 1.00 93.19 336 ASN A O 1
ATOM 2577 N N . GLY A 1 337 ? -33.020 4.966 67.712 1.00 92.19 337 GLY A N 1
ATOM 2578 C CA . GLY A 1 337 ? -33.215 5.218 69.144 1.00 92.19 337 GLY A CA 1
ATOM 2579 C C . GLY A 1 337 ? -33.760 3.966 69.836 1.00 92.19 337 GLY A C 1
ATOM 2580 O O . GLY A 1 337 ? -33.335 2.862 69.501 1.00 92.19 337 GLY A O 1
ATOM 2581 N N . ASP A 1 338 ? -34.721 4.133 70.746 1.00 92.62 338 ASP A N 1
ATOM 2582 C CA . ASP A 1 338 ? -35.399 3.015 71.426 1.00 92.62 338 ASP A CA 1
ATOM 2583 C C . ASP A 1 338 ? -36.481 2.347 70.563 1.00 92.62 338 ASP A C 1
ATOM 2585 O O . ASP A 1 338 ? -36.983 1.274 70.901 1.00 92.62 338 ASP A O 1
ATOM 2589 N N . LEU A 1 339 ? -36.811 2.943 69.412 1.00 93.50 339 LEU A N 1
ATOM 2590 C CA . LEU A 1 339 ? -37.701 2.345 68.427 1.00 93.50 339 LEU A CA 1
ATOM 2591 C C . LEU A 1 339 ? -36.939 1.311 67.594 1.00 93.50 339 LEU A C 1
ATOM 2593 O O . LEU A 1 339 ? -35.950 1.618 66.926 1.00 93.50 339 LEU A O 1
ATOM 2597 N N . ARG A 1 340 ? -37.442 0.084 67.590 1.00 94.25 340 ARG A N 1
ATOM 2598 C CA . ARG A 1 340 ? -37.041 -0.984 66.680 1.00 94.25 340 ARG A CA 1
ATOM 2599 C C . ARG A 1 340 ? -37.968 -0.962 65.458 1.00 94.25 340 ARG A C 1
ATOM 2601 O O . ARG A 1 340 ? -39.178 -1.059 65.617 1.00 94.25 340 ARG A O 1
ATOM 2608 N N . GLU A 1 341 ? -37.422 -0.899 64.246 1.00 96.81 341 GLU A N 1
ATOM 2609 C CA . GLU A 1 341 ? -38.173 -0.869 62.977 1.00 96.81 341 GLU A CA 1
ATOM 2610 C C . GLU A 1 341 ? -37.741 -2.015 62.053 1.00 96.81 341 GLU A C 1
ATOM 2612 O O . GLU A 1 341 ? -36.545 -2.232 61.859 1.00 96.81 341 GLU A O 1
ATOM 2617 N N . TYR A 1 342 ? -38.694 -2.746 61.469 1.00 97.12 342 TYR A N 1
ATOM 2618 C CA . TYR A 1 342 ? -38.413 -3.738 60.433 1.00 97.12 342 TYR A CA 1
ATOM 2619 C C . TYR A 1 342 ? -38.347 -3.026 59.085 1.00 97.12 342 TYR A C 1
ATOM 2621 O O . TYR A 1 342 ? -39.355 -2.485 58.612 1.00 97.12 342 TYR A O 1
ATOM 2629 N N . ARG A 1 343 ? -37.153 -3.006 58.493 1.00 97.50 343 ARG A N 1
ATOM 2630 C CA . ARG A 1 343 ? -36.871 -2.397 57.194 1.00 97.50 343 ARG A CA 1
ATOM 2631 C C . ARG A 1 343 ? -36.913 -3.477 56.121 1.00 97.50 343 ARG A C 1
ATOM 2633 O O . ARG A 1 343 ? -36.172 -4.449 56.213 1.00 97.50 343 ARG A O 1
ATOM 2640 N N . ASP A 1 344 ? -37.793 -3.273 55.150 1.00 97.38 344 ASP A N 1
ATOM 2641 C CA . ASP A 1 344 ? -37.940 -4.079 53.937 1.00 97.38 344 ASP A CA 1
ATOM 2642 C C . ASP A 1 344 ? -37.220 -3.340 52.804 1.00 97.38 344 ASP A C 1
ATOM 2644 O O . ASP A 1 344 ? -37.666 -2.265 52.373 1.00 97.38 344 ASP A O 1
ATOM 2648 N N . TYR A 1 345 ? -36.039 -3.836 52.442 1.00 97.94 345 TYR A N 1
ATOM 2649 C CA . TYR A 1 345 ? -35.127 -3.248 51.476 1.00 97.94 345 TYR A CA 1
ATOM 2650 C C . TYR A 1 345 ? -35.429 -3.765 50.068 1.00 97.94 345 TYR A C 1
ATOM 2652 O O . TYR A 1 345 ? -35.369 -4.953 49.770 1.00 97.94 345 TYR A O 1
ATOM 2660 N N . TYR A 1 346 ? -35.654 -2.831 49.153 1.00 97.31 346 TYR A N 1
ATOM 2661 C CA . TYR A 1 346 ? -35.946 -3.097 47.751 1.00 97.31 346 TYR A CA 1
ATOM 2662 C C . TYR A 1 346 ? -35.087 -2.206 46.857 1.00 97.31 346 TYR A C 1
ATOM 2664 O O . TYR A 1 346 ? -34.619 -1.131 47.253 1.00 97.31 346 TYR A O 1
ATOM 2672 N N . CYS A 1 347 ? -34.876 -2.638 45.618 1.00 97.88 347 CYS A N 1
ATOM 2673 C CA . CYS A 1 347 ? -34.126 -1.832 44.665 1.00 97.88 347 CYS A CA 1
ATOM 2674 C C . CYS A 1 347 ? -35.013 -0.726 44.087 1.00 97.88 347 CYS A C 1
ATOM 2676 O O . CYS A 1 347 ? -36.093 -0.982 43.551 1.00 97.88 347 CYS A O 1
ATOM 2678 N N . SER A 1 348 ? -34.530 0.517 44.124 1.00 96.94 348 SER A N 1
ATOM 2679 C CA . SER A 1 348 ? -35.165 1.645 43.445 1.00 96.94 348 SER A CA 1
ATOM 2680 C C . SER A 1 348 ? -34.123 2.604 42.880 1.00 96.94 348 SER A C 1
ATOM 2682 O O . SER A 1 348 ? -33.185 3.006 43.565 1.00 96.94 348 SER A O 1
ATOM 2684 N N . GLY A 1 349 ? -34.268 2.975 41.604 1.00 94.38 349 GLY A N 1
ATOM 2685 C CA . GLY A 1 349 ? -33.350 3.913 40.945 1.00 94.38 349 GLY A CA 1
ATOM 2686 C C . GLY A 1 349 ? -31.887 3.450 40.929 1.00 94.38 349 GLY A C 1
ATOM 2687 O O . GLY A 1 349 ? -30.992 4.285 41.034 1.00 94.38 349 GLY A O 1
ATOM 2688 N N . GLY A 1 350 ? -31.647 2.135 40.857 1.00 95.25 350 GLY A N 1
ATOM 2689 C CA . GLY A 1 350 ? -30.301 1.552 40.848 1.00 95.25 350 GLY A CA 1
ATOM 2690 C C . GLY A 1 350 ? -29.593 1.568 42.204 1.00 95.25 350 GLY A C 1
ATOM 2691 O O . GLY A 1 350 ? -28.374 1.477 42.238 1.00 95.25 350 GLY A O 1
ATOM 2692 N N . ASN A 1 351 ? -30.332 1.713 43.306 1.00 97.00 351 ASN A N 1
ATOM 2693 C CA . ASN A 1 351 ? -29.793 1.680 44.664 1.00 97.00 351 ASN A CA 1
ATOM 2694 C C . ASN A 1 351 ? -30.743 0.917 45.591 1.00 97.00 351 ASN A C 1
ATOM 2696 O O . ASN A 1 351 ? -31.960 0.933 45.380 1.00 97.00 351 ASN A O 1
ATOM 2700 N N . CYS A 1 352 ? -30.212 0.307 46.651 1.00 97.31 352 CYS A N 1
ATOM 2701 C CA . CYS A 1 352 ? -31.057 -0.231 47.708 1.00 97.31 352 CYS A CA 1
ATOM 2702 C C . CYS A 1 352 ? -31.662 0.896 48.547 1.00 97.31 352 CYS A C 1
ATOM 2704 O O . CYS A 1 352 ? -30.973 1.755 49.100 1.00 97.31 352 CYS A O 1
ATOM 2706 N N . THR A 1 353 ? -32.983 0.879 48.648 1.00 96.94 353 THR A N 1
ATOM 2707 C CA . THR A 1 353 ? -33.767 1.737 49.533 1.00 96.94 353 THR A CA 1
ATOM 2708 C C . THR A 1 353 ? -34.690 0.857 50.366 1.00 96.94 353 THR A C 1
ATOM 2710 O O . THR A 1 353 ? -34.763 -0.340 50.123 1.00 96.94 353 THR A O 1
ATOM 2713 N N . TYR A 1 354 ? -35.375 1.405 51.365 1.00 97.31 354 TYR A N 1
ATOM 2714 C CA . TYR A 1 354 ? -36.244 0.603 52.222 1.00 97.31 354 TYR A CA 1
ATOM 2715 C C . TYR A 1 354 ? -37.553 1.303 52.546 1.00 97.31 354 TYR A C 1
ATOM 2717 O O . TYR A 1 354 ? -37.666 2.531 52.504 1.00 97.31 354 TYR A O 1
ATOM 2725 N N . THR A 1 355 ? -38.546 0.498 52.910 1.00 97.06 355 THR A N 1
ATOM 2726 C CA . THR A 1 355 ? -39.726 0.962 53.640 1.00 97.06 355 THR A CA 1
ATOM 2727 C C . THR A 1 355 ? -39.755 0.348 55.034 1.00 97.06 355 THR A C 1
ATOM 2729 O O . THR A 1 355 ? -39.171 -0.706 55.274 1.00 97.06 355 THR A O 1
ATOM 2732 N N . VAL A 1 356 ? -40.409 1.025 55.977 1.00 97.06 356 VAL A N 1
ATOM 2733 C CA . VAL A 1 356 ? -40.662 0.470 57.311 1.00 97.06 356 VAL A CA 1
ATOM 2734 C C . VAL A 1 356 ? -42.021 -0.215 57.285 1.00 97.06 356 VAL A C 1
ATOM 2736 O O . VAL A 1 356 ? -43.038 0.444 57.063 1.00 97.06 356 VAL A O 1
ATOM 2739 N N . VAL A 1 357 ? -42.036 -1.528 57.510 1.00 97.00 357 VAL A N 1
ATOM 2740 C CA . VAL A 1 357 ? -43.266 -2.344 57.461 1.00 97.00 357 VAL A CA 1
ATOM 2741 C C . VAL A 1 357 ? -43.780 -2.736 58.847 1.00 97.00 357 VAL A C 1
ATOM 2743 O O . VAL A 1 357 ? -44.938 -3.126 58.989 1.00 97.00 357 VAL A O 1
ATOM 2746 N N . SER A 1 358 ? -42.951 -2.607 59.886 1.00 94.88 358 SER A N 1
ATOM 2747 C CA . SER A 1 358 ? -43.329 -2.850 61.282 1.00 94.88 358 SER A CA 1
ATOM 2748 C C . SER A 1 358 ? -42.433 -2.057 62.234 1.00 94.88 358 SER A C 1
ATOM 2750 O O . SER A 1 358 ? -41.279 -1.787 61.900 1.00 94.88 358 SER A O 1
ATOM 2752 N N . SER A 1 359 ? -42.937 -1.683 63.410 1.00 95.50 359 SER A N 1
ATOM 2753 C CA . SER A 1 359 ? -42.137 -1.038 64.451 1.00 95.50 359 SER A CA 1
ATOM 2754 C C . SER A 1 359 ? -42.672 -1.309 65.857 1.00 95.50 359 SER A C 1
ATOM 2756 O O . SER A 1 359 ? -43.883 -1.400 66.053 1.00 95.50 359 SER A O 1
ATOM 2758 N N . ASP A 1 360 ? -41.753 -1.408 66.821 1.00 93.19 360 ASP A N 1
ATOM 2759 C CA . ASP A 1 360 ? -42.016 -1.582 68.253 1.00 93.19 360 ASP A CA 1
ATOM 2760 C C . ASP A 1 360 ? -41.131 -0.620 69.052 1.00 93.19 360 ASP A C 1
ATOM 2762 O O . ASP A 1 360 ? -39.940 -0.488 68.762 1.00 93.19 360 ASP A O 1
ATOM 2766 N N . ASN A 1 361 ? -41.667 0.020 70.088 1.00 94.75 361 ASN A N 1
ATOM 2767 C CA . ASN A 1 361 ? -40.868 0.844 70.992 1.00 94.75 361 ASN A CA 1
ATOM 2768 C C . ASN A 1 361 ? -40.364 -0.002 72.169 1.00 94.75 361 ASN A C 1
ATOM 2770 O O . ASN A 1 361 ? -41.164 -0.547 72.927 1.00 94.75 361 ASN A O 1
ATOM 2774 N N . CYS A 1 362 ? -39.047 -0.137 72.331 1.00 92.62 362 CYS A N 1
ATOM 2775 C CA . CYS A 1 362 ? -38.480 -1.002 73.365 1.00 92.62 362 CYS A CA 1
ATOM 2776 C C . CYS A 1 362 ? -38.783 -0.500 74.777 1.00 92.62 362 CYS A C 1
ATOM 2778 O O . CYS A 1 362 ? -39.087 -1.332 75.635 1.00 92.62 362 CYS A O 1
ATOM 2780 N N . SER A 1 363 ? -38.825 0.821 74.972 1.00 92.31 363 SER A N 1
ATOM 2781 C CA . SER A 1 363 ? -39.163 1.452 76.253 1.00 92.31 363 SER A CA 1
ATOM 2782 C C . SER A 1 363 ? -40.602 1.184 76.701 1.00 92.31 363 SER A C 1
ATOM 2784 O O . SER A 1 363 ? -40.935 1.349 77.872 1.00 92.31 363 SER A O 1
ATOM 2786 N N . ASP A 1 364 ? -41.478 0.704 75.809 1.00 92.62 364 ASP A N 1
ATOM 2787 C CA . ASP A 1 364 ? -42.811 0.239 76.216 1.00 92.62 364 ASP A CA 1
ATOM 2788 C C . ASP A 1 364 ? -42.723 -1.000 77.137 1.00 92.62 364 ASP A C 1
ATOM 2790 O O . ASP A 1 364 ? -43.692 -1.331 77.823 1.00 92.62 364 ASP A O 1
ATOM 2794 N N . ASN A 1 365 ? -41.565 -1.674 77.185 1.00 90.06 365 ASN A N 1
ATOM 2795 C CA . ASN A 1 365 ? -41.279 -2.778 78.102 1.00 90.06 365 ASN A CA 1
ATOM 2796 C C . ASN A 1 365 ? -40.610 -2.326 79.413 1.00 90.06 365 ASN A C 1
ATOM 2798 O O . ASN A 1 365 ? -40.330 -3.177 80.264 1.00 90.06 365 ASN A O 1
ATOM 2802 N N . ASP A 1 366 ? -40.353 -1.034 79.620 1.00 92.31 366 ASP A N 1
ATOM 2803 C CA . ASP A 1 366 ? -39.746 -0.543 80.859 1.00 92.31 366 ASP A CA 1
ATOM 2804 C C . ASP A 1 366 ? -40.649 -0.829 82.057 1.00 92.31 366 ASP A C 1
ATOM 2806 O O . ASP A 1 366 ? -41.867 -0.626 82.033 1.00 92.31 366 ASP A O 1
ATOM 2810 N N . GLY A 1 367 ? -40.061 -1.298 83.155 1.00 89.81 367 GLY A N 1
ATOM 2811 C CA . GLY A 1 367 ? -40.851 -1.570 84.350 1.00 89.81 367 GLY A CA 1
ATOM 2812 C C . GLY A 1 367 ? -40.135 -2.364 85.427 1.00 89.81 367 GLY A C 1
ATOM 2813 O O . GLY A 1 367 ? -38.972 -2.740 85.296 1.00 89.81 367 GLY A O 1
ATOM 2814 N N . CYS A 1 368 ? -40.856 -2.624 86.522 1.00 86.88 368 CYS A N 1
ATOM 2815 C CA . CYS A 1 368 ? -40.375 -3.496 87.593 1.00 86.88 368 CYS A CA 1
ATOM 2816 C C . CYS A 1 368 ? -40.922 -4.916 87.421 1.00 86.88 368 CYS A C 1
ATOM 2818 O O . CYS A 1 368 ? -42.129 -5.142 87.529 1.00 86.88 368 CYS A O 1
ATOM 2820 N N . TYR A 1 369 ? -40.030 -5.875 87.196 1.00 88.50 369 TYR A N 1
ATOM 2821 C CA . TYR A 1 369 ? -40.342 -7.283 86.964 1.00 88.50 369 TYR A CA 1
ATOM 2822 C C . TYR A 1 369 ? -40.099 -8.099 88.238 1.00 88.50 369 TYR A C 1
ATOM 2824 O O . TYR A 1 369 ? -39.127 -7.873 88.952 1.00 88.50 369 TYR A O 1
ATOM 2832 N N . VAL A 1 370 ? -40.987 -9.043 88.564 1.00 85.56 370 VAL A N 1
ATOM 2833 C CA . VAL A 1 370 ? -40.893 -9.832 89.809 1.00 85.56 370 VAL A CA 1
ATOM 2834 C C . VAL A 1 370 ? -39.673 -10.760 89.770 1.00 85.56 370 VAL A C 1
ATOM 2836 O O . VAL A 1 370 ? -39.559 -11.586 88.864 1.00 85.56 370 VAL A O 1
ATOM 2839 N N . TYR A 1 371 ? -38.794 -10.665 90.774 1.00 84.00 371 TYR A N 1
ATOM 2840 C CA . TYR A 1 371 ? -37.614 -11.521 90.925 1.00 84.00 371 TYR A CA 1
ATOM 2841 C C . TYR A 1 371 ? -37.378 -11.863 92.406 1.00 84.00 371 TYR A C 1
ATOM 2843 O O . TYR A 1 371 ? -37.030 -11.003 93.218 1.00 84.00 371 TYR A O 1
ATOM 2851 N N . GLY A 1 372 ? -37.586 -13.134 92.771 1.00 84.50 372 GLY A N 1
ATOM 2852 C CA . GLY A 1 372 ? -37.575 -13.573 94.171 1.00 84.50 372 GLY A CA 1
ATOM 2853 C C . GLY A 1 372 ? -38.686 -12.902 94.988 1.00 84.50 372 GLY A C 1
ATOM 2854 O O . GLY A 1 372 ? -39.836 -12.881 94.557 1.00 84.50 372 GLY A O 1
ATOM 2855 N N . ASP A 1 373 ? -38.327 -12.326 96.139 1.00 83.75 373 ASP A N 1
ATOM 2856 C CA . ASP A 1 373 ? -39.242 -11.588 97.029 1.00 83.75 373 ASP A CA 1
ATOM 2857 C C . ASP A 1 373 ? -39.279 -10.065 96.735 1.00 83.75 373 ASP A C 1
ATOM 2859 O O . ASP A 1 373 ? -39.823 -9.289 97.524 1.00 83.75 373 ASP A O 1
ATOM 2863 N N . GLY A 1 374 ? -38.674 -9.616 95.624 1.00 82.00 374 GLY A N 1
ATOM 2864 C CA . GLY A 1 374 ? -38.560 -8.206 95.228 1.00 82.00 374 GLY A CA 1
ATOM 2865 C C . GLY A 1 374 ? -38.863 -7.953 93.746 1.00 82.00 374 GLY A C 1
ATOM 2866 O O . GLY A 1 374 ? -39.392 -8.822 93.047 1.00 82.00 374 GLY A O 1
ATOM 2867 N N . CYS A 1 375 ? -38.546 -6.746 93.263 1.00 86.00 375 CYS A N 1
ATOM 2868 C CA . CYS A 1 375 ? -38.686 -6.393 91.851 1.00 86.00 375 CYS A CA 1
ATOM 2869 C C . CYS A 1 375 ? -37.370 -5.869 91.258 1.00 86.00 375 CYS A C 1
ATOM 2871 O O . CYS A 1 375 ? -36.632 -5.120 91.899 1.00 86.00 375 CYS A O 1
ATOM 2873 N N . GLU A 1 376 ? -37.073 -6.315 90.044 1.00 89.12 376 GLU A N 1
ATOM 2874 C CA . GLU A 1 376 ? -35.941 -5.912 89.218 1.00 89.12 376 GLU A CA 1
ATOM 2875 C C . GLU A 1 376 ? -36.422 -4.834 88.242 1.00 89.12 376 GLU A C 1
ATOM 2877 O O . GLU A 1 376 ? -37.325 -5.084 87.441 1.00 89.12 376 GLU A O 1
ATOM 2882 N N . VAL A 1 377 ? -35.853 -3.628 88.321 1.00 90.12 377 VAL A N 1
ATOM 2883 C CA . VAL A 1 377 ? -36.125 -2.565 87.342 1.00 90.12 377 VAL A CA 1
ATOM 2884 C C . VAL A 1 377 ? -35.353 -2.889 86.071 1.00 90.12 377 VAL A C 1
ATOM 2886 O O . VAL A 1 377 ? -34.134 -3.035 86.122 1.00 90.12 377 VAL A O 1
ATOM 2889 N N . ARG A 1 378 ? -36.069 -3.003 84.954 1.00 92.81 378 ARG A N 1
ATOM 2890 C CA . ARG A 1 378 ? -35.504 -3.239 83.626 1.00 92.81 378 ARG A CA 1
ATOM 2891 C C . ARG A 1 378 ? -35.801 -2.029 82.752 1.00 92.81 378 ARG A C 1
ATOM 2893 O O . ARG A 1 378 ? -36.958 -1.615 82.684 1.00 92.81 378 ARG A O 1
ATOM 2900 N N . ASP A 1 379 ? -34.751 -1.485 82.153 1.00 92.00 379 ASP A N 1
ATOM 2901 C CA . ASP A 1 379 ?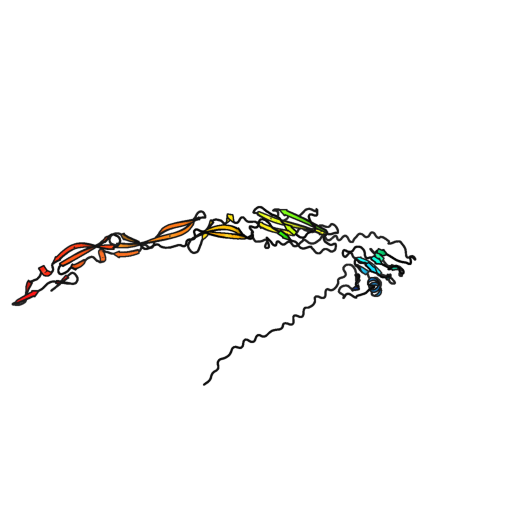 -34.767 -0.322 81.264 1.00 92.00 379 ASP A CA 1
ATOM 2902 C C . ASP A 1 379 ? -34.415 -0.829 79.864 1.00 92.00 379 ASP A C 1
ATOM 2904 O O . ASP A 1 379 ? -33.254 -1.122 79.575 1.00 92.00 379 ASP A O 1
ATOM 2908 N N . TYR A 1 380 ? -35.443 -1.098 79.062 1.00 93.31 380 TYR A N 1
ATOM 2909 C CA . TYR A 1 380 ? -35.304 -1.726 77.761 1.00 93.31 380 TYR A CA 1
ATOM 2910 C C . TYR A 1 380 ? -34.958 -0.683 76.704 1.00 93.31 380 TYR A C 1
ATOM 2912 O O . TYR A 1 380 ? -35.738 0.215 76.395 1.00 93.31 380 TYR A O 1
ATOM 2920 N N . TYR A 1 381 ? -33.832 -0.893 76.040 1.00 92.62 381 TYR A N 1
ATOM 2921 C CA . TYR A 1 381 ? -33.390 -0.107 74.899 1.00 92.62 381 TYR A CA 1
ATOM 2922 C C . TYR A 1 381 ? -33.217 -1.005 73.677 1.00 92.62 381 TYR A C 1
ATOM 2924 O O . TYR A 1 381 ? -33.078 -2.232 73.771 1.00 92.62 381 TYR A O 1
ATOM 2932 N N . CYS A 1 382 ? -33.250 -0.398 72.494 1.00 94.62 382 CYS A N 1
ATOM 2933 C CA . CYS A 1 382 ? -32.969 -1.132 71.269 1.00 94.62 382 CYS A CA 1
ATOM 2934 C C . CYS A 1 382 ? -31.456 -1.295 71.093 1.00 94.62 382 CYS A C 1
ATOM 2936 O O . CYS A 1 382 ? -30.708 -0.317 71.044 1.00 94.62 382 CYS A O 1
ATOM 2938 N N . PHE A 1 383 ? -31.006 -2.535 70.933 1.00 93.88 383 PHE A N 1
ATOM 2939 C CA . PHE A 1 383 ? -29.628 -2.873 70.607 1.00 93.88 383 PHE A CA 1
ATOM 2940 C C . PHE A 1 383 ? -29.597 -3.952 69.520 1.00 93.88 383 PHE A C 1
ATOM 2942 O O . PHE A 1 383 ? -30.249 -4.985 69.650 1.00 93.88 383 PHE A O 1
ATOM 2949 N N . GLU A 1 384 ? -28.873 -3.695 68.426 1.00 91.69 384 GLU A N 1
ATOM 2950 C CA . GLU A 1 384 ? -28.717 -4.626 67.289 1.00 91.69 384 GLU A CA 1
ATOM 2951 C C . GLU A 1 384 ? -30.049 -5.222 66.774 1.00 91.69 384 GLU A C 1
ATOM 2953 O O . GLU A 1 384 ? -30.161 -6.411 66.483 1.00 91.69 384 GLU A O 1
ATOM 2958 N N . GLY A 1 385 ? -31.097 -4.394 66.687 1.00 88.88 385 GLY A N 1
ATOM 2959 C CA . GLY A 1 385 ? -32.420 -4.811 66.199 1.00 88.88 385 GLY A CA 1
ATOM 2960 C C . GLY A 1 385 ? -33.263 -5.587 67.218 1.00 88.88 385 GLY A C 1
ATOM 2961 O O . GLY A 1 385 ? -34.334 -6.092 66.881 1.00 88.88 385 GLY A O 1
ATOM 2962 N N . SER A 1 386 ? -32.818 -5.676 68.471 1.00 91.06 386 SER A N 1
ATOM 2963 C CA . SER A 1 386 ? -33.510 -6.377 69.555 1.00 91.06 386 SER A CA 1
ATOM 2964 C C . SER A 1 386 ? -33.770 -5.451 70.742 1.00 91.06 386 SER A C 1
ATOM 2966 O O . SER A 1 386 ? -32.940 -4.610 71.066 1.00 91.06 386 SER A O 1
ATOM 2968 N N . CYS A 1 387 ? -34.907 -5.620 71.423 1.00 91.62 387 CYS A N 1
ATOM 2969 C CA . CYS A 1 387 ? -35.139 -4.955 72.706 1.00 91.62 387 CYS A CA 1
ATOM 2970 C C . CYS A 1 387 ? -34.424 -5.730 73.820 1.00 91.62 387 CYS A C 1
ATOM 2972 O O . CYS A 1 387 ? -34.718 -6.909 74.030 1.00 91.62 387 CYS A O 1
ATOM 2974 N N . THR A 1 388 ? -33.500 -5.075 74.522 1.00 91.00 388 THR A N 1
ATOM 2975 C CA . THR A 1 388 ? -32.685 -5.644 75.611 1.00 91.00 388 THR A CA 1
ATOM 2976 C C . THR A 1 388 ? -32.657 -4.695 76.808 1.00 91.00 388 THR A C 1
ATOM 2978 O O . THR A 1 388 ? -32.894 -3.510 76.618 1.00 91.00 388 THR A O 1
ATOM 2981 N N . TYR A 1 389 ? -32.363 -5.195 78.014 1.00 90.25 389 TYR A N 1
ATOM 2982 C CA . TYR A 1 389 ? -32.308 -4.420 79.264 1.00 90.25 389 TYR A CA 1
ATOM 2983 C C . TYR A 1 389 ? -31.059 -4.720 80.094 1.00 90.25 389 TYR A C 1
ATOM 2985 O O . TYR A 1 389 ? -30.468 -5.809 79.889 1.00 90.25 389 TYR A O 1
#

Secondary structure (DSSP, 8-state):
---------------------------B--TTSSEEEETTEEEETTBPPEE-SSHHHHHHHHSPTT-EEEEESSEEES-EEE-S--EEEEE-SSS-S-EEE-TTSS-SEEE-STT-EEES-EEE--S----S-S-------------SPPPPP-EE-SSS--TTSEE--S--EEEEPPPP-TT-EEEEEEEEES-TTPPP-SS--BSSSEEE--S--SSEEEEEEEEEETTSPBPPPEEEEEEE--GGGG-EEEEETTEEEEEEEEEETTEEEEEEEEEE--EE---EEEEETTEEEEEEEEEEEEEETTEEEEEEEEEEEEEEEEGGGG-EEEEETTEEEEEEEEEETTEEEEEEEEEEEGGGG-EEEEETTEEEEE--EEETTEEE-